Protein 4FB5 (pdb70)

CATH classification: 3.40.50.720 (+1 more: 3.30.360.10)

Solvent-accessible surface area: 27958 Å² total

Structure (mmCIF, N/CA/C/O backbone):
data_4FB5
#
_entry.id   4FB5
#
_cell.length_a   87.342
_cell.length_b   179.094
_cell.length_c   127.824
_cell.angle_alpha   90.00
_cell.angle_beta   90.00
_cell.angle_gamma   90.00
#
_symmetry.space_group_name_H-M   'C 2 2 21'
#
loop_
_entity.id
_entity.type
_entity.pdbx_description
1 polymer 'Probable oxidoreductase protein'
2 water water
#
loop_
_atom_site.group_PDB
_atom_site.id
_atom_site.type_symbol
_atom_site.label_atom_id
_atom_site.label_alt_id
_atom_site.label_comp_id
_atom_site.label_asym_id
_atom_site.label_entity_id
_atom_site.label_seq_id
_atom_site.pdbx_PDB_ins_code
_atom_site.Cartn_x
_atom_site.Cartn_y
_atom_site.Cartn_z
_atom_site.occupancy
_atom_site.B_iso_or_equiv
_atom_site.auth_seq_id
_atom_site.auth_comp_id
_atom_site.auth_asym_id
_atom_site.auth_atom_id
_atom_site.pdbx_PDB_model_num
ATOM 1 N N . LYS A 1 24 ? -38.460 -47.245 3.890 1.00 70.91 2 LYS A N 1
ATOM 2 C CA . LYS A 1 24 ? -38.968 -47.181 5.316 1.00 71.09 2 LYS A CA 1
ATOM 3 C C . LYS A 1 24 ? -39.357 -45.729 5.757 1.00 70.70 2 LYS A C 1
ATOM 4 O O . LYS A 1 24 ? -38.683 -44.776 5.354 1.00 70.76 2 LYS A O 1
ATOM 6 N N . PRO A 1 25 ? -40.454 -45.560 6.556 1.00 70.20 3 PRO A N 1
ATOM 7 C CA .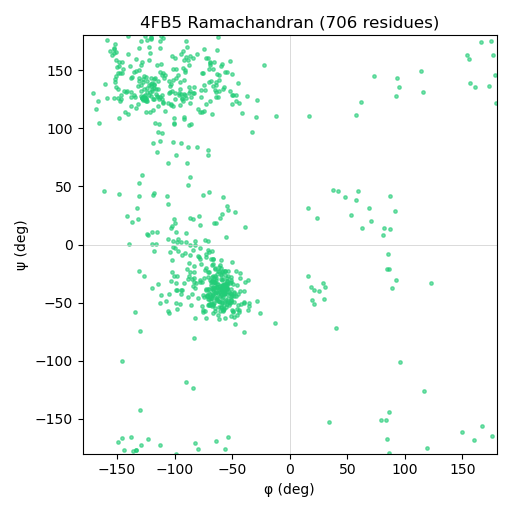 PRO A 1 25 ? -40.795 -44.251 7.146 1.00 69.55 3 PRO A CA 1
ATOM 8 C C . PRO A 1 25 ? -39.640 -43.730 7.959 1.00 68.87 3 PRO A C 1
ATOM 9 O O . PRO A 1 25 ? -38.893 -44.517 8.526 1.00 69.40 3 PRO A O 1
ATOM 13 N N . LEU A 1 26 ? -39.481 -42.418 8.016 1.00 67.80 4 LEU A N 1
ATOM 14 C CA . LEU A 1 26 ? -38.250 -41.868 8.561 1.00 66.35 4 LEU A CA 1
ATOM 15 C C . LEU A 1 26 ? -38.371 -41.597 10.035 1.00 65.00 4 LEU A C 1
ATOM 16 O O . LEU A 1 26 ? -39.420 -41.175 10.510 1.00 65.25 4 LEU A O 1
ATOM 21 N N . GLY A 1 27 ? -37.293 -41.866 10.759 1.00 63.32 5 GLY A N 1
ATOM 22 C CA . GLY A 1 27 ? -37.319 -41.793 12.205 1.00 61.17 5 GLY A CA 1
ATOM 23 C C . GLY A 1 27 ? -36.600 -40.577 12.706 1.00 59.81 5 GLY A C 1
ATOM 24 O O . GLY A 1 27 ? -35.409 -40.399 12.450 1.00 60.02 5 GLY A O 1
ATOM 25 N N . ILE A 1 28 ? -37.315 -39.743 13.444 1.00 58.48 6 ILE A N 1
ATOM 26 C CA . ILE A 1 28 ? -36.809 -38.404 13.705 1.00 56.95 6 ILE A CA 1
ATOM 27 C C . ILE A 1 28 ? -36.285 -38.234 15.106 1.00 56.07 6 ILE A C 1
ATOM 28 O O . ILE A 1 28 ? -36.967 -38.578 16.064 1.00 56.38 6 ILE A O 1
ATOM 33 N N . GLY A 1 29 ? -35.086 -37.688 15.225 1.00 54.96 7 GLY A N 1
ATOM 34 C CA . GLY A 1 29 ? -34.607 -37.255 16.513 1.00 54.74 7 GLY A CA 1
ATOM 35 C C . GLY A 1 29 ? -34.541 -35.754 16.509 1.00 54.79 7 GLY A C 1
ATOM 36 O O . GLY A 1 29 ? -33.967 -35.179 15.581 1.00 55.52 7 GLY A O 1
ATOM 37 N N . LEU A 1 30 ? -35.128 -35.103 17.512 1.00 54.19 8 LEU A N 1
ATOM 38 C CA . LEU A 1 30 ? -35.022 -33.648 17.606 1.00 53.79 8 LEU A CA 1
ATOM 39 C C . LEU A 1 30 ? -34.236 -33.258 18.821 1.00 53.63 8 LEU A C 1
ATOM 40 O O . LEU A 1 30 ? -34.497 -33.76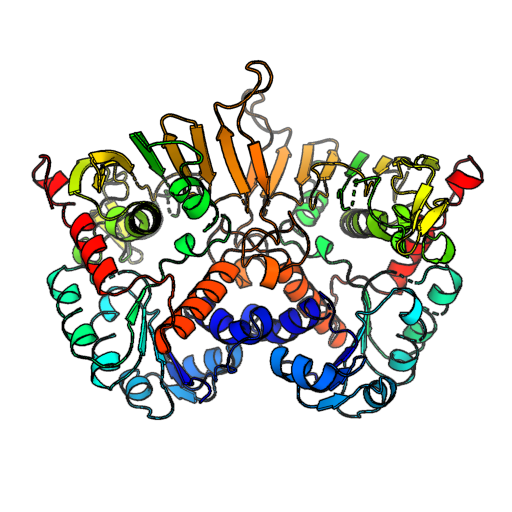6 19.886 1.00 53.88 8 LEU A O 1
ATOM 45 N N . ILE A 1 31 ? -33.291 -32.337 18.663 1.00 54.21 9 ILE A N 1
ATOM 46 C CA . ILE A 1 31 ? -32.556 -31.702 19.797 1.00 54.13 9 ILE A CA 1
ATOM 47 C C . ILE A 1 31 ? -32.858 -30.206 19.858 1.00 54.18 9 ILE A C 1
ATOM 48 O O . ILE A 1 31 ? -32.726 -29.516 18.850 1.00 53.71 9 ILE A O 1
ATOM 53 N N . GLY A 1 32 ? -33.243 -29.716 21.035 1.00 54.69 10 GLY A N 1
ATOM 54 C CA . GLY A 1 32 ? -33.702 -28.327 21.212 1.00 56.07 10 GLY A CA 1
ATOM 55 C C . GLY A 1 32 ? -35.224 -28.203 21.099 1.00 56.95 10 GLY A C 1
ATOM 56 O O . GLY A 1 32 ? -35.850 -28.909 20.295 1.00 57.50 10 GLY A O 1
ATOM 57 N N . THR A 1 33 ? -35.829 -27.330 21.908 1.00 57.39 11 THR A N 1
ATOM 58 C CA . THR A 1 33 ? -37.307 -27.207 21.970 1.00 57.82 11 THR A CA 1
ATOM 59 C C . THR A 1 33 ? -37.798 -25.781 22.067 1.00 58.03 11 THR A C 1
ATOM 60 O O . THR A 1 33 ? -39.016 -25.555 22.157 1.00 57.20 11 THR A O 1
ATOM 64 N N . GLY A 1 34 ? -36.842 -24.841 22.081 1.00 58.56 12 GLY A N 1
ATOM 65 C CA . GLY A 1 34 ? -37.111 -23.427 21.865 1.00 59.53 12 GLY A CA 1
ATOM 66 C C . GLY A 1 34 ? -37.823 -23.258 20.532 1.00 60.43 12 GLY A C 1
ATOM 67 O O . GLY A 1 34 ? -38.135 -24.248 19.849 1.00 60.65 12 GLY A O 1
ATOM 68 N N . TYR A 1 35 ? -38.083 -22.020 20.123 1.00 60.95 13 TYR A N 1
ATOM 69 C CA . TYR A 1 35 ? -38.933 -21.861 18.949 1.00 61.34 13 TYR A CA 1
ATOM 70 C C . TYR A 1 35 ? -38.558 -22.750 17.767 1.00 60.58 13 TYR A C 1
ATOM 71 O O . TYR A 1 35 ? -39.399 -23.410 17.187 1.00 60.27 13 TYR A O 1
ATOM 88 N N . GLY A 1 37 ? -37.172 -25.514 17.659 1.00 56.49 15 GLY A N 1
ATOM 89 C CA . GLY A 1 37 ? -37.504 -26.917 17.900 1.00 54.03 15 GLY A CA 1
ATOM 90 C C . GLY A 1 37 ? -38.967 -27.171 17.603 1.00 52.33 15 GLY A C 1
ATOM 91 O O . GLY A 1 37 ? -39.339 -28.150 16.915 1.00 52.55 15 GLY A O 1
ATOM 92 N N . LYS A 1 38 ? -39.801 -26.276 18.119 1.00 50.23 16 LYS A N 1
ATOM 93 C CA . LYS A 1 38 ? -41.245 -26.346 17.902 1.00 48.64 16 LYS A CA 1
ATOM 94 C C . LYS A 1 38 ? -41.600 -26.359 16.423 1.00 47.97 16 LYS A C 1
ATOM 95 O O . LYS A 1 38 ? -42.445 -27.099 15.983 1.00 47.90 16 LYS A O 1
ATOM 101 N N . CYS A 1 39 ? -40.922 -25.531 15.666 1.00 47.20 17 CYS A N 1
ATOM 102 C CA . CYS A 1 39 ? -41.175 -25.405 14.274 1.00 47.20 17 CYS A CA 1
ATOM 103 C C . CYS A 1 39 ? -40.717 -26.637 13.459 1.00 45.39 17 CYS A C 1
ATOM 104 O O . CYS A 1 39 ? -41.483 -27.137 12.635 1.00 44.85 17 CYS A O 1
ATOM 107 N N . HIS A 1 40 ? -39.510 -27.154 13.680 1.00 44.11 18 HIS A N 1
ATOM 108 C CA . HIS A 1 40 ? -39.200 -28.479 13.107 1.00 43.33 18 HIS A CA 1
ATOM 109 C C . HIS A 1 40 ? -40.311 -29.432 13.509 1.00 42.88 18 HIS A C 1
ATOM 110 O O . HIS A 1 40 ? -40.889 -30.097 12.677 1.00 43.19 18 HIS A O 1
ATOM 117 N N . ALA A 1 41 ? -40.648 -29.490 14.792 1.00 42.45 19 ALA A N 1
ATOM 118 C CA . ALA A 1 41 ? -41.586 -30.523 15.210 1.00 42.68 19 ALA A CA 1
ATOM 119 C C . ALA A 1 41 ? -42.915 -30.433 14.440 1.00 42.80 19 ALA A C 1
ATOM 120 O O . ALA A 1 41 ? -43.480 -31.437 14.032 1.00 42.99 19 ALA A O 1
ATOM 122 N N . LEU A 1 42 ? -43.390 -29.213 14.225 1.00 42.63 20 LEU A N 1
ATOM 123 C CA . LEU A 1 42 ? -44.622 -29.009 13.541 1.00 42.36 20 LEU A CA 1
ATOM 124 C C . LEU A 1 42 ? -44.457 -29.402 12.090 1.00 42.55 20 LEU A C 1
ATOM 125 O O . LEU A 1 42 ? -45.390 -29.910 11.446 1.00 42.31 20 LEU A O 1
ATOM 130 N N 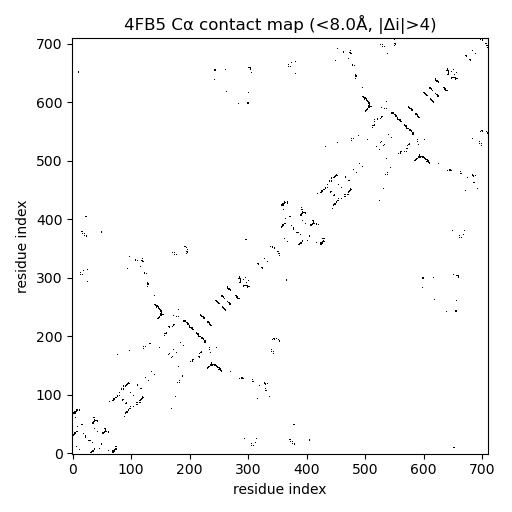. ALA A 1 43 ? -43.269 -29.154 11.574 1.00 42.34 21 ALA A N 1
ATOM 131 C CA . ALA A 1 43 ? -42.993 -29.500 10.207 1.00 43.22 21 ALA A CA 1
ATOM 132 C C . ALA A 1 43 ? -43.038 -31.027 10.025 1.00 44.06 21 ALA A C 1
ATOM 133 O O . ALA A 1 43 ? -43.807 -31.543 9.173 1.00 43.77 21 ALA A O 1
ATOM 135 N N . TRP A 1 44 ? -42.250 -31.742 10.833 1.00 44.77 22 TRP A N 1
ATOM 136 C CA . TRP A 1 44 ? -42.190 -33.220 10.737 1.00 45.81 22 TRP A CA 1
ATOM 137 C C . TRP A 1 44 ? -43.596 -33.817 10.914 1.00 46.59 22 TRP A C 1
ATOM 138 O O . TRP A 1 44 ? -43.996 -34.751 10.193 1.00 47.31 22 TRP A O 1
ATOM 149 N N . ASN A 1 45 ? -44.370 -33.231 11.819 1.00 46.94 23 ASN A N 1
ATOM 150 C CA . ASN A 1 45 ? -45.718 -33.715 12.065 1.00 47.53 23 ASN A CA 1
ATOM 151 C C . ASN A 1 45 ? -46.689 -33.425 10.929 1.00 47.91 23 ASN A C 1
ATOM 152 O O . ASN A 1 45 ? -47.819 -33.895 10.979 1.00 49.10 23 ASN A O 1
ATOM 157 N N . ALA A 1 46 ? -46.280 -32.692 9.889 1.00 47.74 24 ALA A N 1
ATOM 158 C CA . ALA A 1 46 ? -47.276 -32.253 8.907 1.00 47.51 24 ALA A CA 1
ATOM 159 C C . ALA A 1 46 ? -46.947 -32.493 7.460 1.00 47.41 24 ALA A C 1
ATOM 160 O O . ALA A 1 46 ? -47.849 -32.508 6.634 1.00 47.22 24 ALA A O 1
ATOM 162 N N . VAL A 1 47 ? -45.672 -32.633 7.136 1.00 47.87 25 VAL A N 1
ATOM 163 C CA . VAL A 1 47 ? -45.271 -32.847 5.754 1.00 48.79 25 VAL A CA 1
ATOM 164 C C . VAL A 1 47 ? -46.206 -33.767 5.029 1.00 50.31 25 VAL A C 1
ATOM 165 O O . VAL A 1 47 ? -46.649 -33.444 3.910 1.00 50.89 25 VAL A O 1
ATOM 169 N N . LYS A 1 48 ? -46.485 -34.924 5.636 1.00 50.83 26 LYS A N 1
ATOM 170 C CA . LYS A 1 48 ? -47.195 -35.941 4.901 1.00 51.99 26 LYS A CA 1
ATOM 171 C C . LYS A 1 48 ? -48.596 -35.536 4.619 1.00 51.38 26 LYS A C 1
ATOM 172 O O . LYS A 1 48 ? -48.993 -35.615 3.469 1.00 51.79 26 LYS A O 1
ATOM 178 N N . THR A 1 49 ? -49.346 -35.110 5.628 1.00 51.49 27 THR A N 1
ATOM 179 C CA . THR A 1 49 ? -50.714 -34.617 5.356 1.00 52.40 27 THR A CA 1
ATOM 180 C C . THR A 1 49 ? -50.807 -33.489 4.310 1.00 52.94 27 THR A C 1
ATOM 181 O O . THR A 1 49 ? -51.677 -33.513 3.450 1.00 53.64 27 THR A O 1
ATOM 185 N N . VAL A 1 50 ? -49.901 -32.517 4.372 1.00 53.51 28 VAL A N 1
ATOM 186 C CA . VAL A 1 50 ? -49.818 -31.478 3.356 1.00 53.37 28 VAL A CA 1
ATOM 187 C C . VAL A 1 50 ? -49.430 -32.021 1.973 1.00 54.51 28 VAL A C 1
ATOM 188 O O . VAL A 1 50 ? -50.147 -31.799 0.986 1.00 54.95 28 VAL A O 1
ATOM 192 N N . PHE A 1 51 ? -48.284 -32.694 1.906 1.00 54.82 29 PHE A N 1
ATOM 193 C CA . PHE A 1 51 ? -47.704 -33.068 0.639 1.00 56.05 29 PHE A CA 1
ATOM 194 C C . PHE A 1 51 ? -48.240 -34.377 0.064 1.00 58.09 29 PHE A C 1
ATOM 195 O O . PHE A 1 51 ? -48.469 -34.450 -1.146 1.00 58.72 29 PHE A O 1
ATOM 203 N N . GLY A 1 52 ? -48.417 -35.412 0.894 1.00 59.78 30 GLY A N 1
ATOM 204 C CA . GLY A 1 52 ? -49.088 -36.654 0.453 1.00 61.71 30 GLY A CA 1
ATOM 205 C C . GLY A 1 52 ? -48.233 -37.736 -0.225 1.00 63.19 30 GLY A C 1
ATOM 206 O O . GLY A 1 52 ? -48.600 -38.904 -0.255 1.00 63.13 30 GLY A O 1
ATOM 207 N N . ASP A 1 53 ? -47.083 -37.345 -0.760 1.00 64.60 31 ASP A N 1
ATOM 208 C CA . ASP A 1 53 ? -46.245 -38.225 -1.567 1.00 65.32 31 ASP A CA 1
ATOM 209 C C . ASP A 1 53 ? -45.082 -38.791 -0.776 1.00 65.70 31 ASP A C 1
ATOM 210 O O . ASP A 1 53 ? -44.074 -39.209 -1.359 1.00 65.81 31 ASP A O 1
ATOM 215 N N . VAL A 1 54 ? -45.201 -38.815 0.548 1.00 65.98 32 VAL A N 1
ATOM 216 C CA . VAL A 1 54 ? -44.186 -39.500 1.341 1.00 66.43 32 VAL A CA 1
ATOM 217 C C . VAL A 1 54 ? -44.670 -40.223 2.573 1.00 66.71 32 VAL A C 1
ATOM 218 O O . VAL A 1 54 ? -45.855 -40.278 2.846 1.00 66.85 32 VAL A O 1
ATOM 222 N N . GLU A 1 55 ? -43.704 -40.772 3.299 1.00 67.10 33 GLU A N 1
ATOM 223 C CA . GLU A 1 55 ? -43.924 -41.728 4.365 1.00 67.58 33 GLU A CA 1
ATOM 224 C C . GLU A 1 55 ? -44.002 -40.984 5.714 1.00 67.07 33 GLU A C 1
ATOM 225 O O . GLU A 1 55 ? -43.084 -40.245 6.060 1.00 66.67 33 GLU A O 1
ATOM 231 N N . ARG A 1 56 ? -45.097 -41.184 6.459 1.00 66.54 34 ARG A N 1
ATOM 232 C CA . ARG A 1 56 ? -45.315 -40.514 7.758 1.00 65.91 34 ARG A CA 1
ATOM 233 C C . ARG A 1 56 ? -44.041 -40.498 8.551 1.00 64.88 34 ARG A C 1
ATOM 234 O O . ARG A 1 56 ? -43.539 -41.529 8.932 1.00 65.27 34 ARG A O 1
ATOM 242 N N . PRO A 1 57 ? -43.474 -39.327 8.778 1.00 64.33 35 PRO A N 1
ATOM 243 C CA . PRO A 1 57 ? -42.343 -39.455 9.650 1.00 63.87 35 PRO A CA 1
ATOM 244 C C . PRO A 1 57 ? -42.821 -39.822 11.031 1.00 63.94 35 PRO A C 1
ATOM 245 O O . PRO A 1 57 ? -43.974 -39.557 11.393 1.00 63.33 35 PRO A O 1
ATOM 249 N N . ARG A 1 58 ? -41.918 -40.471 11.757 1.00 64.53 36 ARG A N 1
ATOM 250 C CA . ARG A 1 58 ? -42.140 -40.990 13.105 1.00 65.02 36 ARG A CA 1
ATOM 251 C C . ARG A 1 58 ? -41.213 -40.227 14.053 1.00 64.14 36 ARG A C 1
ATOM 252 O O . ARG A 1 58 ? -39.984 -40.122 13.820 1.00 62.93 36 ARG A O 1
ATOM 260 N N . LEU A 1 59 ? -41.833 -39.688 15.100 1.00 63.63 37 LEU A N 1
ATOM 261 C CA . LEU A 1 59 ? -41.176 -38.779 16.028 1.00 63.77 37 LEU A CA 1
ATOM 262 C C . LEU A 1 59 ? -40.836 -39.643 17.194 1.00 64.20 37 LEU A C 1
ATOM 263 O O . LEU A 1 59 ? -41.715 -40.073 17.956 1.00 64.30 37 LEU A O 1
ATOM 268 N N . VAL A 1 60 ? -39.543 -39.896 17.313 1.00 64.86 38 VAL A N 1
ATOM 269 C CA . VAL A 1 60 ? -39.037 -40.959 18.141 1.00 65.49 38 VAL A CA 1
ATOM 270 C C . VAL A 1 60 ? -38.403 -40.450 19.423 1.00 66.11 38 VAL A C 1
ATOM 271 O O . VAL A 1 60 ? -38.845 -40.810 20.515 1.00 66.43 38 VAL A O 1
ATOM 275 N N . HIS A 1 61 ? -37.398 -39.588 19.289 1.00 66.61 39 HIS A N 1
ATOM 276 C CA . HIS A 1 61 ? -36.541 -39.217 20.402 1.00 67.44 39 HIS A CA 1
ATOM 277 C C . HIS A 1 61 ? -36.406 -37.704 20.469 1.00 67.25 39 HIS A C 1
ATOM 278 O O . HIS A 1 61 ? -36.425 -37.046 19.431 1.00 67.54 39 HIS A O 1
ATOM 285 N N . LEU A 1 62 ? -36.210 -37.161 21.672 1.00 67.02 40 LEU A N 1
ATOM 286 C CA . LEU A 1 62 ? -36.130 -35.715 21.858 1.00 66.90 40 LEU A CA 1
ATOM 287 C C . LEU A 1 62 ? -35.260 -35.336 23.047 1.00 67.84 40 LEU A C 1
ATOM 288 O O . LEU A 1 62 ? -35.356 -35.963 24.084 1.00 68.04 40 LEU A O 1
ATOM 293 N N . ALA A 1 63 ? -34.458 -34.279 22.907 1.00 68.91 41 ALA A N 1
ATOM 294 C CA . ALA A 1 63 ? -33.505 -33.854 23.937 1.00 70.26 41 ALA A CA 1
ATOM 295 C C . ALA A 1 63 ? -33.619 -32.379 24.266 1.00 71.32 41 ALA A C 1
ATOM 296 O O . ALA A 1 63 ? -34.034 -31.617 23.415 1.00 71.84 41 ALA A O 1
ATOM 298 N N . GLU A 1 64 ? -33.222 -31.979 25.483 1.00 72.84 42 GLU A N 1
ATOM 299 C CA . GLU A 1 64 ? -33.182 -30.551 25.878 1.00 74.20 42 GLU A CA 1
ATOM 300 C C . GLU A 1 64 ? -32.050 -30.107 26.847 1.00 74.04 42 GLU A C 1
ATOM 301 O O . GLU A 1 64 ? -32.059 -30.408 28.049 1.00 73.89 42 GLU A O 1
ATOM 307 N N . ALA A 1 67 ? -32.927 -29.567 31.235 1.00 76.79 45 ALA A N 1
ATOM 308 C CA . ALA A 1 67 ? -33.557 -30.218 32.385 1.00 77.15 45 ALA A CA 1
ATOM 309 C C . ALA A 1 67 ? -34.559 -31.229 31.849 1.00 77.38 45 ALA A C 1
ATOM 310 O O . ALA A 1 67 ? -35.053 -31.035 30.740 1.00 77.76 45 ALA A O 1
ATOM 312 N N . GLY A 1 68 ? -34.874 -32.280 32.621 1.00 77.36 46 GLY A N 1
ATOM 313 C CA . GLY A 1 68 ? -35.919 -33.274 32.276 1.00 76.82 46 GLY A CA 1
ATOM 314 C C . GLY A 1 68 ? -37.305 -32.673 32.070 1.00 77.14 46 GLY A C 1
ATOM 315 O O . GLY A 1 68 ? -38.308 -33.216 32.518 1.00 77.34 46 GLY A O 1
ATOM 316 N N . LEU A 1 69 ? -37.331 -31.525 31.403 1.00 77.20 47 LEU A N 1
ATOM 317 C CA . LEU A 1 69 ? -38.568 -30.939 30.927 1.00 76.72 47 LEU A CA 1
ATOM 318 C C . LEU A 1 69 ? -38.793 -31.577 29.571 1.00 76.16 47 LEU A C 1
ATOM 319 O O . LEU A 1 69 ? -39.852 -31.435 28.960 1.00 75.94 47 LEU A O 1
ATOM 324 N N . ALA A 1 70 ? -37.769 -32.293 29.116 1.00 75.58 48 ALA A N 1
ATOM 325 C CA . ALA A 1 70 ? -37.830 -33.028 27.864 1.00 75.57 48 ALA A CA 1
ATOM 326 C C . ALA A 1 70 ? -39.072 -33.902 27.847 1.00 75.74 48 ALA A C 1
ATOM 327 O O . ALA A 1 70 ? -39.755 -33.998 26.827 1.00 75.54 48 ALA A O 1
ATOM 329 N N . GLU A 1 71 ? -39.371 -34.537 28.977 1.00 75.97 49 GLU A N 1
ATOM 330 C CA . GLU A 1 71 ? -40.600 -35.348 29.058 1.00 75.93 49 GLU A CA 1
ATOM 331 C C . GLU A 1 71 ? -41.902 -34.540 28.916 1.00 75.05 49 GLU A C 1
ATOM 332 O O . GLU A 1 71 ? -42.911 -35.063 28.444 1.00 74.83 49 GLU A O 1
ATOM 338 N N . ALA A 1 72 ? -41.864 -33.273 29.319 1.00 74.10 50 ALA A N 1
ATOM 339 C CA . ALA A 1 72 ? -43.008 -32.372 29.185 1.00 73.49 50 ALA A CA 1
ATOM 340 C C . ALA A 1 72 ? -43.240 -31.999 27.725 1.00 73.23 50 ALA A C 1
ATOM 341 O O . ALA A 1 72 ? -44.356 -32.138 27.218 1.00 73.39 50 ALA A O 1
ATOM 343 N N . ARG A 1 73 ? -42.176 -31.528 27.066 1.00 72.45 51 ARG A N 1
ATOM 344 C CA . ARG A 1 73 ? -42.223 -31.125 25.666 1.00 71.83 51 ARG A CA 1
ATOM 345 C C . ARG A 1 73 ? -42.491 -32.316 24.769 1.00 70.89 51 ARG A C 1
ATOM 346 O O . ARG A 1 73 ? -43.133 -32.185 23.717 1.00 70.46 51 ARG A O 1
ATOM 354 N N . ALA A 1 74 ? -41.987 -33.467 25.204 1.00 69.69 52 ALA A N 1
ATOM 355 C CA . ALA A 1 74 ? -42.187 -34.743 24.527 1.00 68.84 52 ALA A CA 1
ATOM 356 C C . ALA A 1 74 ? -43.672 -35.068 24.332 1.00 68.18 52 ALA A C 1
ATOM 357 O O . ALA A 1 74 ? -44.069 -35.615 23.302 1.00 67.97 52 ALA A O 1
ATOM 359 N N . GLY A 1 75 ? -44.481 -34.729 25.334 1.00 67.48 53 GLY A N 1
ATOM 360 C CA . GLY A 1 75 ? -45.930 -34.864 25.246 1.00 66.71 53 GLY A CA 1
ATOM 361 C C . GLY A 1 75 ? -46.434 -33.886 24.208 1.00 66.55 53 GLY A C 1
ATOM 362 O O . GLY A 1 75 ? -47.012 -34.308 23.205 1.00 66.46 53 GLY A O 1
ATOM 363 N N . GLU A 1 76 ? -46.160 -32.593 24.438 1.00 65.73 54 GLU A N 1
ATOM 364 C CA . GLU A 1 76 ? -46.573 -31.504 23.557 1.00 65.23 54 GLU A CA 1
ATOM 365 C C . GLU A 1 76 ? -46.351 -31.774 22.079 1.00 64.30 54 GLU A C 1
ATOM 366 O O . GLU A 1 76 ? -47.272 -31.652 21.284 1.00 63.62 54 GLU A O 1
ATOM 372 N N . PHE A 1 77 ? -45.139 -32.169 21.714 1.00 63.83 55 PHE A N 1
ATOM 373 C CA . PHE A 1 77 ? -44.808 -32.336 20.293 1.00 63.29 55 PHE A CA 1
ATOM 374 C C . PHE A 1 77 ? -45.137 -33.713 19.719 1.00 63.91 55 PHE A C 1
ATOM 375 O O . PHE A 1 77 ? -45.176 -33.881 18.499 1.00 64.05 55 PHE A O 1
ATOM 383 N N . GLY A 1 78 ? -45.371 -34.695 20.585 1.00 64.21 56 GLY A N 1
ATOM 384 C CA . GLY A 1 78 ? -45.752 -36.032 20.118 1.00 65.25 56 GLY A CA 1
ATOM 385 C C . GLY A 1 78 ? -44.606 -36.979 19.788 1.00 65.34 56 GLY A C 1
ATOM 386 O O . GLY A 1 78 ? -44.659 -37.688 18.782 1.00 65.42 56 GLY A O 1
ATOM 387 N N . PHE A 1 79 ? -43.586 -36.970 20.644 1.00 65.76 57 PHE A N 1
ATOM 388 C CA . PHE A 1 79 ? -42.424 -37.860 20.577 1.00 66.91 57 PHE A CA 1
ATOM 389 C C . PHE A 1 79 ? -42.481 -38.965 21.621 1.00 67.35 57 PHE A C 1
ATOM 390 O O . PHE A 1 79 ? -42.848 -38.724 22.776 1.00 66.87 57 PHE A O 1
ATOM 398 N N . GLU A 1 80 ? -42.056 -40.156 21.212 1.00 68.26 58 GLU A N 1
ATOM 399 C CA . GLU A 1 80 ? -42.142 -41.362 22.033 1.00 69.35 58 GLU A CA 1
ATOM 400 C C . GLU A 1 80 ? -41.188 -41.318 23.230 1.00 69.69 58 GLU A C 1
ATOM 401 O O . GLU A 1 80 ? -41.613 -41.477 24.375 1.00 69.58 58 GLU A O 1
ATOM 407 N N . LYS A 1 81 ? -39.920 -41.037 22.969 1.00 70.29 59 LYS A N 1
ATOM 408 C CA . LYS A 1 81 ? -38.913 -40.997 24.012 1.00 71.31 59 LYS A CA 1
ATOM 409 C C . LYS A 1 81 ? -38.424 -39.573 24.256 1.00 71.89 59 LYS A C 1
ATOM 410 O O . LYS A 1 81 ? -38.345 -38.788 23.319 1.00 71.93 59 LYS A O 1
ATOM 416 N N . ALA A 1 82 ? -38.097 -39.269 25.518 1.00 72.54 60 ALA A N 1
ATOM 417 C CA . ALA A 1 82 ? -37.334 -38.074 25.926 1.00 72.79 60 ALA A CA 1
ATOM 418 C C . ALA A 1 82 ? -35.929 -38.482 26.490 1.00 73.57 60 ALA A C 1
ATOM 419 O O . ALA A 1 82 ? -35.640 -39.689 26.599 1.00 73.92 60 ALA A O 1
ATOM 421 N N . THR A 1 83 ? -35.073 -37.491 26.807 1.00 73.64 61 THR A N 1
ATOM 422 C CA . THR A 1 83 ? -33.759 -37.639 27.499 1.00 74.10 61 THR A CA 1
ATOM 423 C C . THR A 1 83 ? -33.090 -36.288 27.568 1.00 74.05 61 THR A C 1
ATOM 424 O O . THR A 1 83 ? -33.458 -35.383 26.830 1.00 74.34 61 THR A O 1
ATOM 428 N N . ALA A 1 84 ? -32.095 -36.152 28.439 1.00 74.07 62 ALA A N 1
ATOM 429 C CA . ALA A 1 84 ? -31.321 -34.907 28.528 1.00 74.28 62 ALA A CA 1
ATOM 430 C C . ALA A 1 84 ? -29.862 -35.162 28.131 1.00 74.12 62 ALA A C 1
ATOM 431 O O . ALA A 1 84 ? -28.983 -34.318 28.308 1.00 73.18 62 ALA A O 1
ATOM 433 N N . ASP A 1 85 ? -29.642 -36.353 27.584 1.00 74.48 63 ASP A N 1
ATOM 434 C CA . ASP A 1 85 ? -28.394 -36.706 26.952 1.00 75.08 63 ASP A CA 1
ATOM 435 C C . ASP A 1 85 ? -28.642 -36.771 25.440 1.00 74.59 63 ASP A C 1
ATOM 436 O O . ASP A 1 85 ? -29.408 -37.612 24.951 1.00 74.47 63 ASP A O 1
ATOM 441 N N . TRP A 1 86 ? -27.997 -35.876 24.701 1.00 74.06 64 TRP A N 1
ATOM 442 C CA . TRP A 1 86 ? -28.184 -35.848 23.264 1.00 73.55 64 TRP A CA 1
ATOM 443 C C . TRP A 1 86 ? -27.312 -36.851 22.537 1.00 73.74 64 TRP A C 1
ATOM 444 O O . TRP A 1 86 ? -27.690 -37.327 21.461 1.00 73.48 64 TRP A O 1
ATOM 455 N N . ARG A 1 87 ? -26.151 -37.167 23.112 1.00 73.60 65 ARG A N 1
ATOM 456 C CA . ARG A 1 87 ? -25.305 -38.213 22.552 1.00 73.81 65 ARG A CA 1
ATOM 457 C C . ARG A 1 87 ? -26.040 -39.556 22.569 1.00 73.60 65 ARG A C 1
ATOM 458 O O . ARG A 1 87 ? -25.691 -40.462 21.821 1.00 73.33 65 ARG A O 1
ATOM 466 N N . ALA A 1 88 ? -27.077 -39.652 23.403 1.00 73.77 66 ALA A N 1
ATOM 467 C CA . ALA A 1 88 ? -27.934 -40.842 23.490 1.00 73.95 66 ALA A CA 1
ATOM 468 C C . ALA A 1 88 ? -28.967 -40.887 22.365 1.00 74.09 66 ALA A C 1
ATOM 469 O O . ALA A 1 88 ? -29.169 -41.930 21.732 1.00 74.40 66 ALA A O 1
ATOM 471 N N . LEU A 1 89 ? -29.622 -39.751 22.127 1.00 74.16 67 LEU A N 1
ATOM 472 C CA . LEU A 1 89 ? -30.492 -39.575 20.965 1.00 74.02 67 LEU A CA 1
ATOM 473 C C . LEU A 1 89 ? -29.753 -39.937 19.675 1.00 74.08 67 LEU A C 1
ATOM 474 O O . LEU A 1 89 ? -30.253 -40.699 18.841 1.00 73.60 67 LEU A O 1
ATOM 479 N N . ILE A 1 90 ? -28.555 -39.376 19.539 1.00 74.32 68 ILE A N 1
ATOM 480 C CA . ILE A 1 90 ? -27.685 -39.598 18.399 1.00 74.66 68 ILE A CA 1
ATOM 481 C C . ILE A 1 90 ? -27.236 -41.037 18.311 1.00 75.22 68 ILE A C 1
ATOM 482 O O . ILE A 1 90 ? -26.986 -41.550 17.220 1.00 75.58 68 ILE A O 1
ATOM 487 N N . ALA A 1 91 ? -27.130 -41.684 19.463 1.00 75.93 69 ALA A N 1
ATOM 488 C CA . ALA A 1 91 ? -26.812 -43.100 19.497 1.00 76.41 69 ALA A CA 1
ATOM 489 C C . ALA A 1 91 ? -28.010 -43.894 19.017 1.00 76.61 69 ALA A C 1
ATOM 490 O O . ALA A 1 91 ? -27.857 -44.803 18.208 1.00 76.62 69 ALA A O 1
ATOM 492 N N . ASP A 1 92 ? -29.199 -43.531 19.498 1.00 76.97 70 ASP A N 1
ATOM 493 C CA . ASP A 1 92 ? -30.385 -44.339 19.263 1.00 77.45 70 ASP A CA 1
ATOM 494 C C . ASP A 1 92 ? -30.432 -44.801 17.808 1.00 78.09 70 ASP A C 1
ATOM 495 O O . ASP A 1 92 ? -30.398 -43.978 16.896 1.00 78.68 70 ASP A O 1
ATOM 500 N N . PRO A 1 93 ? -30.475 -46.128 17.593 1.00 78.54 71 PRO A N 1
ATOM 501 C CA . PRO A 1 93 ? -30.617 -46.730 16.258 1.00 78.54 71 PRO A CA 1
ATOM 502 C C . PRO A 1 93 ? -32.009 -46.610 15.591 1.00 78.15 71 PRO A C 1
ATOM 503 O O . PRO A 1 93 ? -32.125 -46.933 14.405 1.00 78.54 71 PRO A O 1
ATOM 507 N N . GLU A 1 94 ? -33.050 -46.183 16.308 1.00 77.29 72 GLU A N 1
ATOM 508 C CA . GLU A 1 94 ? -34.365 -45.984 15.647 1.00 76.71 72 GLU A CA 1
ATOM 509 C C . GLU A 1 94 ? -34.466 -44.613 14.940 1.00 75.94 72 GLU A C 1
ATOM 510 O O . GLU A 1 94 ? -35.295 -44.413 14.057 1.00 75.92 72 GLU A O 1
ATOM 516 N N . VAL A 1 95 ? -33.591 -43.692 15.329 1.00 74.93 73 VAL A N 1
ATOM 517 C CA . VAL A 1 95 ? -33.437 -42.397 14.677 1.00 73.78 73 VAL A CA 1
ATOM 518 C C . VAL A 1 95 ? -32.657 -42.534 13.364 1.00 73.17 73 VAL A C 1
ATOM 519 O O . VAL A 1 95 ? -31.565 -43.089 13.355 1.00 73.14 73 VAL A O 1
ATOM 523 N N . ASP A 1 96 ? -33.215 -42.021 12.268 1.00 72.05 74 ASP A N 1
ATOM 524 C CA . ASP A 1 96 ? -32.510 -41.959 10.980 1.00 70.79 74 ASP A CA 1
ATOM 525 C C . ASP A 1 96 ? -31.997 -40.540 10.686 1.00 69.55 74 ASP A C 1
ATOM 526 O O . ASP A 1 96 ? -30.936 -40.363 10.057 1.00 69.59 74 ASP A O 1
ATOM 531 N N . VAL A 1 97 ? -32.754 -39.543 11.177 1.00 67.70 75 VAL A N 1
ATOM 532 C CA . VAL A 1 97 ? -32.554 -38.097 10.906 1.00 64.96 75 VAL A CA 1
ATOM 533 C C . VAL A 1 97 ? -32.435 -37.309 12.190 1.00 62.88 75 VAL A C 1
ATOM 534 O O . VAL A 1 97 ? -33.300 -37.406 13.049 1.00 62.06 75 VAL A O 1
ATOM 538 N N . VAL A 1 98 ? -31.396 -36.496 12.310 1.00 61.10 76 VAL A N 1
ATOM 539 C CA . VAL A 1 98 ? -31.330 -35.572 13.451 1.00 59.90 76 VAL A CA 1
ATOM 540 C C . VAL A 1 98 ? -31.663 -34.116 13.079 1.00 59.02 76 VAL A C 1
ATOM 541 O O . VAL A 1 98 ? -31.172 -33.592 12.084 1.00 59.04 76 VAL A O 1
ATOM 545 N N . SER A 1 99 ? -32.553 -33.506 13.863 1.00 57.95 77 SER A N 1
ATOM 546 C CA . SER A 1 99 ? -32.926 -32.099 13.738 1.00 56.67 77 SER A CA 1
ATOM 547 C C . SER A 1 99 ? -32.175 -31.361 14.809 1.00 56.22 77 SER A C 1
ATOM 548 O O . SER A 1 99 ? -32.553 -31.420 15.974 1.00 56.09 77 SER A O 1
ATOM 551 N N . VAL A 1 100 ? -31.117 -30.664 14.440 1.00 55.88 78 VAL A N 1
ATOM 552 C CA . VAL A 1 100 ? -30.408 -29.847 15.424 1.00 55.96 78 VAL A CA 1
ATOM 553 C C . VAL A 1 100 ? -30.962 -28.453 15.396 1.00 55.52 78 VAL A C 1
ATOM 554 O O . VAL A 1 100 ? -30.979 -27.836 14.359 1.00 55.80 78 VAL A O 1
ATOM 558 N N . THR A 1 101 ? -31.431 -27.965 16.534 1.00 55.58 79 THR A N 1
ATOM 559 C CA . THR A 1 101 ? -32.057 -26.645 16.605 1.00 55.42 79 THR A CA 1
ATOM 560 C C . THR A 1 101 ? -31.652 -25.994 17.877 1.00 55.47 79 THR A C 1
ATOM 561 O O . THR A 1 101 ? -32.379 -25.167 18.387 1.00 55.90 79 THR A O 1
ATOM 565 N N . THR A 1 102 ? -30.513 -26.409 18.408 1.00 55.99 80 THR A N 1
ATOM 566 C CA . THR A 1 102 ? -29.955 -25.874 19.639 1.00 56.41 80 THR A CA 1
ATOM 567 C C . THR A 1 102 ? -29.265 -24.561 19.340 1.00 56.66 80 THR A C 1
ATOM 568 O O . THR A 1 102 ? -29.326 -24.074 18.212 1.00 56.88 80 THR A O 1
ATOM 572 N N . PRO A 1 103 ? -28.617 -23.964 20.346 1.00 57.04 81 PRO A N 1
ATOM 573 C CA . PRO A 1 103 ? -27.925 -22.709 20.071 1.00 57.46 81 PRO A CA 1
ATOM 574 C C . PRO A 1 103 ? -26.697 -22.857 19.172 1.00 57.95 81 PRO A C 1
ATOM 575 O O . PRO A 1 103 ? -26.112 -23.931 19.091 1.00 57.70 81 PRO A O 1
ATOM 579 N N . ASN A 1 104 ? -26.334 -21.770 18.500 1.00 58.75 82 ASN A N 1
ATOM 580 C CA . ASN A 1 104 ? -25.191 -21.723 17.589 1.00 59.75 82 ASN A CA 1
ATOM 581 C C . ASN A 1 104 ? -23.966 -22.556 18.023 1.00 60.56 82 ASN A C 1
ATOM 582 O O . ASN A 1 104 ? -23.534 -23.435 17.285 1.00 60.63 82 ASN A O 1
ATOM 587 N N . GLN A 1 105 ? -23.435 -22.303 19.219 1.00 62.15 83 GLN A N 1
ATOM 588 C CA . GLN A 1 105 ? -22.171 -22.944 19.699 1.00 64.27 83 GLN A CA 1
ATOM 589 C C . GLN A 1 105 ? -22.148 -24.452 19.583 1.00 63.89 83 GLN A C 1
ATOM 590 O O . GLN A 1 105 ? -21.093 -25.048 19.399 1.00 63.74 83 GLN A O 1
ATOM 596 N N . PHE A 1 106 ? -23.329 -25.047 19.704 1.00 64.22 84 PHE A N 1
ATOM 597 C CA . PHE A 1 106 ? -23.491 -26.479 19.805 1.00 64.36 84 PHE A CA 1
ATOM 598 C C . PHE A 1 106 ? -23.578 -27.160 18.462 1.00 64.50 84 PHE A C 1
ATOM 599 O O . PHE A 1 106 ? -23.262 -28.350 18.375 1.00 64.60 84 PHE A O 1
ATOM 607 N N . HIS A 1 107 ? -23.988 -26.424 17.419 1.00 64.48 85 HIS A N 1
ATOM 608 C CA . HIS A 1 107 ? -24.204 -27.036 16.092 1.00 64.70 85 HIS A CA 1
ATOM 609 C C . HIS A 1 107 ? -23.065 -27.965 15.660 1.00 64.50 85 HIS A C 1
ATOM 610 O O . HIS A 1 107 ? -23.290 -29.156 15.455 1.00 64.30 85 HIS A O 1
ATOM 617 N N . ALA A 1 108 ? -21.855 -27.426 15.541 1.00 64.73 86 ALA A N 1
ATOM 618 C CA . ALA A 1 108 ? -20.703 -28.225 15.110 1.00 65.62 86 ALA A CA 1
ATOM 619 C C . ALA A 1 108 ? -20.645 -29.588 15.788 1.00 66.53 86 ALA A C 1
ATOM 620 O O . ALA A 1 108 ? -20.676 -30.627 15.112 1.00 66.44 86 ALA A O 1
ATOM 622 N N . GLU A 1 109 ? -20.604 -29.562 17.124 1.00 67.48 87 GLU A N 1
ATOM 623 C CA . GLU A 1 109 ? -20.423 -30.744 17.965 1.00 68.31 87 GLU A CA 1
ATOM 624 C C . GLU A 1 109 ? -21.470 -31.800 17.655 1.00 67.85 87 GLU A C 1
ATOM 625 O O . GLU A 1 109 ? -21.183 -32.984 17.475 1.00 67.78 87 GLU A O 1
ATOM 639 N N . ALA A 1 111 ? -23.947 -31.880 15.092 1.00 66.47 89 ALA A N 1
ATOM 640 C CA . ALA A 1 111 ? -24.138 -32.290 13.715 1.00 65.17 89 ALA A CA 1
ATOM 641 C C . ALA A 1 111 ? -23.092 -33.338 13.307 1.00 64.44 89 ALA A C 1
ATOM 642 O O . ALA A 1 111 ? -23.392 -34.292 12.581 1.00 64.12 89 ALA A O 1
ATOM 644 N N . ILE A 1 112 ? -21.865 -33.134 13.774 1.00 63.92 90 ILE A N 1
ATOM 645 C CA . ILE A 1 112 ? -20.772 -34.057 13.542 1.00 63.55 90 ILE A CA 1
ATOM 646 C C . ILE A 1 112 ? -21.001 -35.379 14.277 1.00 63.83 90 ILE A C 1
ATOM 647 O O . ILE A 1 112 ? -20.972 -36.453 13.663 1.00 63.80 90 ILE A O 1
ATOM 652 N N . ALA A 1 113 ? -21.261 -35.323 15.578 1.00 63.66 91 ALA A N 1
ATOM 653 C CA . ALA A 1 113 ? -21.531 -36.565 16.264 1.00 63.55 91 ALA A CA 1
ATOM 654 C C . ALA A 1 113 ? -22.669 -37.266 15.537 1.00 63.64 91 ALA A C 1
ATOM 655 O O . ALA A 1 113 ? -22.677 -38.482 15.420 1.00 64.90 91 ALA A O 1
ATOM 657 N N . ALA A 1 114 ? -23.618 -36.510 15.010 1.00 63.38 92 ALA A N 1
ATOM 658 C CA . ALA A 1 114 ? -24.740 -37.121 14.315 1.00 63.26 92 ALA A CA 1
ATOM 659 C C . ALA A 1 114 ? -24.280 -37.800 13.038 1.00 63.42 92 ALA A C 1
ATOM 660 O O . ALA A 1 114 ? -24.575 -38.973 12.800 1.00 63.12 92 ALA A O 1
ATOM 662 N N . LEU A 1 115 ? -23.550 -37.050 12.221 1.00 63.58 93 LEU A N 1
ATOM 663 C CA . LEU A 1 115 ? -23.090 -37.551 10.940 1.00 63.96 93 LEU A CA 1
ATOM 664 C C . LEU A 1 115 ? -22.252 -38.813 11.089 1.00 64.21 93 LEU A C 1
ATOM 665 O O . LEU A 1 115 ? -22.585 -39.855 10.511 1.00 64.54 93 LEU A O 1
ATOM 670 N N . GLU A 1 116 ? -21.188 -38.704 11.885 1.00 64.26 94 GLU A N 1
ATOM 671 C CA . GLU A 1 116 ? -20.338 -39.831 12.289 1.00 64.08 94 GLU A CA 1
ATOM 672 C C . GLU A 1 116 ? -21.133 -41.047 12.713 1.00 63.95 94 GLU A C 1
ATOM 673 O O . GLU A 1 116 ? -20.765 -42.161 12.342 1.00 64.58 94 GLU A O 1
ATOM 679 N N . ALA A 1 117 ? -22.203 -40.849 13.490 1.00 63.25 95 ALA A N 1
ATOM 680 C CA . ALA A 1 117 ? -23.075 -41.968 13.878 1.00 62.52 95 ALA A CA 1
ATOM 681 C C . ALA A 1 117 ? -24.014 -42.338 12.762 1.00 62.01 95 ALA A C 1
ATOM 682 O O . ALA A 1 117 ? -25.092 -42.884 13.010 1.00 61.79 95 ALA A O 1
ATOM 684 N N . GLY A 1 118 ? -23.587 -42.010 11.536 1.00 62.12 96 GLY A N 1
ATOM 685 C CA . GLY A 1 118 ? -24.261 -42.371 10.277 1.00 61.69 96 GLY A CA 1
ATOM 686 C C . GLY A 1 118 ? -25.688 -41.897 10.076 1.00 61.63 96 GLY A C 1
ATOM 687 O O . GLY A 1 118 ? -26.529 -42.678 9.625 1.00 61.76 96 GLY A O 1
ATOM 688 N N . LYS A 1 119 ? -25.965 -40.615 10.381 1.00 61.65 97 LYS A N 1
ATOM 689 C CA . LYS A 1 119 ? -27.342 -40.039 10.260 1.00 60.40 97 LYS A CA 1
ATOM 690 C C . LYS A 1 119 ? -27.435 -38.744 9.453 1.00 59.30 97 LYS A C 1
ATOM 691 O O . LYS A 1 119 ? -26.459 -37.996 9.333 1.00 59.19 97 LYS A O 1
ATOM 697 N N . HIS A 1 120 ? -28.633 -38.478 8.932 1.00 58.56 98 HIS A N 1
ATOM 698 C CA . HIS A 1 120 ? -28.952 -37.209 8.245 1.00 57.41 98 HIS A CA 1
ATOM 699 C C . HIS A 1 120 ? -29.157 -36.030 9.224 1.00 56.27 98 HIS A C 1
ATOM 700 O O . HIS A 1 120 ? -29.661 -36.199 10.349 1.00 56.13 98 HIS A O 1
ATOM 707 N N . VAL A 1 121 ? -28.788 -34.839 8.769 1.00 54.55 99 VAL A N 1
ATOM 708 C CA . VAL A 1 121 ? -28.828 -33.658 9.607 1.00 52.90 99 VAL A CA 1
ATOM 709 C C . VAL A 1 121 ? -29.589 -32.475 9.004 1.00 51.80 99 VAL A C 1
ATOM 710 O O . VAL A 1 121 ? -29.343 -32.047 7.859 1.00 51.64 99 VAL A O 1
ATOM 714 N N . TRP A 1 122 ? -30.534 -31.975 9.793 1.00 50.40 100 TRP A N 1
ATOM 715 C CA . TRP A 1 122 ? -31.286 -30.749 9.514 1.00 48.31 100 TRP A CA 1
ATOM 716 C C . TRP A 1 122 ? -30.941 -29.803 10.614 1.00 47.47 100 TRP A C 1
ATOM 717 O O . TRP A 1 122 ? -31.388 -29.932 11.744 1.00 45.91 100 TRP A O 1
ATOM 728 N N . CYS A 1 123 ? -30.105 -28.853 10.261 1.00 47.96 101 CYS A N 1
ATOM 729 C CA . CYS A 1 123 ? -29.462 -28.008 11.227 1.00 48.65 101 CYS A CA 1
ATOM 730 C C . CYS A 1 123 ? -29.886 -26.578 10.995 1.00 48.41 101 CYS A C 1
ATOM 731 O O . CYS A 1 123 ? -29.970 -26.136 9.849 1.00 49.21 101 CYS A O 1
ATOM 734 N N . GLU A 1 124 ? -30.152 -25.862 12.079 1.00 47.59 102 GLU A N 1
ATOM 735 C CA . GLU A 1 124 ? -30.448 -24.452 11.999 1.00 47.59 102 GLU A CA 1
ATOM 736 C C . GLU A 1 124 ? -29.203 -23.716 11.625 1.00 48.05 102 GLU A C 1
ATOM 737 O O . GLU A 1 124 ? -28.096 -24.171 11.909 1.00 47.93 102 GLU A O 1
ATOM 743 N N . LYS A 1 125 ? -29.393 -22.590 10.957 1.00 48.88 103 LYS A N 1
ATOM 744 C CA . LYS A 1 125 ? -28.300 -21.720 10.634 1.00 50.39 103 LYS A CA 1
ATOM 745 C C . LYS A 1 125 ? -27.787 -21.160 11.970 1.00 51.64 103 LYS A C 1
ATOM 746 O O . LYS A 1 125 ? -28.540 -21.114 12.933 1.00 51.61 103 LYS A O 1
ATOM 752 N N . PRO A 1 126 ? -26.487 -20.821 12.066 1.00 53.42 104 PRO A N 1
ATOM 753 C CA . PRO A 1 126 ? -25.469 -20.997 11.064 1.00 54.61 104 PRO A CA 1
ATOM 754 C C . PRO A 1 126 ? -24.826 -22.370 11.284 1.00 55.35 104 PRO A C 1
ATOM 755 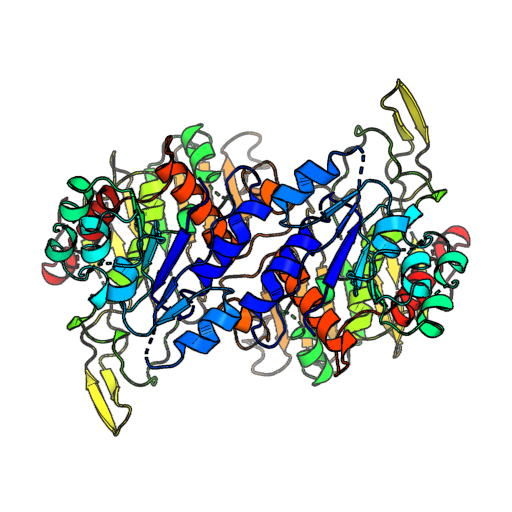O O . PRO A 1 126 ? -25.380 -23.212 12.023 1.00 55.27 104 PRO A O 1
ATOM 767 N N . ALA A 1 128 ? -21.244 -22.725 12.103 1.00 54.04 106 ALA A N 1
ATOM 768 C CA . ALA A 1 128 ? -20.411 -22.453 13.286 1.00 53.52 106 ALA A CA 1
ATOM 769 C C . ALA A 1 128 ? -19.934 -21.007 13.215 1.00 53.30 106 ALA A C 1
ATOM 770 O O . ALA A 1 128 ? -19.951 -20.415 12.144 1.00 53.06 106 ALA A O 1
ATOM 772 N N . PRO A 1 129 ? -19.548 -20.417 14.357 1.00 53.14 107 PRO A N 1
ATOM 773 C CA . PRO A 1 129 ? -19.145 -18.996 14.307 1.00 53.11 107 PRO A CA 1
ATOM 774 C C . PRO A 1 129 ? -17.730 -18.770 13.791 1.00 53.17 107 PRO A C 1
ATOM 775 O O . PRO A 1 129 ? -17.337 -17.624 13.540 1.00 54.09 107 PRO A O 1
ATOM 779 N N . ALA A 1 130 ? -16.983 -19.860 13.651 1.00 52.92 108 ALA A N 1
ATOM 780 C CA . ALA A 1 130 ? -15.608 -19.849 13.176 1.00 52.29 108 ALA A CA 1
ATOM 781 C C . ALA A 1 130 ? -15.494 -20.769 11.970 1.00 52.28 108 ALA A C 1
ATOM 782 O O . ALA A 1 130 ? -15.937 -21.938 12.005 1.00 52.00 108 ALA A O 1
ATOM 784 N N . TYR A 1 131 ? -14.878 -20.243 10.911 1.00 52.46 109 TYR A N 1
ATOM 785 C CA . TYR A 1 131 ? -14.807 -20.928 9.621 1.00 52.60 109 TYR A CA 1
ATOM 786 C C . TYR A 1 131 ? -14.302 -22.369 9.684 1.00 52.38 109 TYR A C 1
ATOM 787 O O . TYR A 1 131 ? -14.883 -23.251 9.052 1.00 52.23 109 TYR A O 1
ATOM 796 N N . ALA A 1 132 ? -13.236 -22.610 10.448 1.00 52.46 110 ALA A N 1
ATOM 797 C CA . ALA A 1 132 ? -12.589 -23.933 10.451 1.00 52.84 110 ALA A CA 1
ATOM 798 C C . ALA A 1 132 ? -13.430 -24.968 11.183 1.00 52.90 110 ALA A C 1
ATOM 799 O O . ALA A 1 132 ? -13.287 -26.186 10.972 1.00 52.63 110 ALA A O 1
ATOM 801 N N . ASP A 1 133 ? -14.327 -24.492 12.026 1.00 52.97 111 ASP A N 1
ATOM 802 C CA . ASP A 1 133 ? -15.256 -25.419 12.601 1.00 54.71 111 ASP A CA 1
ATOM 803 C C . ASP A 1 133 ? -16.215 -25.894 11.511 1.00 55.09 111 ASP A C 1
ATOM 804 O O . ASP A 1 133 ? -16.541 -27.078 11.424 1.00 55.43 111 ASP A O 1
ATOM 809 N N . ALA A 1 134 ? -16.642 -24.954 10.672 1.00 55.35 112 ALA A N 1
ATOM 810 C CA . ALA A 1 134 ? -17.620 -25.214 9.646 1.00 55.56 112 ALA A CA 1
ATOM 811 C C . ALA A 1 134 ? -17.005 -26.145 8.625 1.00 56.16 112 ALA A C 1
ATOM 812 O O . ALA A 1 134 ? -17.641 -27.137 8.207 1.00 56.15 112 ALA A O 1
ATOM 814 N N . GLU A 1 135 ? -15.759 -25.832 8.259 1.00 56.56 113 GLU A N 1
ATOM 815 C CA . GLU A 1 135 ? -14.941 -26.701 7.401 1.00 57.57 113 GLU A CA 1
ATOM 816 C C . GLU A 1 135 ? -15.038 -28.136 7.875 1.00 57.26 113 GLU A C 1
ATOM 817 O O . GLU A 1 135 ? -15.454 -29.007 7.117 1.00 57.55 113 GLU A O 1
ATOM 823 N N . ARG A 1 136 ? -14.725 -28.355 9.152 1.00 57.62 114 ARG A N 1
ATOM 824 C CA . ARG A 1 136 ? -14.837 -29.669 9.784 1.00 57.79 114 ARG A CA 1
ATOM 825 C C . ARG A 1 136 ? -16.201 -30.271 9.615 1.00 57.35 114 ARG A C 1
ATOM 826 O O . ARG A 1 136 ? -16.323 -31.472 9.388 1.00 57.17 114 ARG A O 1
ATOM 842 N N . LEU A 1 138 ? -18.286 -29.839 7.222 1.00 55.63 116 LEU A N 1
ATOM 843 C CA . LEU A 1 138 ? -18.447 -30.239 5.839 1.00 54.73 116 LEU A CA 1
ATOM 844 C C . LEU A 1 138 ? -17.621 -31.502 5.517 1.00 55.17 116 LEU A C 1
ATOM 845 O O . LEU A 1 138 ? -18.143 -32.500 4.979 1.00 53.52 116 LEU A O 1
ATOM 850 N N . ALA A 1 139 ? -16.332 -31.429 5.871 1.00 56.08 117 ALA A N 1
ATOM 851 C CA . ALA A 1 139 ? -15.418 -32.550 5.740 1.00 56.78 117 ALA A CA 1
ATOM 852 C C . ALA A 1 139 ? -16.145 -33.768 6.253 1.00 57.39 117 ALA A C 1
ATOM 853 O O . ALA A 1 139 ? -16.346 -34.729 5.482 1.00 58.26 117 ALA A O 1
ATOM 855 N N . THR A 1 140 ? -16.621 -33.718 7.502 1.00 57.08 118 THR A N 1
ATOM 856 C CA . THR A 1 140 ? -17.403 -34.839 7.986 1.00 57.07 118 THR A CA 1
ATOM 857 C C . THR A 1 140 ? -18.438 -35.198 6.942 1.00 58.68 118 THR A C 1
ATOM 858 O O . THR A 1 140 ? -18.301 -36.231 6.302 1.00 60.07 118 THR A O 1
ATOM 862 N N . ALA A 1 141 ? -19.427 -34.329 6.734 1.00 59.60 119 ALA A N 1
ATOM 863 C CA . ALA A 1 141 ? -20.620 -34.646 5.947 1.00 60.24 119 ALA A CA 1
ATOM 864 C C . ALA A 1 141 ? -20.337 -35.291 4.594 1.00 60.81 119 ALA A C 1
ATOM 865 O O . ALA A 1 141 ? -20.959 -36.279 4.234 1.00 60.00 119 ALA A O 1
ATOM 867 N N . GLU A 1 142 ? -19.432 -34.674 3.838 1.00 62.57 120 GLU A N 1
ATOM 868 C CA . GLU A 1 142 ? -18.914 -35.235 2.592 1.00 64.22 120 GLU A CA 1
ATOM 869 C C . GLU A 1 142 ? -18.501 -36.675 2.860 1.00 64.72 120 GLU A C 1
ATOM 870 O O . GLU A 1 142 ? -19.010 -37.616 2.237 1.00 63.54 120 GLU A O 1
ATOM 876 N N . ARG A 1 143 ? -17.596 -36.821 3.830 1.00 66.01 121 ARG A N 1
ATOM 877 C CA . ARG A 1 143 ? -17.140 -38.128 4.300 1.00 67.08 121 ARG A CA 1
ATOM 878 C C . ARG A 1 143 ? -18.289 -39.003 4.775 1.00 66.94 121 ARG A C 1
ATOM 879 O O . ARG A 1 143 ? -18.303 -40.183 4.481 1.00 67.09 121 ARG A O 1
ATOM 887 N N . SER A 1 144 ? -19.235 -38.416 5.501 1.00 67.20 122 SER A N 1
ATOM 888 C CA . SER A 1 144 ? -20.384 -39.158 6.006 1.00 67.70 122 SER A CA 1
ATOM 889 C C . SER A 1 144 ? -21.109 -39.885 4.879 1.00 67.30 122 SER A C 1
ATOM 890 O O . SER A 1 144 ? -20.577 -40.033 3.779 1.00 67.35 122 SER A O 1
ATOM 893 N N . GLY A 1 145 ? -22.327 -40.338 5.160 1.00 67.16 123 GLY A N 1
ATOM 894 C CA . GLY A 1 145 ? -23.123 -41.047 4.176 1.00 67.12 123 GLY A CA 1
ATOM 895 C C . GLY A 1 145 ? -24.498 -40.436 3.992 1.00 66.98 123 GLY A C 1
ATOM 896 O O . GLY A 1 145 ? -25.098 -40.545 2.923 1.00 66.95 123 GLY A O 1
ATOM 897 N N . LYS A 1 146 ? -24.998 -39.790 5.040 1.00 66.50 124 LYS A N 1
ATOM 898 C CA . LYS A 1 146 ? -26.311 -39.158 4.996 1.00 65.36 124 LYS A CA 1
ATOM 899 C C . LYS A 1 146 ? -26.214 -37.717 4.505 1.00 64.93 124 LYS A C 1
ATOM 900 O O . LYS A 1 146 ? -25.120 -37.166 4.380 1.00 64.73 124 LYS A O 1
ATOM 906 N N . VAL A 1 147 ? -27.365 -37.113 4.227 1.00 63.41 125 VAL A N 1
ATOM 907 C CA . VAL A 1 147 ? -27.411 -35.736 3.750 1.00 61.73 125 VAL A CA 1
ATOM 908 C C . VAL A 1 147 ? -27.362 -34.748 4.911 1.00 60.14 125 VAL A C 1
ATOM 909 O O . VAL A 1 147 ? -27.648 -35.105 6.054 1.00 59.33 125 VAL A O 1
ATOM 913 N N . ALA A 1 148 ? -26.999 -33.506 4.610 1.00 58.15 126 ALA A N 1
ATOM 914 C CA . ALA A 1 148 ? -26.911 -32.456 5.637 1.00 56.69 126 ALA A CA 1
ATOM 915 C C . ALA A 1 148 ? -27.434 -31.098 5.139 1.00 55.26 126 ALA A C 1
ATOM 916 O O . ALA A 1 148 ? -26.813 -30.452 4.275 1.00 55.96 126 ALA A O 1
ATOM 918 N N . ALA A 1 149 ? -28.556 -30.657 5.706 1.00 52.98 127 ALA A N 1
ATOM 919 C CA . ALA A 1 149 ? -29.232 -29.421 5.261 1.00 50.25 127 ALA A CA 1
ATOM 920 C C . ALA A 1 149 ? -29.259 -28.332 6.323 1.00 48.61 127 ALA A C 1
ATOM 921 O O . ALA A 1 149 ? -29.202 -28.586 7.515 1.00 48.00 127 ALA A O 1
ATOM 923 N N . LEU A 1 150 ? -29.346 -27.100 5.870 1.00 47.47 128 LEU A N 1
ATOM 924 C CA . LEU A 1 150 ? -29.482 -25.982 6.767 1.00 46.27 128 LEU A CA 1
ATOM 925 C C . LEU A 1 150 ? -30.846 -25.349 6.629 1.00 46.12 128 LEU A C 1
ATOM 926 O O . LEU A 1 150 ? -31.479 -25.477 5.583 1.00 47.06 128 LEU A O 1
ATOM 931 N N . GLY A 1 151 ? -31.293 -24.674 7.688 1.00 45.36 129 GLY A N 1
ATOM 932 C CA . GLY A 1 151 ? -32.610 -24.061 7.732 1.00 43.82 129 GLY A CA 1
ATOM 933 C C . GLY A 1 151 ? -32.558 -22.647 7.202 1.00 43.69 129 GLY A C 1
ATOM 934 O O . GLY A 1 151 ? -32.685 -21.654 7.949 1.00 44.06 129 GLY A O 1
ATOM 935 N N . TYR A 1 152 ? -32.359 -22.545 5.901 1.00 42.03 130 TYR A N 1
ATOM 936 C CA . TYR A 1 152 ? -32.502 -21.281 5.245 1.00 40.34 130 TYR A CA 1
ATOM 937 C C . TYR A 1 152 ? -33.897 -21.291 4.633 1.00 39.65 130 TYR A C 1
ATOM 938 O O . TYR A 1 152 ? -34.031 -21.466 3.423 1.00 40.37 130 TYR A O 1
ATOM 947 N N . ASN A 1 153 ? -34.931 -21.091 5.446 1.00 38.52 131 ASN A N 1
ATOM 948 C CA . ASN A 1 153 ? -36.313 -21.324 4.977 1.00 38.25 131 ASN A CA 1
ATOM 949 C C . ASN A 1 153 ? -36.909 -20.293 4.023 1.00 37.21 131 ASN A C 1
ATOM 950 O O . ASN A 1 153 ? -37.748 -20.625 3.218 1.00 36.54 131 ASN A O 1
ATOM 955 N N . TYR A 1 154 ? -36.486 -19.043 4.113 1.00 36.87 132 TYR A N 1
ATOM 956 C CA . TYR A 1 154 ? -37.001 -18.021 3.210 1.00 36.72 132 TYR A CA 1
ATOM 957 C C . TYR A 1 154 ? -37.009 -18.481 1.746 1.00 37.49 132 TYR A C 1
ATOM 958 O O . TYR A 1 154 ? -38.016 -18.281 1.052 1.00 37.34 132 TYR A O 1
ATOM 967 N N . ILE A 1 155 ? -35.903 -19.116 1.332 1.00 38.14 133 ILE A N 1
ATOM 968 C CA . ILE A 1 155 ? -35.726 -19.861 0.053 1.00 39.23 133 ILE A CA 1
ATOM 969 C C . ILE A 1 155 ? -36.914 -20.686 -0.401 1.00 38.76 133 ILE A C 1
ATOM 970 O O . ILE A 1 155 ? -37.128 -20.825 -1.590 1.00 40.03 133 ILE A O 1
ATOM 975 N N . GLN A 1 156 ? -37.695 -21.235 0.520 1.00 37.90 134 GLN A N 1
ATOM 976 C CA . GLN A 1 156 ? -38.735 -22.175 0.136 1.00 36.59 134 GLN A CA 1
ATOM 977 C C . GLN A 1 156 ? -40.088 -21.567 -0.149 1.00 35.96 134 GLN A C 1
ATOM 978 O O . GLN A 1 156 ? -41.001 -22.280 -0.582 1.00 36.26 134 GLN A O 1
ATOM 984 N N . ASN A 1 157 ? -40.254 -20.279 0.119 1.00 35.42 135 ASN A N 1
ATOM 985 C CA . ASN A 1 157 ? -41.517 -19.582 -0.190 1.00 33.62 135 ASN A CA 1
ATOM 986 C C . ASN A 1 157 ? -41.853 -19.857 -1.629 1.00 32.46 135 ASN A C 1
ATOM 987 O O . ASN A 1 157 ? -40.986 -19.748 -2.472 1.00 32.64 135 ASN A O 1
ATOM 992 N N . PRO A 1 158 ? -43.097 -20.241 -1.911 1.00 31.82 136 PRO A N 1
ATOM 993 C CA . PRO A 1 158 ? -43.559 -20.376 -3.282 1.00 31.80 136 PRO A CA 1
ATOM 994 C C . PRO A 1 158 ? -43.360 -19.130 -4.134 1.00 32.60 136 PRO A C 1
ATOM 995 O O . PRO A 1 158 ? -43.031 -19.254 -5.352 1.00 34.50 136 PRO A O 1
ATOM 999 N N . VAL A 1 159 ? -43.555 -17.954 -3.541 1.00 31.46 137 VAL A N 1
ATOM 1000 C CA . VAL A 1 159 ? -43.377 -16.702 -4.281 1.00 31.04 137 VAL A CA 1
ATOM 1001 C C . VAL A 1 159 ? -41.939 -16.644 -4.760 1.00 32.29 137 VAL A C 1
ATOM 1002 O O . VAL A 1 159 ? -41.642 -16.232 -5.865 1.00 32.29 137 VAL A O 1
ATOM 1014 N N . ARG A 1 161 ? -39.826 -19.290 -5.243 1.00 36.12 139 ARG A N 1
ATOM 1015 C CA . ARG A 1 161 ? -39.586 -20.212 -6.376 1.00 36.97 139 ARG A CA 1
ATOM 1016 C C . ARG A 1 161 ? -40.124 -19.621 -7.683 1.00 36.06 139 ARG A C 1
ATOM 1017 O O . ARG A 1 161 ? -39.500 -19.768 -8.737 1.00 36.26 139 ARG A O 1
ATOM 1025 N N . HIS A 1 162 ? -41.246 -18.918 -7.612 1.00 34.73 140 HIS A N 1
ATOM 1026 C CA . HIS A 1 162 ? -41.712 -18.264 -8.785 1.00 33.81 140 HIS A CA 1
ATOM 1027 C C . HIS A 1 162 ? -40.848 -17.110 -9.201 1.00 33.70 140 HIS A C 1
ATOM 1028 O O . HIS A 1 162 ? -40.773 -16.828 -10.369 1.00 34.06 140 HIS A O 1
ATOM 1035 N N . ILE A 1 163 ? -40.195 -16.421 -8.267 1.00 33.63 141 ILE A N 1
ATOM 1036 C CA . ILE A 1 163 ? -39.262 -15.372 -8.673 1.00 32.73 141 ILE A CA 1
ATOM 1037 C C . ILE A 1 163 ? -38.096 -15.956 -9.473 1.00 33.07 141 ILE A C 1
ATOM 1038 O O . ILE A 1 163 ? -37.756 -15.451 -10.559 1.00 32.13 141 ILE A O 1
ATOM 1043 N N . ARG A 1 164 ? -37.525 -17.034 -8.955 1.00 33.97 142 ARG A N 1
ATOM 1044 C CA . ARG A 1 164 ? -36.415 -17.725 -9.617 1.00 35.72 142 ARG A CA 1
ATOM 1045 C C . ARG A 1 164 ? -36.782 -18.123 -11.018 1.00 36.59 142 ARG A C 1
ATOM 1046 O O . ARG A 1 164 ? -36.020 -17.853 -11.931 1.00 36.27 142 ARG A O 1
ATOM 1054 N N . LYS A 1 165 ? -37.958 -18.733 -11.174 1.00 37.41 143 LYS A N 1
ATOM 1055 C CA . LYS A 1 165 ? -38.462 -19.110 -12.474 1.00 39.40 143 LYS A CA 1
ATOM 1056 C C . LYS A 1 165 ? -38.591 -17.920 -13.450 1.00 39.74 143 LYS A C 1
ATOM 1057 O O . LYS A 1 165 ? -38.009 -17.965 -14.552 1.00 40.24 143 LYS A O 1
ATOM 1063 N N . LEU A 1 166 ? -39.320 -16.870 -13.083 1.00 38.61 144 LEU A N 1
ATOM 1064 C CA . LEU A 1 166 ? -39.342 -15.700 -13.966 1.00 38.63 144 LEU A CA 1
ATOM 1065 C C . LEU A 1 166 ? -37.931 -15.210 -14.359 1.00 38.91 144 LEU A C 1
ATOM 1066 O O . LEU A 1 166 ? -37.652 -14.958 -15.536 1.00 39.18 144 LEU A O 1
ATOM 1071 N N . VAL A 1 167 ? -37.044 -15.080 -13.382 1.00 38.90 145 VAL A N 1
ATOM 1072 C CA . VAL A 1 167 ? -35.692 -14.631 -13.684 1.00 39.30 145 VAL A CA 1
ATOM 1073 C C . VAL A 1 167 ? -34.985 -15.599 -14.658 1.00 41.17 145 VAL A C 1
ATOM 1074 O O . VAL A 1 167 ? -34.419 -15.149 -15.687 1.00 41.72 145 VAL A O 1
ATOM 1078 N N . GLY A 1 168 ? -35.036 -16.906 -14.346 1.00 40.81 146 GLY A N 1
ATOM 1079 C CA . GLY A 1 168 ? -34.399 -17.915 -15.164 1.00 40.87 146 GLY A CA 1
ATOM 1080 C C . GLY A 1 168 ? -34.859 -17.820 -16.607 1.00 41.73 146 GLY A C 1
ATOM 1081 O O . GLY A 1 168 ? -34.061 -17.978 -17.534 1.00 42.45 146 GLY A O 1
ATOM 1082 N N . ASP A 1 169 ? -36.140 -17.533 -16.802 1.00 41.08 147 ASP A N 1
ATOM 1083 C CA . ASP A 1 169 ? -36.744 -17.593 -18.100 1.00 40.99 147 ASP A CA 1
ATOM 1084 C C . ASP A 1 169 ? -36.568 -16.292 -18.861 1.00 39.98 147 ASP A C 1
ATOM 1085 O O . ASP A 1 169 ? -37.340 -15.961 -19.778 1.00 39.11 147 ASP A O 1
ATOM 1090 N N . GLY A 1 170 ? -35.553 -15.537 -18.475 1.00 39.04 148 GLY A N 1
ATOM 1091 C CA . GLY A 1 170 ? -35.370 -14.213 -19.062 1.00 37.54 148 GLY A CA 1
ATOM 1092 C C . GLY A 1 170 ? -36.566 -13.268 -19.014 1.00 36.11 148 GLY A C 1
ATOM 1093 O O . GLY A 1 170 ? -36.620 -12.355 -19.809 1.00 36.95 148 GLY A O 1
ATOM 1094 N N . VAL A 1 171 ? -37.497 -13.420 -18.076 1.00 34.55 149 VAL A N 1
ATOM 1095 C CA . VAL A 1 171 ? -38.658 -12.525 -18.082 1.00 33.16 149 VAL A CA 1
ATOM 1096 C C . VAL A 1 171 ? -38.288 -11.057 -17.852 1.00 32.78 149 VAL A C 1
ATOM 1097 O O . VAL A 1 171 ? -38.900 -10.192 -18.449 1.00 31.99 149 VAL A O 1
ATOM 1101 N N . ILE A 1 172 ? -37.305 -10.770 -17.001 1.00 31.86 150 ILE A N 1
ATOM 1102 C CA . ILE A 1 172 ? -36.841 -9.385 -16.890 1.00 32.22 150 ILE A CA 1
ATOM 1103 C C . ILE A 1 172 ? -35.491 -9.073 -17.599 1.00 33.11 150 ILE A C 1
ATOM 1104 O O . ILE A 1 172 ? -34.882 -7.976 -17.420 1.00 32.19 150 ILE A O 1
ATOM 1109 N N . GLY A 1 173 ? -35.050 -10.001 -18.461 1.00 33.84 151 GLY A N 1
ATOM 1110 C CA . GLY A 1 173 ? -33.818 -9.768 -19.226 1.00 34.46 151 GLY A CA 1
ATOM 1111 C C . GLY A 1 173 ? -32.629 -10.151 -18.363 1.00 35.38 151 GLY A C 1
ATOM 1112 O O . GLY A 1 173 ? -32.725 -11.047 -17.500 1.00 34.74 151 GLY A O 1
ATOM 1113 N N . ARG A 1 174 ? -31.504 -9.490 -18.600 1.00 36.35 152 ARG A N 1
ATOM 1114 C CA . ARG A 1 174 ? -30.274 -9.781 -17.849 1.00 38.39 152 ARG A CA 1
ATOM 1115 C C . ARG A 1 174 ? -30.298 -8.858 -16.635 1.00 37.48 152 ARG A C 1
ATOM 1116 O O . ARG A 1 174 ? -30.467 -7.636 -16.794 1.00 37.49 152 ARG A O 1
ATOM 1124 N N . VAL A 1 175 ? -30.168 -9.456 -15.449 1.00 36.58 153 VAL A N 1
ATOM 1125 C CA . VAL A 1 175 ? -30.147 -8.755 -14.177 1.00 35.79 153 VAL A CA 1
ATOM 1126 C C . VAL A 1 175 ? -28.858 -7.960 -14.098 1.00 36.51 153 VAL A C 1
ATOM 1127 O O . VAL A 1 175 ? -27.831 -8.542 -14.306 1.00 36.88 153 VAL A O 1
ATOM 1131 N N . ASN A 1 176 ? -28.950 -6.639 -13.888 1.00 37.12 154 ASN A N 1
ATOM 1132 C CA . ASN A 1 176 ? -27.828 -5.724 -13.762 1.00 38.68 154 ASN A CA 1
ATOM 1133 C C . ASN A 1 176 ? -27.566 -5.463 -12.259 1.00 38.88 154 ASN A C 1
ATOM 1134 O O . ASN A 1 176 ? -26.415 -5.529 -11.824 1.00 40.37 154 ASN A O 1
ATOM 1139 N N . HIS A 1 177 ? -28.622 -5.117 -11.499 1.00 36.58 155 HIS A N 1
ATOM 1140 C CA . HIS A 1 177 ? -28.517 -4.619 -10.130 1.00 34.41 155 HIS A CA 1
ATOM 1141 C C . HIS A 1 177 ? -29.450 -5.315 -9.143 1.00 33.25 155 HIS A C 1
ATOM 1142 O O . HIS A 1 177 ? -30.588 -5.661 -9.459 1.00 32.93 155 HIS A O 1
ATOM 1149 N N . VAL A 1 178 ? -28.988 -5.520 -7.931 1.00 31.53 156 VAL A N 1
ATOM 1150 C CA . VAL A 1 178 ? -29.847 -6.159 -6.942 1.00 30.69 156 VAL A CA 1
ATOM 1151 C C . VAL A 1 178 ? -29.674 -5.542 -5.578 1.00 29.72 156 VAL A C 1
ATOM 1152 O O . VAL A 1 178 ? -28.564 -5.386 -5.150 1.00 29.14 156 VAL A O 1
ATOM 1156 N N . ARG A 1 179 ? -30.791 -5.225 -4.919 1.00 29.11 157 ARG A N 1
ATOM 1157 C CA . ARG A 1 179 ? -30.848 -4.669 -3.557 1.00 28.43 157 ARG A CA 1
ATOM 1158 C C . ARG A 1 179 ? -31.507 -5.651 -2.605 1.00 28.97 157 ARG A C 1
ATOM 1159 O O . ARG A 1 179 ? -32.507 -6.257 -2.973 1.00 29.50 157 ARG A O 1
ATOM 1167 N N . VAL A 1 180 ? -31.014 -5.783 -1.372 1.00 29.42 158 VAL A N 1
ATOM 1168 C CA . VAL A 1 180 ? -31.604 -6.763 -0.410 1.00 30.08 158 VAL A CA 1
ATOM 1169 C C . VAL A 1 180 ? -31.536 -6.310 1.024 1.00 29.90 158 VAL A C 1
ATOM 1170 O O . VAL A 1 180 ? -30.462 -6.040 1.483 1.00 30.96 158 VAL A O 1
ATOM 1174 N N . GLU A 1 181 ? -32.642 -6.220 1.753 1.00 29.73 159 GLU A N 1
ATOM 1175 C CA . GLU A 1 181 ? -32.584 -5.586 3.086 1.00 30.24 159 GLU A CA 1
ATOM 1176 C C . GLU A 1 181 ? -33.077 -6.580 4.057 1.00 30.26 159 GLU A C 1
ATOM 1177 O O . GLU A 1 181 ? -34.142 -7.123 3.844 1.00 31.30 159 GLU A O 1
ATOM 1191 N N . ASP A 1 183 ? -34.218 -6.498 7.958 1.00 28.64 161 ASP A N 1
ATOM 1192 C CA . ASP A 1 183 ? -34.409 -5.714 9.179 1.00 29.13 161 ASP A CA 1
ATOM 1193 C C . ASP A 1 183 ? -35.405 -6.247 10.226 1.00 28.86 161 ASP A C 1
ATOM 1194 O O . ASP A 1 183 ? -36.507 -6.753 9.899 1.00 29.20 161 ASP A O 1
ATOM 1199 N N . GLU A 1 184 ? -34.997 -6.130 11.484 1.00 28.20 162 GLU A N 1
ATOM 1200 C CA . GLU A 1 184 ? -35.878 -6.349 12.610 1.00 28.95 162 GLU A CA 1
ATOM 1201 C C . GLU A 1 184 ? -35.556 -5.308 13.654 1.00 28.05 162 GLU A C 1
ATOM 1202 O O . GLU A 1 184 ? -34.711 -4.487 13.434 1.00 28.62 162 GLU A O 1
ATOM 1208 N N . ASP A 1 185 ? -36.248 -5.313 14.779 1.00 28.32 163 ASP A N 1
ATOM 1209 C CA . ASP A 1 185 ? -36.006 -4.314 15.809 1.00 28.56 163 ASP A CA 1
ATOM 1210 C C . ASP A 1 185 ? -35.849 -4.885 17.204 1.00 28.87 163 ASP A C 1
ATOM 1211 O O . ASP A 1 185 ? -36.015 -4.158 18.172 1.00 27.82 163 ASP A O 1
ATOM 1216 N N . PHE A 1 186 ? -35.504 -6.173 17.303 1.00 29.57 164 PHE A N 1
ATOM 1217 C CA . PHE A 1 186 ? -35.330 -6.774 18.616 1.00 30.74 164 PHE A CA 1
ATOM 1218 C C . PHE A 1 186 ? -34.016 -6.368 19.324 1.00 31.62 164 PHE A C 1
ATOM 1219 O O . PHE A 1 186 ? -33.839 -6.691 20.493 1.00 31.28 164 PHE A O 1
ATOM 1235 N N . ALA A 1 188 ? -33.317 -2.951 19.011 1.00 32.76 166 ALA A N 1
ATOM 1236 C CA . ALA A 1 188 ? -33.442 -1.510 18.903 1.00 33.72 166 ALA A CA 1
ATOM 1237 C C . ALA A 1 188 ? -33.446 -0.887 20.260 1.00 34.08 166 ALA A C 1
ATOM 1238 O O . ALA A 1 188 ? -32.908 0.182 20.441 1.00 35.30 166 ALA A O 1
ATOM 1240 N N . ASP A 1 189 ? -34.066 -1.547 21.214 1.00 34.01 167 ASP A N 1
ATOM 1241 C CA . ASP A 1 189 ? -34.206 -0.967 22.526 1.00 34.73 167 ASP A CA 1
ATOM 1242 C C . ASP A 1 189 ? -32.881 -1.119 23.277 1.00 34.99 167 ASP A C 1
ATOM 1243 O O . ASP A 1 189 ? -32.433 -2.227 23.584 1.00 34.42 167 ASP A O 1
ATOM 1248 N N . PRO A 1 190 ? -32.243 0.010 23.562 1.00 35.01 168 PRO A N 1
ATOM 1249 C CA . PRO A 1 190 ? -30.921 -0.072 24.176 1.00 35.50 168 PRO A CA 1
ATOM 1250 C C . PRO A 1 190 ? -30.913 -0.557 25.614 1.00 36.12 168 PRO A C 1
ATOM 1251 O O . PRO A 1 190 ? -29.823 -0.800 26.126 1.00 36.44 168 PRO A O 1
ATOM 1255 N N . ASP A 1 191 ? -32.086 -0.735 26.241 1.00 36.62 169 ASP A N 1
ATOM 1256 C CA . ASP A 1 191 ? -32.148 -1.127 27.674 1.00 37.69 169 ASP A CA 1
ATOM 1257 C C . ASP A 1 191 ? -32.324 -2.584 27.959 1.00 36.28 169 ASP A C 1
ATOM 1258 O O . ASP A 1 191 ? -32.296 -2.978 29.117 1.00 36.52 169 ASP A O 1
ATOM 1263 N N . ILE A 1 192 ? -32.519 -3.383 26.927 1.00 35.13 170 ILE A N 1
ATOM 1264 C CA . ILE A 1 192 ? -32.579 -4.820 27.108 1.00 34.65 170 ILE A CA 1
ATOM 1265 C C . ILE A 1 192 ? -31.209 -5.308 27.608 1.00 34.82 170 ILE A C 1
ATOM 1266 O O . ILE A 1 192 ? -30.163 -4.794 27.150 1.00 35.22 170 ILE A O 1
ATOM 1271 N N . PHE A 1 193 ? -31.213 -6.249 28.547 1.00 33.79 171 PHE A N 1
ATOM 1272 C CA . PHE A 1 193 ? -29.964 -6.746 29.081 1.00 34.70 171 PHE A CA 1
ATOM 1273 C C . PHE A 1 193 ? -29.108 -7.403 28.027 1.00 34.19 171 PHE A C 1
ATOM 1274 O O . PHE A 1 193 ? -29.608 -8.084 27.134 1.00 35.23 171 PHE A O 1
ATOM 1282 N N . PHE A 1 194 ? -27.813 -7.154 28.148 1.00 33.63 172 PHE A N 1
ATOM 1283 C CA . PHE A 1 194 ? -26.756 -7.855 27.439 1.00 33.73 172 PHE A CA 1
ATOM 1284 C C . PHE A 1 194 ? -26.908 -9.383 27.464 1.00 34.12 172 PHE A C 1
ATOM 1285 O O . PHE A 1 194 ? -26.973 -10.007 28.516 1.00 35.42 172 PHE A O 1
ATOM 1293 N N . TYR A 1 195 ? -26.957 -10.004 26.314 1.00 34.88 173 TYR A N 1
ATOM 1294 C CA . TYR A 1 195 ? -26.811 -11.458 26.284 1.00 36.15 173 TYR A CA 1
ATOM 1295 C C . TYR A 1 195 ? -25.881 -11.910 25.103 1.00 37.07 173 TYR A C 1
ATOM 1296 O O . TYR A 1 195 ? -25.150 -11.065 24.504 1.00 36.17 173 TYR A O 1
ATOM 1305 N N . TRP A 1 196 ? -25.897 -13.214 24.781 1.00 37.19 174 TRP A N 1
ATOM 1306 C CA . TRP A 1 196 ? -24.889 -13.723 23.866 1.00 37.35 174 TRP A CA 1
ATOM 1307 C C . TRP A 1 196 ? -24.848 -12.997 22.517 1.00 37.27 174 TRP A C 1
ATOM 1308 O O . TRP A 1 196 ? -23.809 -13.014 21.842 1.00 37.47 174 TRP A O 1
ATOM 1319 N N . LYS A 1 197 ? -25.947 -12.351 22.133 1.00 36.66 175 LYS A N 1
ATOM 1320 C CA . LYS A 1 197 ? -26.000 -11.737 20.808 1.00 36.84 175 LYS A CA 1
ATOM 1321 C C . LYS A 1 197 ? -25.170 -10.495 20.694 1.00 37.28 175 LYS A C 1
ATOM 1322 O O . LYS A 1 197 ? -25.184 -9.863 19.650 1.00 37.41 175 LYS A O 1
ATOM 1328 N N . SER A 1 198 ? -24.446 -10.165 21.760 1.00 38.19 176 SER A N 1
ATOM 1329 C CA . SER A 1 198 ? -23.532 -9.035 21.792 1.00 39.90 176 SER A CA 1
ATOM 1330 C C . SER A 1 198 ? -22.090 -9.442 22.070 1.00 41.27 176 SER A C 1
ATOM 1331 O O . SER A 1 198 ? -21.244 -8.590 22.313 1.00 42.39 176 SER A O 1
ATOM 1334 N N . GLU A 1 199 ? -21.810 -10.734 22.028 1.00 42.87 177 GLU A N 1
ATOM 1335 C CA . GLU A 1 199 ? -20.472 -11.244 22.255 1.00 44.58 177 GLU A CA 1
ATOM 1336 C C . GLU A 1 199 ? -19.846 -11.618 20.931 1.00 44.08 177 GLU A C 1
ATOM 1337 O O . GLU A 1 199 ? -20.369 -12.459 20.247 1.00 44.99 177 GLU A O 1
ATOM 1343 N N . LEU A 1 200 ? -18.713 -11.008 20.599 1.00 44.34 178 LEU A N 1
ATOM 1344 C CA . LEU A 1 200 ? -18.026 -11.229 19.351 1.00 44.08 178 LEU A CA 1
ATOM 1345 C C . LEU A 1 200 ? -17.727 -12.690 19.171 1.00 45.27 178 LEU A C 1
ATOM 1346 O O . LEU A 1 200 ? -17.855 -13.229 18.064 1.00 45.81 178 LEU A O 1
ATOM 1351 N N . SER A 1 201 ? -17.357 -13.349 20.258 1.00 45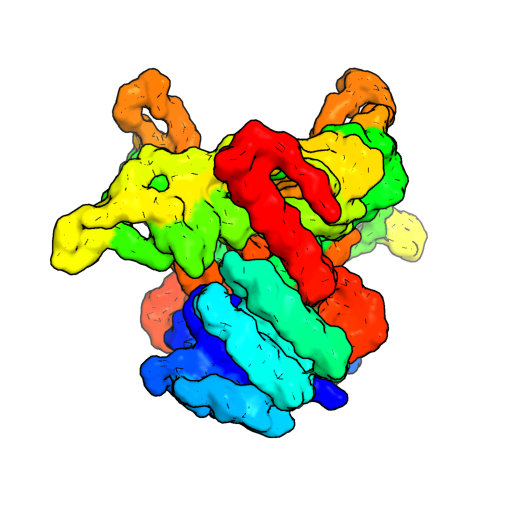.46 179 SER A N 1
ATOM 1352 C CA . SER A 1 201 ? -17.028 -14.748 20.150 1.00 46.32 179 SER A CA 1
ATOM 1353 C C . SER A 1 201 ? -18.257 -15.615 19.823 1.00 46.00 179 SER A C 1
ATOM 1354 O O . SER A 1 201 ? -18.113 -16.826 19.516 1.00 46.01 179 SER A O 1
ATOM 1357 N N . ALA A 1 202 ? -19.461 -15.039 19.930 1.00 45.27 180 ALA A N 1
ATOM 1358 C CA . ALA A 1 202 ? -20.687 -15.806 19.595 1.00 44.77 180 ALA A CA 1
ATOM 1359 C C . ALA A 1 202 ? -21.284 -15.423 18.225 1.00 44.73 180 ALA A C 1
ATOM 1360 O O . ALA A 1 202 ? -22.188 -16.095 17.723 1.00 45.53 180 ALA A O 1
ATOM 1362 N N . GLY A 1 203 ? -20.719 -14.388 17.603 1.00 43.97 181 GLY A N 1
ATOM 1363 C CA . GLY A 1 203 ? -21.116 -13.966 16.282 1.00 43.46 181 GLY A CA 1
ATOM 1364 C C . GLY A 1 203 ? -20.788 -12.502 16.084 1.00 43.48 181 GLY A C 1
ATOM 1365 O O . GLY A 1 203 ? -20.605 -11.779 17.043 1.00 43.56 181 GLY A O 1
ATOM 1366 N N . TYR A 1 204 ? -20.711 -12.085 14.826 1.00 43.51 182 TYR A N 1
ATOM 1367 C CA . TYR A 1 204 ? -20.447 -10.704 14.401 1.00 43.66 182 TYR A CA 1
ATOM 1368 C C . TYR A 1 204 ? -21.635 -9.789 14.670 1.00 43.16 182 TYR A C 1
ATOM 1369 O O . TYR A 1 204 ? -21.481 -8.584 14.858 1.00 42.99 182 TYR A O 1
ATOM 1378 N N . GLY A 1 205 ? -22.823 -10.398 14.656 1.00 43.32 183 GLY A N 1
ATOM 1379 C CA . GLY A 1 205 ? -24.082 -9.717 14.856 1.00 41.74 183 GLY A CA 1
ATOM 1380 C C . GLY A 1 205 ? -24.930 -9.820 13.632 1.00 41.16 183 GLY A C 1
ATOM 1381 O O . GLY A 1 205 ? -25.193 -10.907 13.139 1.00 41.31 183 GLY A O 1
ATOM 1382 N N . ALA A 1 206 ? -25.363 -8.662 13.163 1.00 41.18 184 ALA A N 1
ATOM 1383 C CA . ALA A 1 206 ? -26.119 -8.516 11.937 1.00 41.74 184 ALA A CA 1
ATOM 1384 C C . ALA A 1 206 ? -25.693 -9.508 10.819 1.00 42.44 184 ALA A C 1
ATOM 1385 O O . ALA A 1 206 ? -26.537 -10.186 10.222 1.00 42.28 184 ALA A O 1
ATOM 1387 N N . LEU A 1 207 ? -24.381 -9.571 10.557 1.00 43.35 185 LEU A N 1
ATOM 1388 C CA . LEU A 1 207 ? -23.780 -10.467 9.579 1.00 44.06 185 LEU A CA 1
ATOM 1389 C C . LEU A 1 207 ? -24.078 -11.928 9.840 1.00 45.10 185 LEU A C 1
ATOM 1390 O O . LEU A 1 207 ? -24.652 -12.585 8.980 1.00 45.61 185 LEU A O 1
ATOM 1395 N N . ASP A 1 208 ? -23.720 -12.421 11.026 1.00 46.26 186 ASP A N 1
ATOM 1396 C CA . ASP A 1 208 ? -23.973 -13.802 11.431 1.00 47.67 186 ASP A CA 1
ATOM 1397 C C . ASP A 1 208 ? -25.467 -14.168 11.380 1.00 47.92 186 ASP A C 1
ATOM 1398 O O . ASP A 1 208 ? -25.862 -15.274 11.000 1.00 48.34 186 ASP A O 1
ATOM 1403 N N . ASP A 1 209 ? -26.308 -13.242 11.808 1.00 47.70 187 ASP A N 1
ATOM 1404 C CA . ASP A 1 209 ? -27.648 -13.612 12.262 1.00 46.82 187 ASP A CA 1
ATOM 1405 C C . ASP A 1 209 ? -28.627 -13.391 11.144 1.00 45.03 187 ASP A C 1
ATOM 1406 O O . ASP A 1 209 ? -29.480 -14.192 10.931 1.00 45.21 187 ASP A O 1
ATOM 1411 N N . PHE A 1 210 ? -28.435 -12.316 10.400 1.00 44.11 188 PHE A N 1
ATOM 1412 C CA . PHE A 1 210 ? -29.374 -11.849 9.423 1.00 43.63 188 PHE A CA 1
ATOM 1413 C C . PHE A 1 210 ? -28.859 -11.993 7.999 1.00 43.74 188 PHE A C 1
ATOM 1414 O O . PHE A 1 210 ? -29.632 -12.392 7.126 1.00 45.02 188 PHE A O 1
ATOM 1422 N N . ALA A 1 211 ? -27.585 -11.654 7.744 1.00 42.06 189 ALA A N 1
ATOM 1423 C CA . ALA A 1 211 ? -27.073 -11.549 6.363 1.00 39.86 189 ALA A CA 1
ATOM 1424 C C . ALA A 1 211 ? -27.108 -12.875 5.595 1.00 39.05 189 ALA A C 1
ATOM 1425 O O . ALA A 1 211 ? -27.225 -12.894 4.340 1.00 38.55 189 ALA A O 1
ATOM 1427 N N . VAL A 1 212 ? -27.062 -13.973 6.350 1.00 37.30 190 VAL A N 1
ATOM 1428 C CA . VAL A 1 212 ? -27.044 -15.305 5.750 1.00 35.87 190 VAL A CA 1
ATOM 1429 C C . VAL A 1 212 ? -28.336 -15.637 5.002 1.00 35.34 190 VAL A C 1
ATOM 1430 O O . VAL A 1 212 ? -28.308 -16.315 3.953 1.00 35.45 190 VAL A O 1
ATOM 1434 N N . HIS A 1 213 ? -29.463 -15.146 5.515 1.00 34.00 191 HIS A N 1
ATOM 1435 C CA . HIS A 1 213 ? -30.717 -15.285 4.801 1.00 33.44 191 HIS A CA 1
ATOM 1436 C C . HIS A 1 213 ? -30.704 -14.558 3.443 1.00 33.16 191 HIS A C 1
ATOM 1437 O O . HIS A 1 213 ? -30.893 -15.183 2.378 1.00 33.70 191 HIS A O 1
ATOM 1444 N N . PRO A 1 214 ? -30.511 -13.230 3.461 1.00 32.49 192 PRO A N 1
ATOM 1445 C CA . PRO A 1 214 ? -30.436 -12.588 2.154 1.00 32.24 192 PRO A CA 1
ATOM 1446 C C . PRO A 1 214 ? -29.371 -13.220 1.251 1.00 32.74 192 PRO A C 1
ATOM 1447 O O . PRO A 1 214 ? -29.605 -13.372 0.063 1.00 32.35 192 PRO A O 1
ATOM 1451 N N . LEU A 1 215 ? -28.215 -13.615 1.787 1.00 33.55 193 LEU A N 1
ATOM 1452 C CA . LEU A 1 215 ? -27.258 -14.304 0.912 1.00 34.10 193 LEU A CA 1
ATOM 1453 C C . LEU A 1 215 ? -27.818 -15.648 0.484 1.00 34.43 193 LEU A C 1
ATOM 1454 O O . LEU A 1 215 ? -27.657 -16.042 -0.682 1.00 35.07 193 LEU A O 1
ATOM 1459 N N . SER A 1 216 ? -28.484 -16.357 1.387 1.00 33.83 194 SER A N 1
ATOM 1460 C CA . SER A 1 216 ? -29.086 -17.581 0.935 1.00 34.20 194 SER A CA 1
ATOM 1461 C C . SER A 1 216 ? -30.024 -17.248 -0.204 1.00 35.09 194 SER A C 1
ATOM 1462 O O . SER A 1 216 ? -30.096 -18.005 -1.180 1.00 35.36 194 SER A O 1
ATOM 1465 N N . LEU A 1 217 ? -30.701 -16.089 -0.142 1.00 35.50 195 LEU A N 1
ATOM 1466 C CA . LEU A 1 217 ? -31.578 -15.764 -1.268 1.00 36.40 195 LEU A CA 1
ATOM 1467 C C . LEU A 1 217 ? -30.820 -15.447 -2.558 1.00 36.27 195 LEU A C 1
ATOM 1468 O O . LEU A 1 217 ? -31.185 -15.951 -3.626 1.00 35.70 195 LEU A O 1
ATOM 1473 N N . LEU A 1 218 ? -29.761 -14.636 -2.463 1.00 36.00 196 LEU A N 1
ATOM 1474 C CA . LEU A 1 218 ? -28.972 -14.338 -3.633 1.00 36.27 196 LEU A CA 1
ATOM 1475 C C . LEU A 1 218 ? -28.392 -15.642 -4.217 1.00 37.13 196 LEU A C 1
ATOM 1476 O O . LEU A 1 218 ? -28.147 -15.734 -5.444 1.00 36.78 196 LEU A O 1
ATOM 1481 N N . TRP A 1 219 ? -28.231 -16.652 -3.351 1.00 36.90 197 TRP A N 1
ATOM 1482 C CA . TRP A 1 219 ? -27.592 -17.864 -3.756 1.00 37.02 197 TRP A CA 1
ATOM 1483 C C . TRP A 1 219 ? -28.571 -18.590 -4.617 1.00 37.19 197 TRP A C 1
ATOM 1484 O O . TRP A 1 219 ? -28.293 -18.915 -5.766 1.00 37.75 197 TRP A O 1
ATOM 1495 N N . TYR A 1 220 ? -29.735 -18.843 -4.039 1.00 37.74 198 TYR A N 1
ATOM 1496 C CA . TYR A 1 220 ? -30.862 -19.508 -4.711 1.00 36.84 198 TYR A CA 1
ATOM 1497 C C . TYR A 1 220 ? -31.184 -18.925 -6.072 1.00 36.99 198 TYR A C 1
ATOM 1498 O O . TYR A 1 220 ? -31.414 -19.658 -7.030 1.00 37.54 198 TYR A O 1
ATOM 1507 N N . LEU A 1 221 ? -31.196 -17.598 -6.140 1.00 37.18 199 LEU A N 1
ATOM 1508 C CA . LEU A 1 221 ? -31.555 -16.870 -7.348 1.00 37.25 199 LEU A CA 1
ATOM 1509 C C . LEU A 1 221 ? -30.401 -16.730 -8.371 1.00 38.27 199 LEU A C 1
ATOM 1510 O O . LEU A 1 221 ? -30.634 -16.784 -9.590 1.00 38.26 199 LEU A O 1
ATOM 1515 N N . PHE A 1 222 ? -29.174 -16.541 -7.879 1.00 38.23 200 PHE A N 1
ATOM 1516 C CA . PHE A 1 222 ? -28.068 -16.157 -8.728 1.00 39.02 200 PHE A CA 1
ATOM 1517 C C . PHE A 1 222 ? -26.851 -17.042 -8.522 1.00 39.73 200 PHE A C 1
ATOM 1518 O O . PHE A 1 222 ? -26.521 -17.884 -9.358 1.00 40.47 200 PHE A O 1
ATOM 1526 N N . GLY A 1 223 ? -26.179 -16.817 -7.408 1.00 39.88 201 GLY A N 1
ATOM 1527 C CA . GLY A 1 223 ? -25.200 -17.721 -6.913 1.00 39.22 201 GLY A CA 1
ATOM 1528 C C . GLY A 1 223 ? -24.441 -17.000 -5.829 1.00 39.87 201 GLY A C 1
ATOM 1529 O O . GLY A 1 223 ? -24.963 -16.054 -5.208 1.00 39.79 201 GLY A O 1
ATOM 1530 N N . HIS A 1 224 ? -23.216 -17.468 -5.603 1.00 39.78 202 HIS A N 1
ATOM 1531 C CA . HIS A 1 224 ? -22.382 -17.025 -4.512 1.00 40.07 202 HIS A CA 1
ATOM 1532 C C . HIS A 1 224 ? -21.762 -15.625 -4.697 1.00 40.61 202 HIS A C 1
ATOM 1533 O O . HIS A 1 224 ? -21.826 -15.041 -5.764 1.00 40.53 202 HIS A O 1
ATOM 1540 N N . VAL A 1 225 ? -21.190 -15.081 -3.635 1.00 41.22 203 VAL A N 1
ATOM 1541 C CA . VAL A 1 225 ? -20.721 -13.697 -3.638 1.00 42.45 203 VAL A CA 1
ATOM 1542 C C . VAL A 1 225 ? -19.222 -13.644 -3.947 1.00 43.52 203 VAL A C 1
ATOM 1543 O O . VAL A 1 225 ? -18.462 -14.528 -3.522 1.00 44.69 203 VAL A O 1
ATOM 1547 N N . GLU A 1 226 ? -18.766 -12.613 -4.645 1.00 44.16 204 GLU A N 1
ATOM 1548 C CA . GLU A 1 226 ? -17.390 -12.671 -5.178 1.00 44.83 204 GLU A CA 1
ATOM 1549 C C . GLU A 1 226 ? -16.446 -11.611 -4.701 1.00 43.09 204 GLU A C 1
ATOM 1550 O O . GLU A 1 226 ? -15.284 -11.897 -4.494 1.00 43.97 204 GLU A O 1
ATOM 1556 N N . ALA A 1 227 ? -16.925 -10.400 -4.524 1.00 40.98 205 ALA A N 1
ATOM 1557 C CA . ALA A 1 227 ? -16.154 -9.391 -3.852 1.00 39.31 205 ALA A CA 1
ATOM 1558 C C . ALA A 1 227 ? -17.152 -8.669 -2.947 1.00 38.77 205 ALA A C 1
ATOM 1559 O O . ALA A 1 227 ? -18.341 -8.679 -3.245 1.00 39.30 205 ALA A O 1
ATOM 1561 N N . VAL A 1 228 ? -16.684 -8.077 -1.845 1.00 37.42 206 VAL A N 1
ATOM 1562 C CA . VAL A 1 228 ? -17.526 -7.401 -0.862 1.00 35.80 206 VAL A CA 1
ATOM 1563 C C . VAL A 1 228 ? -16.772 -6.243 -0.251 1.00 36.37 206 VAL A C 1
ATOM 1564 O O . VAL A 1 228 ? -15.562 -6.308 -0.150 1.00 35.97 206 VAL A O 1
ATOM 1568 N N . ILE A 1 229 ? -17.465 -5.163 0.110 1.00 36.14 207 ILE A N 1
ATOM 1569 C CA . ILE A 1 229 ? -16.889 -4.222 1.042 1.00 36.45 207 ILE A CA 1
ATOM 1570 C C . ILE A 1 229 ? -17.964 -3.674 2.005 1.00 37.60 207 ILE A C 1
ATOM 1571 O O . ILE A 1 229 ? -19.010 -3.176 1.566 1.00 37.78 207 ILE A O 1
ATOM 1576 N N . THR A 1 230 ? -17.637 -3.696 3.302 1.00 37.62 208 THR A N 1
ATOM 1577 C CA . THR A 1 230 ? -18.594 -3.584 4.351 1.00 37.92 208 THR A CA 1
ATOM 1578 C C . THR A 1 230 ? -18.414 -2.363 5.244 1.00 38.40 208 THR A C 1
ATOM 1579 O O . THR A 1 230 ? -17.312 -2.055 5.633 1.00 38.85 208 THR A O 1
ATOM 1583 N N . ASP A 1 231 ? -19.506 -1.661 5.539 1.00 38.77 209 ASP A N 1
ATOM 1584 C CA . ASP A 1 231 ? -19.552 -0.679 6.619 1.00 39.43 209 ASP A CA 1
ATOM 1585 C C . ASP A 1 231 ? -20.439 -1.289 7.702 1.00 39.73 209 ASP A C 1
ATOM 1586 O O . ASP A 1 231 ? -21.423 -1.963 7.390 1.00 39.52 209 ASP A O 1
ATOM 1599 N N . VAL A 1 233 ? -22.301 -0.995 11.770 1.00 38.07 211 VAL A N 1
ATOM 1600 C CA . VAL A 1 233 ? -22.695 -0.090 12.866 1.00 36.69 211 VAL A CA 1
ATOM 1601 C C . VAL A 1 233 ? -22.863 -0.782 14.239 1.00 35.66 211 VAL A C 1
ATOM 1602 O O . VAL A 1 233 ? -23.607 -1.744 14.348 1.00 34.97 211 VAL A O 1
ATOM 1606 N N . LYS A 1 234 ? -22.169 -0.272 15.266 1.00 34.81 212 LYS A N 1
ATOM 1607 C CA . LYS A 1 234 ? -22.517 -0.473 16.689 1.00 33.83 212 LYS A CA 1
ATOM 1608 C C . LYS A 1 234 ? -23.381 0.707 17.219 1.00 33.85 212 LYS A C 1
ATOM 1609 O O . LYS A 1 234 ? -22.869 1.675 17.791 1.00 33.37 212 LYS A O 1
ATOM 1615 N N . PRO A 1 235 ? -24.716 0.616 17.061 1.00 33.62 213 PRO A N 1
ATOM 1616 C CA . PRO A 1 235 ? -25.529 1.767 17.465 1.00 33.25 213 PRO A CA 1
ATOM 1617 C C . PRO A 1 235 ? -25.384 2.161 18.939 1.00 33.26 213 PRO A C 1
ATOM 1618 O O . PRO A 1 235 ? -25.573 3.352 19.245 1.00 32.28 213 PRO A O 1
ATOM 1622 N N . TYR A 1 236 ? -25.103 1.180 19.826 1.00 33.08 214 TYR A N 1
ATOM 1623 C CA . TYR A 1 236 ? -25.008 1.403 21.291 1.00 34.17 214 TYR A CA 1
ATOM 1624 C C . TYR A 1 236 ? -23.656 0.943 21.899 1.00 34.81 214 TYR A C 1
ATOM 1625 O O . TYR A 1 236 ? -23.264 -0.226 21.774 1.00 35.26 214 TYR A O 1
ATOM 1634 N N . PRO A 1 237 ? -22.938 1.840 22.609 1.00 35.30 215 PRO A N 1
ATOM 1635 C CA . PRO A 1 237 ? -21.575 1.346 23.023 1.00 34.41 215 PRO A CA 1
ATOM 1636 C C . PRO A 1 237 ? -21.630 0.212 24.034 1.00 34.48 215 PRO A C 1
ATOM 1637 O O . PRO A 1 237 ? -20.717 -0.614 24.078 1.00 34.84 215 PRO A O 1
ATOM 1641 N N . ASP A 1 238 ? -22.693 0.155 24.838 1.00 34.37 216 ASP A N 1
ATOM 1642 C CA . ASP A 1 238 ? -22.714 -0.771 25.983 1.00 34.79 216 ASP A CA 1
ATOM 1643 C C . ASP A 1 238 ? -24.133 -1.134 26.284 1.00 33.16 216 ASP A C 1
ATOM 1644 O O . ASP A 1 238 ? -25.004 -0.476 25.781 1.00 32.81 216 ASP A O 1
ATOM 1649 N N . ARG A 1 239 ? -24.399 -2.116 27.138 1.00 32.75 217 ARG A N 1
ATOM 1650 C CA . ARG A 1 239 ? -25.786 -2.402 27.526 1.00 33.36 217 ARG A CA 1
ATOM 1651 C C . ARG A 1 239 ? -25.837 -2.943 28.948 1.00 33.52 217 ARG A C 1
ATOM 1652 O O . ARG A 1 239 ? -24.896 -3.614 29.372 1.00 33.14 217 ARG A O 1
ATOM 1660 N N . PRO A 1 240 ? -26.903 -2.671 29.706 1.00 34.52 218 PRO A N 1
ATOM 1661 C CA . PRO A 1 240 ? -26.870 -3.193 31.082 1.00 34.60 218 PRO A CA 1
ATOM 1662 C C . PRO A 1 240 ? -26.743 -4.736 31.159 1.00 34.86 218 PRO A C 1
ATOM 1663 O O . PRO A 1 240 ? -27.131 -5.444 30.249 1.00 33.39 218 PRO A O 1
ATOM 1667 N N . LEU A 1 241 ? -26.166 -5.180 32.272 1.00 36.68 219 LEU A N 1
ATOM 1668 C CA . LEU A 1 241 ? -26.119 -6.574 32.747 1.00 38.67 219 LEU A CA 1
ATOM 1669 C C . LEU A 1 241 ? -27.246 -6.850 33.739 1.00 39.64 219 LEU A C 1
ATOM 1670 O O . LEU A 1 241 ? -27.557 -6.031 34.629 1.00 39.12 219 LEU A O 1
ATOM 1675 N N . SER A 1 242 ? -27.827 -8.033 33.601 1.00 41.20 220 SER A N 1
ATOM 1676 C CA . SER A 1 242 ? -28.982 -8.395 34.388 1.00 43.11 220 SER A CA 1
ATOM 1677 C C . SER A 1 242 ? -28.603 -8.515 35.859 1.00 44.50 220 SER A C 1
ATOM 1678 O O . SER A 1 242 ? -29.430 -8.310 36.744 1.00 45.29 220 SER A O 1
ATOM 1681 N N . GLU A 1 243 ? -27.345 -8.825 36.122 1.00 45.78 221 GLU A N 1
ATOM 1682 C CA . GLU A 1 243 ? -26.885 -8.905 37.500 1.00 46.88 221 GLU A CA 1
ATOM 1683 C C . GLU A 1 243 ? -26.139 -7.651 37.998 1.00 45.63 221 GLU A C 1
ATOM 1684 O O . GLU A 1 243 ? -25.577 -7.630 39.099 1.00 45.57 221 GLU A O 1
ATOM 1686 N N . GLY A 1 244 ? -26.199 -6.585 37.204 1.00 44.53 222 GLY A N 1
ATOM 1687 C CA . GLY A 1 244 ? -25.840 -5.242 37.678 1.00 43.19 222 GLY A CA 1
ATOM 1688 C C . GLY A 1 244 ? -24.608 -4.759 36.967 1.00 42.55 222 GLY A C 1
ATOM 1689 O O . GLY A 1 244 ? -23.773 -5.573 36.608 1.00 41.81 222 GLY A O 1
ATOM 1690 N N . GLY A 1 245 ? -24.483 -3.446 36.775 1.00 41.89 223 GLY A N 1
ATOM 1691 C CA . GLY A 1 245 ? -23.409 -2.893 35.944 1.00 41.63 223 GLY A CA 1
ATOM 1692 C C . GLY A 1 245 ? -23.722 -2.871 34.437 1.00 42.07 223 GLY A C 1
ATOM 1693 O O . GLY A 1 245 ? -24.877 -3.094 34.011 1.00 42.26 223 GLY A O 1
ATOM 1694 N N . ARG A 1 246 ? -22.678 -2.621 33.642 1.00 41.46 224 ARG A N 1
ATOM 1695 C CA . ARG A 1 246 ? -22.737 -2.458 32.186 1.00 41.03 224 ARG A CA 1
ATOM 1696 C C . ARG A 1 246 ? -21.619 -3.227 31.444 1.00 40.94 224 ARG A C 1
ATOM 1697 O O . ARG A 1 246 ? -20.520 -3.382 31.960 1.00 40.89 224 ARG A O 1
ATOM 1705 N N . ARG A 1 247 ? -21.884 -3.688 30.235 1.00 40.48 225 ARG A N 1
ATOM 1706 C CA . ARG A 1 247 ? -20.819 -4.253 29.392 1.00 40.78 225 ARG A CA 1
ATOM 1707 C C . ARG A 1 247 ? -20.748 -3.628 28.012 1.00 40.28 225 ARG A C 1
ATOM 1708 O O . ARG A 1 247 ? -21.768 -3.412 27.361 1.00 40.03 225 ARG A O 1
ATOM 1716 N N . ALA A 1 248 ? -19.530 -3.400 27.550 1.00 40.79 226 ALA A N 1
ATOM 1717 C CA . ALA A 1 248 ? -19.238 -3.035 26.136 1.00 40.55 226 ALA A CA 1
ATOM 1718 C C . ALA A 1 248 ? -19.906 -3.958 25.120 1.00 40.33 226 ALA A C 1
ATOM 1719 O O . ALA A 1 248 ? -19.771 -5.174 25.207 1.00 39.62 226 ALA A O 1
ATOM 1721 N N . VAL A 1 249 ? -20.619 -3.381 24.156 1.00 40.07 227 VAL A N 1
ATOM 1722 C CA . VAL A 1 249 ? -21.049 -4.189 23.014 1.00 40.65 227 VAL A CA 1
ATOM 1723 C C . VAL A 1 249 ? -19.859 -4.480 22.109 1.00 39.87 227 VAL A C 1
ATOM 1724 O O . VAL A 1 249 ? -19.119 -3.579 21.775 1.00 38.57 227 VAL A O 1
ATOM 1728 N N . GLU A 1 250 ? -19.713 -5.744 21.713 1.00 39.70 228 GLU A N 1
ATOM 1729 C CA . GLU A 1 250 ? -18.483 -6.265 21.093 1.00 39.50 228 GLU A CA 1
ATOM 1730 C C . GLU A 1 250 ? -18.593 -6.411 19.564 1.00 39.50 228 GLU A C 1
ATOM 1731 O O . GLU A 1 250 ? -17.577 -6.540 18.828 1.00 40.83 228 GLU A O 1
ATOM 1737 N N . ASN A 1 251 ? -19.851 -6.314 19.151 1.00 38.11 229 ASN A N 1
ATOM 1738 C CA . ASN A 1 251 ? -20.495 -6.790 17.968 1.00 35.90 229 ASN A CA 1
ATOM 1739 C C . ASN A 1 251 ? -21.051 -5.594 17.266 1.00 35.63 229 ASN A C 1
ATOM 1740 O O . ASN A 1 251 ? -21.096 -4.464 17.821 1.00 34.89 229 ASN A O 1
ATOM 1745 N N . HIS A 1 252 ? -21.643 -5.882 16.119 1.00 34.58 230 HIS A N 1
ATOM 1746 C CA . HIS A 1 252 ? -22.243 -4.866 15.285 1.00 34.33 230 HIS A CA 1
ATOM 1747 C C . HIS A 1 252 ? -23.688 -5.246 14.933 1.00 34.67 230 HIS A C 1
ATOM 1748 O O . HIS A 1 252 ? -23.960 -6.343 14.456 1.00 35.31 230 HIS A O 1
ATOM 1755 N N . ASP A 1 253 ? -24.623 -4.357 15.196 1.00 34.78 231 ASP A N 1
ATOM 1756 C CA . ASP A 1 253 ? -26.021 -4.667 14.946 1.00 35.99 231 ASP A CA 1
ATOM 1757 C C . ASP A 1 253 ? -26.473 -4.270 13.546 1.00 36.30 231 ASP A C 1
ATOM 1758 O O . ASP A 1 253 ? -27.614 -4.475 13.176 1.00 37.08 231 ASP A O 1
ATOM 1763 N N . ALA A 1 254 ? -25.560 -3.752 12.746 1.00 36.52 232 ALA A N 1
ATOM 1764 C CA . ALA A 1 254 ? -25.908 -3.295 11.405 1.00 37.38 232 ALA A CA 1
ATOM 1765 C C . ALA A 1 254 ? -24.706 -3.384 10.448 1.00 37.24 232 ALA A C 1
ATOM 1766 O O . ALA A 1 254 ? -23.557 -3.087 10.823 1.00 38.17 232 ALA A O 1
ATOM 1768 N N . ALA A 1 255 ? -24.999 -3.753 9.215 1.00 36.29 233 ALA A N 1
ATOM 1769 C CA . ALA A 1 255 ? -24.004 -3.980 8.191 1.00 36.18 233 ALA A CA 1
ATOM 1770 C C . ALA A 1 255 ? -24.564 -3.645 6.811 1.00 36.31 233 ALA A C 1
ATOM 1771 O O . ALA A 1 255 ? -25.672 -4.024 6.425 1.00 35.20 233 ALA A O 1
ATOM 1773 N N . ASN A 1 256 ? -23.755 -2.921 6.067 1.00 36.87 234 ASN A N 1
ATOM 1774 C CA . ASN A 1 256 ? -24.106 -2.490 4.743 1.00 35.99 234 ASN A CA 1
ATOM 1775 C C . ASN A 1 256 ? -22.966 -2.954 3.868 1.00 35.61 234 ASN A C 1
ATOM 1776 O O . ASN A 1 256 ? -21.804 -2.750 4.180 1.00 36.00 234 ASN A O 1
ATOM 1781 N N . VAL A 1 257 ? -23.284 -3.654 2.807 1.00 35.22 235 VAL A N 1
ATOM 1782 C CA . VAL A 1 257 ? -22.265 -4.319 2.051 1.00 34.90 235 VAL A CA 1
ATOM 1783 C C . VAL A 1 257 ? -22.542 -4.035 0.601 1.00 35.67 235 VAL A C 1
ATOM 1784 O O . VAL A 1 257 ? -23.665 -4.248 0.143 1.00 36.58 235 VAL A O 1
ATOM 1788 N N . LEU A 1 258 ? -21.542 -3.528 -0.111 1.00 35.57 236 LEU A N 1
ATOM 1789 C CA . LEU A 1 258 ? -21.565 -3.478 -1.553 1.00 35.43 236 LEU A CA 1
ATOM 1790 C C . LEU A 1 258 ? -21.025 -4.804 -2.036 1.00 37.27 236 LEU A C 1
ATOM 1791 O O . LEU A 1 258 ? -20.130 -5.359 -1.413 1.00 37.81 236 LEU A O 1
ATOM 1804 N N . ARG A 1 260 ? -20.491 -7.990 -5.467 1.00 42.83 238 ARG A N 1
ATOM 1805 C CA . ARG A 1 260 ? -20.537 -8.463 -6.835 1.00 44.05 238 ARG A CA 1
ATOM 1806 C C . ARG A 1 260 ? -20.839 -9.939 -6.746 1.00 44.62 238 ARG A C 1
ATOM 1807 O O . ARG A 1 260 ? -20.173 -10.660 -6.034 1.00 44.70 238 ARG A O 1
ATOM 1815 N N . LEU A 1 261 ? -21.869 -10.398 -7.418 1.00 46.26 239 LEU A N 1
ATOM 1816 C CA . LEU A 1 261 ? -22.103 -11.812 -7.423 1.00 48.68 239 LEU A CA 1
ATOM 1817 C C . LEU A 1 261 ? -21.568 -12.424 -8.693 1.00 50.61 239 LEU A C 1
ATOM 1818 O O . LEU A 1 261 ? -21.006 -11.745 -9.577 1.00 50.78 239 LEU A O 1
ATOM 1823 N N . ASP A 1 262 ? -21.763 -13.734 -8.746 1.00 53.02 240 ASP A N 1
ATOM 1824 C CA . ASP A 1 262 ? -21.672 -14.539 -9.944 1.00 55.51 240 ASP A CA 1
ATOM 1825 C C . ASP A 1 262 ? -22.214 -13.771 -11.123 1.00 55.62 240 ASP A C 1
ATOM 1826 O O . ASP A 1 262 ? -23.343 -13.226 -11.064 1.00 56.60 240 ASP A O 1
ATOM 1831 N N . GLY A 1 263 ? -21.407 -13.703 -12.178 1.00 54.95 241 GLY A N 1
ATOM 1832 C CA . GLY A 1 263 ? -21.836 -13.064 -13.428 1.00 53.87 241 GLY A CA 1
ATOM 1833 C C . GLY A 1 263 ? -21.590 -11.558 -13.484 1.00 52.70 241 GLY A C 1
ATOM 1834 O O . GLY A 1 263 ? -22.130 -10.865 -14.390 1.00 53.87 241 GLY A O 1
ATOM 1835 N N . GLY A 1 264 ? -20.779 -11.052 -12.544 1.00 50.10 242 GLY A N 1
ATOM 1836 C CA . GLY A 1 264 ? -20.627 -9.603 -12.336 1.00 47.47 242 GLY A CA 1
ATOM 1837 C C . GLY A 1 264 ? -21.840 -8.742 -11.902 1.00 44.94 242 GLY A C 1
ATOM 1838 O O . GLY A 1 264 ? -21.740 -7.517 -11.955 1.00 44.98 242 GLY A O 1
ATOM 1839 N N . ILE A 1 265 ? -22.946 -9.356 -11.444 1.00 42.02 243 ILE A N 1
ATOM 1840 C CA . ILE A 1 265 ? -24.103 -8.607 -10.920 1.00 38.90 243 ILE A CA 1
ATOM 1841 C C . ILE A 1 265 ? -23.772 -7.775 -9.698 1.00 37.44 243 ILE A C 1
ATOM 1842 O O . ILE A 1 265 ? -23.159 -8.237 -8.751 1.00 36.73 243 ILE A O 1
ATOM 1847 N N . SER A 1 266 ? -24.204 -6.532 -9.726 1.00 35.76 244 SER A N 1
ATOM 1848 C CA . SER A 1 266 ? -23.854 -5.614 -8.698 1.00 34.55 244 SER A CA 1
ATOM 1849 C C . SER A 1 266 ? -24.969 -5.612 -7.652 1.00 34.30 244 SER A C 1
ATOM 1850 O O . SER A 1 266 ? -26.136 -5.502 -7.995 1.00 34.76 244 SER A O 1
ATOM 1853 N N . ALA A 1 267 ? -24.620 -5.765 -6.377 1.00 32.99 245 ALA A N 1
ATOM 1854 C CA . ALA A 1 267 ? -25.632 -6.015 -5.363 1.00 32.03 245 ALA A CA 1
ATOM 1855 C C . ALA A 1 267 ? -25.352 -5.201 -4.113 1.00 31.02 245 ALA A C 1
ATOM 1856 O O . ALA A 1 267 ? -24.216 -4.947 -3.799 1.00 31.58 245 ALA A O 1
ATOM 1858 N N . VAL A 1 268 ? -26.385 -4.704 -3.459 1.00 30.30 246 VAL A N 1
ATOM 1859 C CA . VAL A 1 268 ? -26.238 -4.044 -2.168 1.00 29.95 246 VAL A CA 1
ATOM 1860 C C . VAL A 1 268 ? -26.988 -4.881 -1.176 1.00 29.65 246 VAL A C 1
ATOM 1861 O O . VAL A 1 268 ? -28.096 -5.308 -1.474 1.00 30.15 246 VAL A O 1
ATOM 1865 N N . LEU A 1 269 ? -26.361 -5.141 -0.034 1.00 29.28 247 LEU A N 1
ATOM 1866 C CA . LEU A 1 269 ? -26.966 -5.850 1.116 1.00 29.50 247 LEU A CA 1
ATOM 1867 C C . LEU A 1 269 ? -26.945 -4.955 2.382 1.00 30.38 247 LEU A C 1
ATOM 1868 O O . LEU A 1 269 ? -25.960 -4.300 2.696 1.00 31.01 247 LEU A O 1
ATOM 1881 N N . ALA A 1 271 ? -28.313 -5.167 6.451 1.00 28.74 249 ALA A N 1
ATOM 1882 C CA . ALA A 1 271 ? -28.874 -6.021 7.487 1.00 28.23 249 ALA A CA 1
ATOM 1883 C C . ALA A 1 271 ? -28.848 -5.163 8.722 1.00 27.42 249 ALA A C 1
ATOM 1884 O O . ALA A 1 271 ? -27.912 -4.395 8.922 1.00 27.08 249 ALA A O 1
ATOM 1886 N N . ASN A 1 272 ? -29.933 -5.194 9.483 1.00 26.44 250 ASN A N 1
ATOM 1887 C CA . ASN A 1 272 ? -30.052 -4.306 10.640 1.00 25.43 250 ASN A CA 1
ATOM 1888 C C . ASN A 1 272 ? -30.958 -4.929 11.706 1.00 25.79 250 ASN A C 1
ATOM 1889 O O . ASN A 1 272 ? -32.103 -5.305 11.417 1.00 25.73 250 ASN A O 1
ATOM 1894 N N . ARG A 1 273 ? -30.445 -5.030 12.927 1.00 25.50 251 ARG A N 1
ATOM 1895 C CA . ARG A 1 273 ? -31.189 -5.644 14.018 1.00 26.18 251 ARG A CA 1
ATOM 1896 C C . ARG A 1 273 ? -31.727 -4.617 15.009 1.00 26.11 251 ARG A C 1
ATOM 1897 O O . ARG A 1 273 ? -32.306 -4.984 16.032 1.00 26.51 251 ARG A O 1
ATOM 1905 N N . ALA A 1 274 ? -31.541 -3.334 14.713 1.00 26.08 252 ALA A N 1
ATOM 1906 C CA . ALA A 1 274 ? -32.021 -2.320 15.588 1.00 26.08 252 ALA A CA 1
ATOM 1907 C C . ALA A 1 274 ? -32.765 -1.335 14.739 1.00 26.75 252 ALA A C 1
ATOM 1908 O O . ALA A 1 274 ? -32.511 -0.133 14.762 1.00 27.94 252 ALA A O 1
ATOM 1910 N N . ALA A 1 275 ? -33.701 -1.846 13.963 1.00 27.58 253 ALA A N 1
ATOM 1911 C CA . ALA A 1 275 ? -34.416 -0.992 13.007 1.00 27.52 253 ALA A CA 1
ATOM 1912 C C . ALA A 1 275 ? -35.841 -0.887 13.455 1.00 26.84 253 ALA A C 1
ATOM 1913 O O . ALA A 1 275 ? -36.667 -1.715 13.046 1.00 27.29 253 ALA A O 1
ATOM 1915 N N . TRP A 1 276 ? -36.128 0.105 14.311 1.00 26.05 254 TRP A N 1
ATOM 1916 C CA . TRP A 1 276 ? -37.453 0.251 14.940 1.00 24.23 254 TRP A CA 1
ATOM 1917 C C . TRP A 1 276 ? -38.586 0.202 13.932 1.00 24.43 254 TRP A C 1
ATOM 1918 O O . TRP A 1 276 ? -38.564 0.937 12.934 1.00 22.69 254 TRP A O 1
ATOM 1929 N N . GLY A 1 277 ? -39.567 -0.668 14.216 1.00 23.66 255 GLY A N 1
ATOM 1930 C CA . GLY A 1 277 ? -40.702 -0.832 13.349 1.00 23.61 255 GLY A CA 1
ATOM 1931 C C . GLY A 1 277 ? -40.533 -1.795 12.192 1.00 24.13 255 GLY A C 1
ATOM 1932 O O . GLY A 1 277 ? -41.476 -2.084 11.515 1.00 24.79 255 GLY A O 1
ATOM 1933 N N . ARG A 1 278 ? -39.342 -2.303 11.942 1.00 24.35 256 ARG A N 1
ATOM 1934 C CA . ARG A 1 278 ? -39.251 -3.442 11.075 1.00 24.56 256 ARG A CA 1
ATOM 1935 C C . ARG A 1 278 ? -39.418 -4.707 11.933 1.00 25.41 256 ARG A C 1
ATOM 1936 O O . ARG A 1 278 ? -38.777 -4.860 12.967 1.00 24.82 256 ARG A O 1
ATOM 1944 N N . LYS A 1 279 ? -40.287 -5.621 11.537 1.00 26.41 257 LYS A N 1
ATOM 1945 C CA . LYS A 1 279 ? -40.530 -6.800 12.372 1.00 27.04 257 LYS A CA 1
ATOM 1946 C C . LYS A 1 279 ? -39.929 -8.021 11.756 1.00 28.09 257 LYS A C 1
ATOM 1947 O O . LYS A 1 279 ? -39.234 -8.784 12.437 1.00 30.59 257 LYS A O 1
ATOM 1953 N N . GLY A 1 280 ? -40.180 -8.239 10.479 1.00 27.34 258 GLY A N 1
ATOM 1954 C CA . GLY A 1 280 ? -39.706 -9.449 9.862 1.00 26.46 258 GLY A CA 1
ATOM 1955 C C . GLY A 1 280 ? -39.416 -9.123 8.433 1.00 26.79 258 GLY A C 1
ATOM 1956 O O . GLY A 1 280 ? -39.782 -9.889 7.567 1.00 27.68 258 GLY A O 1
ATOM 1957 N N . ARG A 1 281 ? -38.774 -7.974 8.185 1.00 26.37 259 ARG A N 1
ATOM 1958 C CA . ARG A 1 281 ? -38.642 -7.456 6.846 1.00 25.98 259 ARG A CA 1
ATOM 1959 C C . ARG A 1 281 ? -37.449 -8.076 6.129 1.00 26.98 259 ARG A C 1
ATOM 1960 O O . ARG A 1 281 ? -36.330 -8.077 6.649 1.00 27.43 259 ARG A O 1
ATOM 1968 N N . ILE A 1 282 ? -37.684 -8.558 4.921 1.00 26.82 260 ILE A N 1
ATOM 1969 C CA . ILE A 1 282 ? -36.618 -8.865 4.002 1.00 27.39 260 ILE A CA 1
ATOM 1970 C C . ILE A 1 282 ? -37.100 -8.261 2.729 1.00 27.33 260 ILE A C 1
ATOM 1971 O O . ILE A 1 282 ? -38.164 -8.671 2.235 1.00 28.14 260 ILE A O 1
ATOM 1976 N N . ALA A 1 283 ? -36.382 -7.282 2.207 1.00 26.07 261 ALA A N 1
ATOM 1977 C CA . ALA A 1 283 ? -36.879 -6.574 1.034 1.00 26.89 261 ALA A CA 1
ATOM 1978 C C . ALA A 1 283 ? -35.907 -6.787 -0.075 1.00 28.10 261 ALA A C 1
ATOM 1979 O O . ALA A 1 283 ? -34.703 -6.520 0.039 1.00 28.75 261 ALA A O 1
ATOM 1981 N N . LEU A 1 284 ? -36.424 -7.274 -1.168 1.00 28.83 262 LEU A N 1
ATOM 1982 C CA . LEU A 1 284 ? -35.568 -7.624 -2.263 1.00 29.44 262 LEU A CA 1
ATOM 1983 C C . LEU A 1 284 ? -36.022 -6.901 -3.507 1.00 28.66 262 LEU A C 1
ATOM 1984 O O . LEU A 1 284 ? -37.200 -6.940 -3.833 1.00 29.16 262 LEU A O 1
ATOM 1989 N N . GLN A 1 285 ? -35.111 -6.176 -4.145 1.00 27.59 263 GLN A N 1
ATOM 1990 C CA . GLN A 1 285 ? -35.411 -5.520 -5.416 1.00 27.00 263 GLN A CA 1
ATOM 1991 C C . GLN A 1 285 ? -34.430 -6.002 -6.471 1.00 27.03 263 GLN A C 1
ATOM 1992 O O . GLN A 1 285 ? -33.221 -6.000 -6.248 1.00 27.56 263 GLN A O 1
ATOM 1998 N N . ILE A 1 286 ? -34.948 -6.443 -7.610 1.00 27.16 264 ILE A N 1
ATOM 1999 C CA . ILE A 1 286 ? -34.113 -6.985 -8.686 1.00 27.22 264 ILE A CA 1
ATOM 2000 C C . ILE A 1 286 ? -34.274 -6.206 -9.980 1.00 27.54 264 ILE A C 1
ATOM 2001 O O . ILE A 1 286 ? -35.364 -6.027 -10.436 1.00 28.50 264 ILE A O 1
ATOM 2006 N N . TYR A 1 287 ? -33.202 -5.754 -10.598 1.00 28.45 265 TYR A N 1
ATOM 2007 C CA . TYR A 1 287 ? -33.373 -4.908 -11.783 1.00 28.99 265 TYR A CA 1
ATOM 2008 C C . TYR A 1 287 ? -32.648 -5.485 -12.995 1.00 29.61 265 TYR A C 1
ATOM 2009 O O . TYR A 1 287 ? -31.421 -5.729 -12.937 1.00 31.40 265 TYR A O 1
ATOM 2018 N N . GLY A 1 288 ? -33.407 -5.704 -14.072 1.00 28.87 266 GLY A N 1
ATOM 2019 C CA . GLY A 1 288 ? -32.893 -6.223 -15.314 1.00 28.92 266 GLY A CA 1
ATOM 2020 C C . GLY A 1 288 ? -33.104 -5.318 -16.512 1.00 29.30 266 GLY A C 1
ATOM 2021 O O . GLY A 1 288 ? -33.684 -4.266 -16.429 1.00 29.41 266 GLY A O 1
ATOM 2022 N N . SER A 1 289 ? -32.624 -5.742 -17.660 1.00 30.55 267 SER A N 1
ATOM 2023 C CA . SER A 1 289 ? -32.716 -4.907 -18.846 1.00 31.22 267 SER A CA 1
ATOM 2024 C C . SER A 1 289 ? -34.094 -4.941 -19.487 1.00 32.40 267 SER A C 1
ATOM 2025 O O . SER A 1 289 ? -34.375 -4.123 -20.371 1.00 31.83 267 SER A O 1
ATOM 2028 N N . LYS A 1 290 ? -34.954 -5.865 -19.039 1.00 33.45 268 LYS A N 1
ATOM 2029 C CA . LYS A 1 290 ? -36.329 -5.876 -19.569 1.00 35.10 268 LYS A CA 1
ATOM 2030 C C . LYS A 1 290 ? -37.441 -5.778 -18.505 1.00 34.91 268 LYS A C 1
ATOM 2031 O O . LYS A 1 290 ? -38.645 -5.947 -18.839 1.00 35.17 268 LYS A O 1
ATOM 2037 N N . GLY A 1 291 ? -37.043 -5.504 -17.253 1.00 32.38 269 GLY A N 1
ATOM 2038 C CA . GLY A 1 291 ? -37.986 -5.322 -16.201 1.00 30.00 269 GLY A CA 1
ATOM 2039 C C . GLY A 1 291 ? -37.457 -5.481 -14.806 1.00 28.73 269 GLY A C 1
ATOM 2040 O O . GLY A 1 291 ? -36.255 -5.513 -14.599 1.00 28.41 269 GLY A O 1
ATOM 2041 N N . SER A 1 292 ? -38.372 -5.553 -13.835 1.00 27.34 270 SER A N 1
ATOM 2042 C CA . SER A 1 292 ? -37.989 -5.527 -12.412 1.00 25.79 270 SER A CA 1
ATOM 2043 C C . SER A 1 292 ? -38.874 -6.390 -11.524 1.00 24.44 270 SER A C 1
ATOM 2044 O O . SER A 1 292 ? -40.038 -6.667 -11.843 1.00 23.76 270 SER A O 1
ATOM 2047 N N . ILE A 1 293 ? -38.326 -6.779 -10.387 1.00 23.97 271 ILE A N 1
ATOM 2048 C CA . ILE A 1 293 ? -39.105 -7.469 -9.351 1.00 24.15 271 ILE A CA 1
ATOM 2049 C C . ILE A 1 293 ? -38.886 -6.873 -7.948 1.00 23.85 271 ILE A C 1
ATOM 2050 O O . ILE A 1 293 ? -37.741 -6.588 -7.568 1.00 24.06 271 ILE A O 1
ATOM 2055 N N . LEU A 1 294 ? -39.982 -6.705 -7.210 1.00 22.75 272 LEU A N 1
ATOM 2056 C CA . LEU A 1 294 ? -39.994 -6.303 -5.812 1.00 21.51 272 LEU A CA 1
ATOM 2057 C C . LEU A 1 294 ? -40.646 -7.384 -4.971 1.00 22.60 272 LEU A C 1
ATOM 2058 O O . LEU A 1 294 ? -41.653 -7.980 -5.396 1.00 22.49 272 LEU A O 1
ATOM 2063 N N . TYR A 1 295 ? -40.063 -7.654 -3.784 1.00 23.56 273 TYR A N 1
ATOM 2064 C CA . TYR A 1 295 ? -40.606 -8.604 -2.844 1.00 23.57 273 TYR A CA 1
ATOM 2065 C C . TYR A 1 295 ? -40.324 -8.125 -1.441 1.00 24.85 273 TYR A C 1
ATOM 2066 O O . TYR A 1 295 ? -39.328 -7.512 -1.225 1.00 25.76 273 TYR A O 1
ATOM 2075 N N . ASP A 1 296 ? -41.208 -8.418 -0.499 1.00 26.21 274 ASP A N 1
ATOM 2076 C CA . ASP A 1 296 ? -41.077 -7.994 0.878 1.00 28.17 274 ASP A CA 1
ATOM 2077 C C . ASP A 1 296 ? -41.706 -9.049 1.803 1.00 28.68 274 ASP A C 1
ATOM 2078 O O . ASP A 1 296 ? -42.947 -9.144 1.844 1.00 29.69 274 ASP A O 1
ATOM 2083 N N . GLN A 1 297 ? -40.862 -9.784 2.543 1.00 27.49 275 GLN A N 1
ATOM 2084 C CA . GLN A 1 297 ? -41.249 -10.805 3.505 1.00 27.34 275 GLN A CA 1
ATOM 2085 C C . GLN A 1 297 ? -42.420 -10.454 4.431 1.00 27.68 275 GLN A C 1
ATOM 2086 O O . GLN A 1 297 ? -43.061 -11.344 4.984 1.00 27.45 275 GLN A O 1
ATOM 2092 N N . GLU A 1 298 ? -42.665 -9.168 4.652 1.00 27.90 276 GLU A N 1
ATOM 2093 C CA . GLU A 1 298 ? -43.711 -8.766 5.594 1.00 28.81 276 GLU A CA 1
ATOM 2094 C C . GLU A 1 298 ? -45.106 -8.924 4.978 1.00 28.05 276 GLU A C 1
ATOM 2095 O O . GLU A 1 298 ? -46.104 -8.901 5.691 1.00 27.49 276 GLU A O 1
ATOM 2101 N N . ARG A 1 299 ? -45.125 -9.044 3.650 1.00 28.44 277 ARG A N 1
ATOM 2102 C CA . ARG A 1 299 ? -46.252 -9.457 2.817 1.00 29.00 277 ARG A CA 1
ATOM 2103 C C . ARG A 1 299 ? -45.733 -10.607 1.940 1.00 29.78 277 ARG A C 1
ATOM 2104 O O . ARG A 1 299 ? -45.738 -10.563 0.712 1.00 30.08 277 ARG A O 1
ATOM 2120 N N . ASN A 1 301 ? -46.815 -13.153 0.899 1.00 29.66 279 ASN A N 1
ATOM 2121 C CA . ASN A 1 301 ? -47.647 -13.829 -0.072 1.00 29.33 279 ASN A CA 1
ATOM 2122 C C . ASN A 1 301 ? -47.864 -13.045 -1.356 1.00 27.68 279 ASN A C 1
ATOM 2123 O O . ASN A 1 301 ? -48.794 -13.277 -2.038 1.00 27.26 279 ASN A O 1
ATOM 2128 N N . GLU A 1 302 ? -46.976 -12.125 -1.669 1.00 26.98 280 GLU A N 1
ATOM 2129 C CA . GLU A 1 302 ? -47.097 -11.344 -2.890 1.00 27.25 280 GLU A CA 1
ATOM 2130 C C . GLU A 1 302 ? -45.728 -10.929 -3.387 1.00 26.15 280 GLU A C 1
ATOM 2131 O O . GLU A 1 302 ? -44.728 -11.090 -2.688 1.00 26.53 280 GLU A O 1
ATOM 2137 N N . PHE A 1 303 ? -45.686 -10.480 -4.633 1.00 25.74 281 PHE A N 1
ATOM 2138 C CA . PHE A 1 303 ? -44.549 -9.775 -5.163 1.00 25.38 281 PHE A CA 1
ATOM 2139 C C . PHE A 1 303 ? -45.012 -8.937 -6.299 1.00 25.65 281 PHE A C 1
ATOM 2140 O O . PHE A 1 303 ? -46.110 -9.067 -6.747 1.00 24.61 281 PHE A O 1
ATOM 2148 N N . GLU A 1 304 ? -44.155 -8.033 -6.715 1.00 27.47 282 GLU A N 1
ATOM 2149 C CA . GLU A 1 304 ? -44.503 -7.050 -7.697 1.00 29.41 282 GLU A CA 1
ATOM 2150 C C . GLU A 1 304 ? -43.546 -7.220 -8.854 1.00 28.89 282 GLU A C 1
ATOM 2151 O O . GLU A 1 304 ? -42.346 -7.294 -8.626 1.00 29.68 282 GLU A O 1
ATOM 2157 N N . LEU A 1 305 ? -44.080 -7.280 -10.071 1.00 28.28 283 LEU A N 1
ATOM 2158 C CA . LEU A 1 305 ? -43.308 -7.551 -11.284 1.00 27.95 283 LEU A CA 1
ATOM 2159 C C . LEU A 1 305 ? -43.560 -6.513 -12.356 1.00 27.62 283 LEU A C 1
ATOM 2160 O O . LEU A 1 305 ? -44.704 -6.272 -12.717 1.00 27.35 283 LEU A O 1
ATOM 2165 N N . TYR A 1 306 ? -42.495 -5.898 -12.859 1.00 27.95 284 TYR A N 1
ATOM 2166 C CA . TYR A 1 306 ? -42.619 -4.865 -13.907 1.00 28.51 284 TYR A CA 1
ATOM 2167 C C . TYR A 1 306 ? -42.031 -5.318 -15.217 1.00 30.26 284 TYR A C 1
ATOM 2168 O O . TYR A 1 306 ? -40.849 -5.684 -15.257 1.00 29.43 284 TYR A O 1
ATOM 2177 N N . GLN A 1 307 ? -42.828 -5.236 -16.286 1.00 32.19 285 GLN A N 1
ATOM 2178 C CA . GLN A 1 307 ? -42.378 -5.660 -17.587 1.00 34.13 285 GLN A CA 1
ATOM 2179 C C . GLN A 1 307 ? -42.368 -4.586 -18.614 1.00 35.84 285 GLN A C 1
ATOM 2180 O O . GLN A 1 307 ? -43.392 -4.113 -18.974 1.00 37.03 285 GLN A O 1
ATOM 2186 N N . ALA A 1 308 ? -41.196 -4.237 -19.124 1.00 38.40 286 ALA A N 1
ATOM 2187 C CA . ALA A 1 308 ? -41.061 -3.268 -20.183 1.00 40.74 286 ALA A CA 1
ATOM 2188 C C . ALA A 1 308 ? -41.597 -3.909 -21.458 1.00 42.84 286 ALA A C 1
ATOM 2189 O O . ALA A 1 308 ? -40.832 -4.339 -22.316 1.00 43.95 286 ALA A O 1
ATOM 2191 N N . GLU A 1 309 ? -42.909 -3.981 -21.583 1.00 44.63 287 GLU A N 1
ATOM 2192 C CA . GLU A 1 309 ? -43.534 -4.896 -22.531 1.00 47.29 287 GLU A CA 1
ATOM 2193 C C . GLU A 1 309 ? -44.961 -4.435 -22.645 1.00 47.09 287 GLU A C 1
ATOM 2194 O O . GLU A 1 309 ? -45.766 -4.645 -21.713 1.00 47.92 287 GLU A O 1
ATOM 2200 N N . GLY A 1 310 ? -45.288 -3.785 -23.750 1.00 46.21 288 GLY A N 1
ATOM 2201 C CA . GLY A 1 310 ? -46.663 -3.375 -23.967 1.00 45.58 288 GLY A CA 1
ATOM 2202 C C . GLY A 1 310 ? -46.814 -1.881 -24.085 1.00 45.12 288 GLY A C 1
ATOM 2203 O O . GLY A 1 310 ? -45.822 -1.157 -24.128 1.00 44.72 288 GLY A O 1
ATOM 2204 N N . PRO A 1 311 ? -48.068 -1.407 -24.180 1.00 45.30 289 PRO A N 1
ATOM 2205 C CA . PRO A 1 311 ? -48.252 0.044 -24.378 1.00 45.05 289 PRO A CA 1
ATOM 2206 C C . PRO A 1 311 ? -47.727 0.801 -23.173 1.00 45.42 289 PRO A C 1
ATOM 2207 O O . PRO A 1 311 ? -47.959 0.404 -22.020 1.00 45.04 289 PRO A O 1
ATOM 2211 N N . GLY A 1 312 ? -47.022 1.893 -23.460 1.00 46.03 290 GLY A N 1
ATOM 2212 C CA . GLY A 1 312 ? -46.326 2.671 -22.441 1.00 45.70 290 GLY A CA 1
ATOM 2213 C C . GLY A 1 312 ? -47.269 3.317 -21.454 1.00 45.31 290 GLY A C 1
ATOM 2214 O O . GLY A 1 312 ? -46.887 3.577 -20.297 1.00 46.77 290 GLY A O 1
ATOM 2215 N N . SER A 1 313 ? -48.498 3.586 -21.883 1.00 43.39 291 SER A N 1
ATOM 2216 C CA . SER A 1 313 ? -49.437 4.215 -20.965 1.00 41.73 291 SER A CA 1
ATOM 2217 C C . SER A 1 313 ? -50.111 3.213 -20.016 1.00 40.27 291 SER A C 1
ATOM 2218 O O . SER A 1 313 ? -50.975 3.603 -19.241 1.00 39.70 291 SER A O 1
ATOM 2221 N N . GLU A 1 314 ? -49.728 1.934 -20.083 1.00 38.51 292 GLU A N 1
ATOM 2222 C CA . GLU A 1 314 ? -50.194 0.954 -19.104 1.00 38.00 292 GLU A CA 1
ATOM 2223 C C . GLU A 1 314 ? -49.044 0.150 -18.562 1.00 37.12 292 GLU A C 1
ATOM 2224 O O . GLU A 1 314 ? -49.128 -1.047 -18.354 1.00 38.28 292 GLU A O 1
ATOM 2230 N N . GLN A 1 315 ? -47.950 0.796 -18.287 1.00 36.14 293 GLN A N 1
ATOM 2231 C CA . GLN A 1 315 ? -46.937 0.035 -17.641 1.00 34.82 293 GLN A CA 1
ATOM 2232 C C . GLN A 1 315 ? -46.895 0.306 -16.144 1.00 32.74 293 GLN A C 1
ATOM 2233 O O . GLN A 1 315 ? -47.271 1.394 -15.662 1.00 32.05 293 GLN A O 1
ATOM 2239 N N . GLY A 1 316 ? -46.475 -0.703 -15.408 1.00 30.03 294 GLY A N 1
ATOM 2240 C CA . GLY A 1 316 ? -46.260 -0.511 -14.033 1.00 28.63 294 GLY A CA 1
ATOM 2241 C C . GLY A 1 316 ? -46.144 -1.855 -13.436 1.00 28.71 294 GLY A C 1
ATOM 2242 O O . GLY A 1 316 ? -46.356 -2.877 -14.088 1.00 28.10 294 GLY A O 1
ATOM 2243 N N . PHE A 1 317 ? -45.815 -1.853 -12.162 1.00 28.22 295 PHE A N 1
ATOM 2244 C CA . PHE A 1 317 ? -45.595 -3.084 -11.468 1.00 27.39 295 PHE A CA 1
ATOM 2245 C C . PHE A 1 317 ? -46.861 -3.824 -11.279 1.00 27.56 295 PHE A C 1
ATOM 2246 O O . PHE A 1 317 ? -47.860 -3.217 -10.898 1.00 27.23 295 PHE A O 1
ATOM 2254 N N . ARG A 1 318 ? -46.831 -5.135 -11.444 1.00 27.18 296 ARG A N 1
ATOM 2255 C CA . ARG A 1 318 ? -48.019 -5.862 -11.101 1.00 27.43 296 ARG A CA 1
ATOM 2256 C C . ARG A 1 318 ? -47.900 -6.543 -9.803 1.00 26.56 296 ARG A C 1
ATOM 2257 O O . ARG A 1 318 ? -46.940 -7.275 -9.583 1.00 26.15 296 ARG A O 1
ATOM 2265 N N . LYS A 1 319 ? -48.924 -6.372 -8.970 1.00 26.42 297 LYS A N 1
ATOM 2266 C CA . LYS A 1 319 ? -48.997 -7.027 -7.664 1.00 26.46 297 LYS A CA 1
ATOM 2267 C C . LYS A 1 319 ? -49.601 -8.436 -7.837 1.00 26.93 297 LYS A C 1
ATOM 2268 O O . LYS A 1 319 ? -50.807 -8.605 -8.038 1.00 26.26 297 LYS A O 1
ATOM 2274 N N . ILE A 1 320 ? -48.753 -9.442 -7.776 1.00 27.37 298 ILE A N 1
ATOM 2275 C CA . ILE A 1 320 ? -49.186 -10.801 -8.014 1.00 28.16 298 ILE A CA 1
ATOM 2276 C C . ILE A 1 320 ? -49.322 -11.591 -6.722 1.00 27.69 298 ILE A C 1
ATOM 2277 O O . ILE A 1 320 ? -48.330 -11.758 -6.010 1.00 26.66 298 ILE A O 1
ATOM 2282 N N . LEU A 1 321 ? -50.533 -12.097 -6.433 1.00 27.57 299 LEU A N 1
ATOM 2283 C CA . LEU A 1 321 ? -50.792 -12.843 -5.185 1.00 27.60 299 LEU A CA 1
ATOM 2284 C C . LEU A 1 321 ? -50.515 -14.349 -5.242 1.00 29.41 299 LEU A C 1
ATOM 2285 O O . LEU A 1 321 ? -50.870 -15.062 -6.225 1.00 30.90 299 LEU A O 1
ATOM 2290 N N . ALA A 1 322 ? -49.870 -14.860 -4.210 1.00 29.80 300 ALA A N 1
ATOM 2291 C CA . ALA A 1 322 ? -49.552 -16.286 -4.148 1.00 31.73 300 ALA A CA 1
ATOM 2292 C C . ALA A 1 322 ? -50.760 -17.148 -4.517 1.00 33.60 300 ALA A C 1
ATOM 2293 O O . ALA A 1 322 ? -51.879 -16.950 -3.969 1.00 33.74 300 ALA A O 1
ATOM 2295 N N . ALA A 1 323 ? -50.549 -18.077 -5.456 1.00 34.91 301 ALA A N 1
ATOM 2296 C CA . ALA A 1 323 ? -51.676 -18.871 -6.031 1.00 36.72 301 ALA A CA 1
ATOM 2297 C C . ALA A 1 323 ? -51.335 -20.329 -6.266 1.00 37.95 301 ALA A C 1
ATOM 2298 O O . ALA A 1 323 ? -50.181 -20.689 -6.263 1.00 39.24 301 ALA A O 1
ATOM 2300 N N . PRO A 1 324 ? -52.338 -21.190 -6.460 1.00 39.84 302 PRO A N 1
ATOM 2301 C CA . PRO A 1 324 ? -52.069 -22.619 -6.691 1.00 40.61 302 PRO A CA 1
ATOM 2302 C C . PRO A 1 324 ? -51.059 -22.902 -7.802 1.00 41.24 302 PRO A C 1
ATOM 2303 O O . PRO A 1 324 ? -50.300 -23.862 -7.681 1.00 42.61 302 PRO A O 1
ATOM 2307 N N . ALA A 1 325 ? -51.023 -22.075 -8.848 1.00 41.07 303 ALA A N 1
ATOM 2308 C CA . ALA A 1 325 ? -49.995 -22.168 -9.882 1.00 41.22 303 ALA A CA 1
ATOM 2309 C C . ALA A 1 325 ? -48.531 -21.993 -9.404 1.00 42.02 303 ALA A C 1
ATOM 2310 O O . ALA A 1 325 ? -47.592 -22.499 -10.053 1.00 42.56 303 ALA A O 1
ATOM 2312 N N . HIS A 1 326 ? -48.323 -21.267 -8.297 1.00 41.78 304 HIS A N 1
ATOM 2313 C CA . HIS A 1 326 ? -46.980 -21.063 -7.745 1.00 41.43 304 HIS A CA 1
ATOM 2314 C C . HIS A 1 326 ? -46.699 -22.211 -6.793 1.00 42.73 304 HIS A C 1
ATOM 2315 O O . HIS A 1 326 ? -46.917 -22.152 -5.563 1.00 41.77 304 HIS A O 1
ATOM 2322 N N . ARG A 1 327 ? -46.246 -23.293 -7.393 1.00 44.05 305 ARG A N 1
ATOM 2323 C CA . ARG A 1 327 ? -46.138 -24.534 -6.671 1.00 45.79 305 ARG A CA 1
ATOM 2324 C C . ARG A 1 327 ? -45.046 -24.376 -5.630 1.00 44.71 305 ARG A C 1
ATOM 2325 O O . ARG A 1 327 ? -44.043 -23.734 -5.906 1.00 43.69 305 ARG A O 1
ATOM 2333 N N . PRO A 1 328 ? -45.269 -24.937 -4.419 1.00 44.39 306 PRO A N 1
ATOM 2334 C CA . PRO A 1 328 ? -46.363 -25.825 -4.076 1.00 43.59 306 PRO A CA 1
ATOM 2335 C C . PRO A 1 328 ? -47.405 -25.159 -3.217 1.00 43.19 306 PRO A C 1
ATOM 2336 O O . PRO A 1 328 ? -47.880 -25.762 -2.258 1.00 44.07 306 PRO A O 1
ATOM 2340 N N . TYR A 1 329 ? -47.753 -23.920 -3.513 1.00 42.46 307 TYR A N 1
ATOM 2341 C CA . TYR A 1 329 ? -48.808 -23.294 -2.769 1.00 41.36 307 TYR A CA 1
ATOM 2342 C C . TYR A 1 329 ? -49.990 -24.233 -2.876 1.00 42.12 307 TYR A C 1
ATOM 2343 O O . TYR A 1 329 ? -50.770 -24.364 -1.946 1.00 43.06 307 TYR A O 1
ATOM 2352 N N . ASP A 1 330 ? -50.123 -24.897 -4.011 1.00 42.62 308 ASP A N 1
ATOM 2353 C CA . ASP A 1 330 ? -51.298 -25.741 -4.259 1.00 44.23 308 ASP A CA 1
ATOM 2354 C C . ASP A 1 330 ? -51.438 -26.843 -3.209 1.00 44.17 308 ASP A C 1
ATOM 2355 O O . ASP A 1 330 ? -52.535 -27.206 -2.798 1.00 44.01 308 ASP A O 1
ATOM 2360 N N . ARG A 1 331 ? -50.336 -27.368 -2.728 1.00 44.21 309 ARG A N 1
ATOM 2361 C CA . ARG A 1 331 ? -50.523 -28.350 -1.703 1.00 45.53 309 ARG A CA 1
ATOM 2362 C C . ARG A 1 331 ? -51.104 -27.775 -0.370 1.00 44.71 309 ARG A C 1
ATOM 2363 O O . ARG A 1 331 ? -51.651 -28.516 0.439 1.00 45.53 309 ARG A O 1
ATOM 2371 N N . PHE A 1 332 ? -51.039 -26.463 -0.155 1.00 43.41 310 PHE A N 1
ATOM 2372 C CA . PHE A 1 332 ? -51.598 -25.895 1.085 1.00 41.62 310 PHE A CA 1
ATOM 2373 C C . PHE A 1 332 ? -53.019 -25.401 0.975 1.00 40.83 310 PHE A C 1
ATOM 2374 O O . PHE A 1 332 ? -53.799 -25.552 1.909 1.00 40.62 310 PHE A O 1
ATOM 2382 N N . ILE A 1 333 ? -53.349 -24.789 -0.147 1.00 40.11 311 ILE A N 1
ATOM 2383 C CA . ILE A 1 333 ? -54.663 -24.181 -0.299 1.00 39.78 311 ILE A CA 1
ATOM 2384 C C . ILE A 1 333 ? -55.109 -24.176 -1.764 1.00 40.47 311 ILE A C 1
ATOM 2385 O O . ILE A 1 333 ? -54.359 -23.834 -2.657 1.00 41.07 311 ILE A O 1
ATOM 2390 N N . PRO A 1 334 ? -56.350 -24.533 -2.028 1.00 41.26 312 PRO A N 1
ATOM 2391 C CA . PRO A 1 334 ? -56.688 -24.452 -3.453 1.00 41.86 312 PRO A CA 1
ATOM 2392 C C . PRO A 1 334 ? -57.258 -23.102 -3.932 1.00 41.78 312 PRO A C 1
ATOM 2393 O O . PRO A 1 334 ? -57.778 -23.045 -5.031 1.00 41.81 312 PRO A O 1
ATOM 2397 N N . ALA A 1 335 ? -57.221 -22.054 -3.112 1.00 41.58 313 ALA A N 1
ATOM 2398 C CA . ALA A 1 335 ? -57.691 -20.732 -3.546 1.00 41.28 313 ALA A CA 1
ATOM 2399 C C . ALA A 1 335 ? -56.560 -19.710 -3.523 1.00 41.01 313 ALA A C 1
ATOM 2400 O O . ALA A 1 335 ? -55.780 -19.687 -2.579 1.00 41.01 313 ALA A O 1
ATOM 2402 N N . PRO A 1 336 ? -56.456 -18.856 -4.559 1.00 40.59 314 PRO A N 1
ATOM 2403 C CA . PRO A 1 336 ? -55.391 -17.838 -4.482 1.00 39.47 314 PRO A CA 1
ATOM 2404 C C . PRO A 1 336 ? -55.671 -16.808 -3.415 1.00 38.76 314 PRO A C 1
ATOM 2405 O O . PRO A 1 336 ? -56.816 -16.604 -3.029 1.00 37.66 314 PRO A O 1
ATOM 2409 N N . GLY A 1 337 ? -54.609 -16.164 -2.957 1.00 38.83 315 GLY A N 1
ATOM 2410 C CA . GLY A 1 337 ? -54.711 -14.887 -2.269 1.00 38.63 315 GLY A CA 1
ATOM 2411 C C . GLY A 1 337 ? -55.072 -15.051 -0.827 1.00 39.31 315 GLY A C 1
ATOM 2412 O O . GLY A 1 337 ? -55.458 -14.069 -0.183 1.00 39.08 315 GLY A O 1
ATOM 2413 N N . HIS A 1 338 ? -54.950 -16.287 -0.331 1.00 39.67 316 HIS A N 1
ATOM 2414 C CA . HIS A 1 338 ? -55.360 -16.637 1.030 1.00 40.93 316 HIS A CA 1
ATOM 2415 C C . HIS A 1 338 ? -54.187 -16.725 2.025 1.00 41.18 316 HIS A C 1
ATOM 2416 O O . HIS A 1 338 ? -54.363 -16.540 3.240 1.00 41.50 316 HIS A O 1
ATOM 2423 N N . GLY A 1 339 ? -53.003 -17.043 1.508 1.00 40.65 317 GLY A N 1
ATOM 2424 C CA . GLY A 1 339 ? -51.777 -16.902 2.264 1.00 40.16 317 GLY A CA 1
ATOM 2425 C C . GLY A 1 339 ? -51.229 -18.109 3.000 1.00 40.44 317 GLY A C 1
ATOM 2426 O O . GLY A 1 339 ? -51.986 -18.818 3.679 1.00 40.97 317 GLY A O 1
ATOM 2427 N N . LEU A 1 340 ? -49.907 -18.312 2.874 1.00 38.88 318 LEU A N 1
ATOM 2428 C CA . LEU A 1 340 ? -49.151 -19.149 3.779 1.00 38.20 318 LEU A CA 1
ATOM 2429 C C . LEU A 1 340 ? -48.565 -18.327 4.915 1.00 37.41 318 LEU A C 1
ATOM 2430 O O . LEU A 1 340 ? -48.538 -17.100 4.852 1.00 37.21 318 LEU A O 1
ATOM 2435 N N . GLY A 1 341 ? -48.084 -19.024 5.947 1.00 36.90 319 GLY A N 1
ATOM 2436 C CA . GLY A 1 341 ? -47.521 -18.419 7.150 1.00 36.10 319 GLY A CA 1
ATOM 2437 C C . GLY A 1 341 ? -46.041 -18.699 7.232 1.00 35.72 319 GLY A C 1
ATOM 2438 O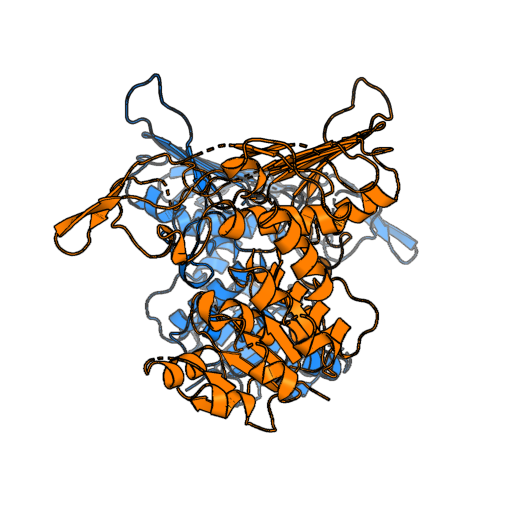 O . GLY A 1 341 ? -45.532 -19.506 6.495 1.00 35.23 319 GLY A O 1
ATOM 2439 N N . PHE A 1 342 ? -45.331 -18.049 8.144 1.00 36.23 320 PHE A N 1
ATOM 2440 C CA . PHE A 1 342 ? -43.931 -18.414 8.363 1.00 36.36 320 PHE A CA 1
ATOM 2441 C C . PHE A 1 342 ? -43.729 -19.951 8.593 1.00 36.74 320 PHE A C 1
ATOM 2442 O O . PHE A 1 342 ? -42.828 -20.541 8.016 1.00 37.04 320 PHE A O 1
ATOM 2450 N N . ASN A 1 343 ? -44.576 -20.607 9.364 1.00 37.40 321 ASN A N 1
ATOM 2451 C CA . ASN A 1 343 ? -44.347 -22.045 9.646 1.00 39.25 321 ASN A CA 1
ATOM 2452 C C . ASN A 1 343 ? -44.523 -22.921 8.400 1.00 40.23 321 ASN A C 1
ATOM 2453 O O . ASN A 1 343 ? -43.849 -23.964 8.251 1.00 39.81 321 ASN A O 1
ATOM 2458 N N . ASP A 1 344 ? -45.411 -22.486 7.501 1.00 40.77 322 ASP A N 1
ATOM 2459 C CA . ASP A 1 344 ? -45.592 -23.191 6.258 1.00 41.32 322 ASP A CA 1
ATOM 2460 C C . ASP A 1 344 ? -44.252 -23.367 5.501 1.00 41.40 322 ASP A C 1
ATOM 2461 O O . ASP A 1 344 ? -44.021 -24.390 4.827 1.00 42.13 322 ASP A O 1
ATOM 2466 N N . LEU A 1 345 ? -43.339 -22.417 5.663 1.00 40.55 323 LEU A N 1
ATOM 2467 C CA . LEU A 1 345 ? -42.053 -22.499 4.992 1.00 40.12 323 LEU A CA 1
ATOM 2468 C C . LEU A 1 345 ? -41.148 -23.584 5.551 1.00 40.52 323 LEU A C 1
ATOM 2469 O O . LEU A 1 345 ? -40.235 -24.032 4.874 1.00 40.60 323 LEU A O 1
ATOM 2474 N N . LYS A 1 346 ? -41.364 -23.974 6.800 1.00 40.84 324 LYS A N 1
ATOM 2475 C CA . LYS A 1 346 ? -40.559 -25.017 7.379 1.00 41.33 324 LYS A CA 1
ATOM 2476 C C . LYS A 1 346 ? -41.028 -26.381 6.883 1.00 41.65 324 LYS A C 1
ATOM 2477 O O . LYS A 1 346 ? -40.207 -27.280 6.726 1.00 42.31 324 LYS A O 1
ATOM 2483 N N . ILE A 1 347 ? -42.324 -26.519 6.616 1.00 41.50 325 ILE A N 1
ATOM 2484 C CA . ILE A 1 347 ? -42.908 -27.756 6.102 1.00 41.53 325 ILE A CA 1
ATOM 2485 C C . ILE A 1 347 ? -42.350 -28.066 4.703 1.00 42.49 325 ILE A C 1
ATOM 2486 O O . ILE A 1 347 ? -41.953 -29.193 4.405 1.00 42.89 325 ILE A O 1
ATOM 2491 N N . ILE A 1 348 ? -42.312 -27.050 3.845 1.00 43.20 326 ILE A N 1
ATOM 2492 C CA . ILE A 1 348 ? -41.745 -27.178 2.508 1.00 42.85 326 ILE A CA 1
ATOM 2493 C C . ILE A 1 348 ? -40.263 -27.552 2.619 1.00 44.18 326 ILE A C 1
ATOM 2494 O O . ILE A 1 348 ? -39.801 -28.485 1.975 1.00 44.80 326 ILE A O 1
ATOM 2499 N N . GLU A 1 349 ? -39.507 -26.846 3.450 1.00 45.35 327 GLU A N 1
ATOM 2500 C CA . GLU A 1 349 ? -38.097 -27.211 3.662 1.00 46.56 327 GLU A CA 1
ATOM 2501 C C . GLU A 1 349 ? -37.944 -28.673 4.150 1.00 47.16 327 GLU A C 1
ATOM 2502 O O . GLU A 1 349 ? -37.087 -29.389 3.691 1.00 47.05 327 GLU A O 1
ATOM 2508 N N . CYS A 1 350 ? -38.793 -29.093 5.079 1.00 48.21 328 CYS A N 1
ATOM 2509 C CA . CYS A 1 350 ? -38.854 -30.467 5.517 1.00 49.53 328 CYS A CA 1
ATOM 2510 C C . CYS A 1 350 ? -39.112 -31.386 4.313 1.00 50.00 328 CYS A C 1
ATOM 2511 O O . CYS A 1 350 ? -38.404 -32.383 4.089 1.00 49.08 328 CYS A O 1
ATOM 2514 N N . ARG A 1 351 ? -40.108 -31.029 3.516 1.00 50.93 329 ARG A N 1
ATOM 2515 C CA . ARG A 1 351 ? -40.351 -31.804 2.329 1.00 52.38 329 ARG A CA 1
ATOM 2516 C C . ARG A 1 351 ? -39.060 -31.865 1.517 1.00 52.28 329 ARG A C 1
ATOM 2517 O O . ARG A 1 351 ? -38.597 -32.955 1.199 1.00 53.82 329 ARG A O 1
ATOM 2525 N N . GLU A 1 352 ? -38.423 -30.737 1.239 1.00 51.54 330 GLU A N 1
ATOM 2526 C CA . GLU A 1 352 ? -37.283 -30.801 0.338 1.00 51.40 330 GLU A CA 1
ATOM 2527 C C . GLU A 1 352 ? -36.126 -31.610 0.919 1.00 51.49 330 GLU A C 1
ATOM 2528 O O . GLU A 1 352 ? -35.257 -32.093 0.182 1.00 51.09 330 GLU A O 1
ATOM 2534 N N . LEU A 1 353 ? -36.115 -31.753 2.239 1.00 51.61 331 LEU A N 1
ATOM 2535 C CA . LEU A 1 353 ? -35.058 -32.484 2.900 1.00 51.96 331 LEU A CA 1
ATOM 2536 C C . LEU A 1 353 ? -35.260 -33.966 2.627 1.00 53.09 331 LEU A C 1
ATOM 2537 O O . LEU A 1 353 ? -34.286 -34.715 2.431 1.00 53.58 331 LEU A O 1
ATOM 2542 N N . ILE A 1 354 ? -36.523 -34.377 2.621 1.00 52.76 332 ILE A N 1
ATOM 2543 C CA . ILE A 1 354 ? -36.855 -35.733 2.336 1.00 53.12 332 ILE A CA 1
ATOM 2544 C C . ILE A 1 354 ? -36.546 -36.064 0.881 1.00 54.44 332 ILE A C 1
ATOM 2545 O O . ILE A 1 354 ? -36.071 -37.168 0.584 1.00 54.46 332 ILE A O 1
ATOM 2550 N N . ARG A 1 355 ? -36.778 -35.109 -0.015 1.00 55.48 333 ARG A N 1
ATOM 2551 C CA . ARG A 1 355 ? -36.398 -35.322 -1.391 1.00 57.25 333 ARG A CA 1
ATOM 2552 C C . ARG A 1 355 ? -34.935 -35.670 -1.433 1.00 58.20 333 ARG A C 1
ATOM 2553 O O . ARG A 1 355 ? -34.565 -36.690 -1.996 1.00 58.35 333 ARG A O 1
ATOM 2561 N N . ALA A 1 356 ? -34.103 -34.823 -0.836 1.00 59.32 334 ALA A N 1
ATOM 2562 C CA . ALA A 1 356 ? -32.664 -35.054 -0.808 1.00 60.37 334 ALA A CA 1
ATOM 2563 C C . ALA A 1 356 ? -32.343 -36.473 -0.351 1.00 61.62 334 ALA A C 1
ATOM 2564 O O . ALA A 1 356 ? -31.695 -37.235 -1.069 1.00 61.97 334 ALA A O 1
ATOM 2566 N N . ILE A 1 357 ? -32.801 -36.822 0.847 1.00 63.16 335 ILE A N 1
ATOM 2567 C CA . ILE A 1 357 ? -32.566 -38.150 1.400 1.00 64.24 335 ILE A CA 1
ATOM 2568 C C . ILE A 1 357 ? -32.623 -39.216 0.312 1.00 65.79 335 ILE A C 1
ATOM 2569 O O . ILE A 1 357 ? -31.949 -40.243 0.399 1.00 65.90 335 ILE A O 1
ATOM 2574 N N . THR A 1 358 ? -33.430 -38.966 -0.713 1.00 67.39 336 THR A N 1
ATOM 2575 C CA . THR A 1 358 ? -33.574 -39.900 -1.823 1.00 69.16 336 THR A CA 1
ATOM 2576 C C . THR A 1 358 ? -33.161 -39.255 -3.141 1.00 70.39 336 THR A C 1
ATOM 2577 O O . THR A 1 358 ? -33.223 -39.884 -4.198 1.00 70.83 336 THR A O 1
ATOM 2581 N N . GLY A 1 359 ? -32.739 -37.997 -3.071 1.00 72.09 337 GLY A N 1
ATOM 2582 C CA . GLY A 1 359 ? -32.318 -37.266 -4.252 1.00 73.25 337 GLY A CA 1
ATOM 2583 C C . GLY A 1 359 ? -32.138 -38.165 -5.459 1.00 73.95 337 GLY A C 1
ATOM 2584 O O . GLY A 1 359 ? -31.216 -38.979 -5.508 1.00 74.20 337 GLY A O 1
ATOM 2585 N N . GLU A 1 360 ? -33.024 -38.016 -6.439 1.00 74.77 338 GLU A N 1
ATOM 2586 C CA . GLU A 1 360 ? -34.107 -37.044 -6.352 1.00 74.86 338 GLU A CA 1
ATOM 2587 C C . GLU A 1 360 ? -33.566 -35.621 -6.252 1.00 74.40 338 GLU A C 1
ATOM 2588 O O . GLU A 1 360 ? -32.798 -35.301 -5.345 1.00 74.27 338 GLU A O 1
ATOM 2594 N N . PRO A 1 361 ? -33.973 -34.772 -7.190 1.00 74.22 339 PRO A N 1
ATOM 2595 C CA . PRO A 1 361 ? -33.531 -33.377 -7.208 1.00 73.42 339 PRO A CA 1
ATOM 2596 C C . PRO A 1 361 ? -34.312 -32.645 -6.147 1.00 72.37 339 PRO A C 1
ATOM 2597 O O . PRO A 1 361 ? -35.536 -32.834 -6.043 1.00 72.24 339 PRO A O 1
ATOM 2601 N N . SER A 1 362 ? -33.603 -31.855 -5.346 1.00 71.10 340 SER A N 1
ATOM 2602 C CA . SER A 1 362 ? -34.234 -31.011 -4.328 1.00 69.81 340 SER A CA 1
ATOM 2603 C C . SER A 1 362 ? -33.739 -29.559 -4.381 1.00 68.71 340 SER A C 1
ATOM 2604 O O . SER A 1 362 ? -32.748 -29.250 -5.073 1.00 68.42 340 SER A O 1
ATOM 2607 N N . SER A 1 363 ? -34.413 -28.671 -3.645 1.00 66.66 341 SER A N 1
ATOM 2608 C CA . SER A 1 363 ? -33.886 -27.313 -3.487 1.00 65.11 341 SER A CA 1
ATOM 2609 C C . SER A 1 363 ? -33.542 -27.073 -2.037 1.00 63.39 341 SER A C 1
ATOM 2610 O O . SER A 1 363 ? -34.283 -26.457 -1.301 1.00 64.21 341 SER A O 1
ATOM 2613 N N . ILE A 1 364 ? -32.404 -27.568 -1.624 1.00 60.83 342 ILE A N 1
ATOM 2614 C CA . ILE A 1 364 ? -32.046 -27.435 -0.263 1.00 58.76 342 ILE A CA 1
ATOM 2615 C C . ILE A 1 364 ? -30.731 -26.704 -0.209 1.00 57.12 342 ILE A C 1
ATOM 2616 O O . ILE A 1 364 ? -30.100 -26.477 -1.241 1.00 57.34 342 ILE A O 1
ATOM 2621 N N . VAL A 1 365 ? -30.322 -26.295 0.974 1.00 55.01 343 VAL A N 1
ATOM 2622 C CA . VAL A 1 365 ? -28.998 -25.721 1.098 1.00 53.27 343 VAL A CA 1
ATOM 2623 C C . VAL A 1 365 ? -28.157 -26.705 1.882 1.00 52.46 343 VAL A C 1
ATOM 2624 O O . VAL A 1 365 ? -28.554 -27.150 2.967 1.00 52.19 343 VAL A O 1
ATOM 2628 N N . THR A 1 366 ? -27.029 -27.076 1.287 1.00 50.95 344 THR A N 1
ATOM 2629 C CA . THR A 1 366 ? -26.176 -28.105 1.827 1.00 49.93 344 THR A CA 1
ATOM 2630 C C . THR A 1 366 ? -25.063 -27.424 2.528 1.00 49.38 344 THR A C 1
ATOM 2631 O O . THR A 1 366 ? -24.702 -26.273 2.218 1.00 49.80 344 THR A O 1
ATOM 2635 N N . PHE A 1 367 ? -24.438 -28.198 3.392 1.00 47.99 345 PHE A N 1
ATOM 2636 C CA . PHE A 1 367 ? -23.249 -27.777 4.056 1.00 47.25 345 PHE A CA 1
ATOM 2637 C C . PHE A 1 367 ? -22.215 -27.262 3.106 1.00 46.44 345 PHE A C 1
ATOM 2638 O O . PHE A 1 367 ? -21.408 -26.418 3.474 1.00 46.14 345 PHE A O 1
ATOM 2646 N N . LYS A 1 368 ? -22.237 -27.759 1.883 1.00 46.30 346 LYS A N 1
ATOM 2647 C CA . LYS A 1 368 ? -21.253 -27.315 0.934 1.00 46.75 346 LYS A CA 1
ATOM 2648 C C . LYS A 1 368 ? -21.548 -25.870 0.556 1.00 45.95 346 LYS A C 1
ATOM 2649 O O . LYS A 1 368 ? -20.660 -25.033 0.562 1.00 46.29 346 LYS A O 1
ATOM 2655 N N . ASP A 1 369 ? -22.812 -25.577 0.254 1.00 45.39 347 ASP A N 1
ATOM 2656 C CA . ASP A 1 369 ? -23.215 -24.231 -0.104 1.00 44.26 347 ASP A CA 1
ATOM 2657 C C . ASP A 1 369 ? -23.315 -23.273 1.094 1.00 43.49 347 ASP A C 1
ATOM 2658 O O . ASP A 1 369 ? -22.998 -22.074 0.966 1.00 42.42 347 ASP A O 1
ATOM 2663 N N . GLY A 1 370 ? -23.694 -23.814 2.256 1.00 42.33 348 GLY A N 1
ATOM 2664 C CA . GLY A 1 370 ? -23.730 -23.019 3.474 1.00 41.60 348 GLY A CA 1
ATOM 2665 C C . GLY A 1 370 ? -22.352 -22.549 3.886 1.00 41.39 348 GLY A C 1
ATOM 2666 O O . GLY A 1 370 ? -22.158 -21.383 4.321 1.00 40.91 348 GLY A O 1
ATOM 2667 N N . LEU A 1 371 ? -21.376 -23.451 3.761 1.00 40.65 349 LEU A N 1
ATOM 2668 C CA . LEU A 1 371 ? -20.011 -23.095 4.133 1.00 40.24 349 LEU A CA 1
ATOM 2669 C C . LEU A 1 371 ? -19.535 -22.006 3.217 1.00 38.82 349 LEU A C 1
ATOM 2670 O O . LEU A 1 371 ? -18.848 -21.038 3.603 1.00 37.77 349 LEU A O 1
ATOM 2675 N N . ARG A 1 372 ? -19.887 -22.185 1.959 1.00 38.00 350 ARG A N 1
ATOM 2676 C CA . ARG A 1 372 ? -19.492 -21.169 0.999 1.00 37.57 350 ARG A CA 1
ATOM 2677 C C . ARG A 1 372 ? -20.149 -19.808 1.377 1.00 36.31 350 ARG A C 1
ATOM 2678 O O . ARG A 1 372 ? -19.482 -18.779 1.332 1.00 35.98 350 ARG A O 1
ATOM 2686 N N . ILE A 1 373 ? -21.421 -19.844 1.780 1.00 36.18 351 ILE A N 1
ATOM 2687 C CA . ILE A 1 373 ? -22.128 -18.659 2.268 1.00 37.07 351 ILE A CA 1
ATOM 2688 C C . ILE A 1 373 ? -21.434 -18.044 3.494 1.00 38.42 351 ILE A C 1
ATOM 2689 O O . ILE A 1 373 ? -21.173 -16.803 3.539 1.00 38.18 351 ILE A O 1
ATOM 2694 N N . GLU A 1 374 ? -21.070 -18.898 4.448 1.00 38.46 352 GLU A N 1
ATOM 2695 C CA . GLU A 1 374 ? -20.361 -18.384 5.583 1.00 39.77 352 GLU A CA 1
ATOM 2696 C C . GLU A 1 374 ? -19.005 -17.862 5.228 1.00 40.03 352 GLU A C 1
ATOM 2697 O O . GLU A 1 374 ? -18.542 -16.865 5.816 1.00 41.51 352 GLU A O 1
ATOM 2703 N N . LYS A 1 375 ? -18.365 -18.458 4.239 1.00 40.16 353 LYS A N 1
ATOM 2704 C CA . LYS A 1 375 ? -17.142 -17.835 3.728 1.00 40.33 353 LYS A CA 1
ATOM 2705 C C . LYS A 1 375 ? -17.373 -16.347 3.393 1.00 39.64 353 LYS A C 1
ATOM 2706 O O . LYS A 1 375 ? -16.614 -15.462 3.847 1.00 40.00 353 LYS A O 1
ATOM 2712 N N . SER A 1 376 ? -18.442 -16.056 2.641 1.00 38.41 354 SER A N 1
ATOM 2713 C CA . SER A 1 376 ? -18.770 -14.635 2.337 1.00 37.59 354 SER A CA 1
ATOM 2714 C C . SER A 1 376 ? -19.011 -13.768 3.582 1.00 36.37 354 SER A C 1
ATOM 2715 O O . SER A 1 376 ? -18.613 -12.627 3.613 1.00 35.06 354 SER A O 1
ATOM 2718 N N . VAL A 1 377 ? -19.629 -14.337 4.618 1.00 35.68 355 VAL A N 1
ATOM 2719 C CA . VAL A 1 377 ? -19.801 -13.612 5.850 1.00 35.32 355 VAL A CA 1
ATOM 2720 C C . VAL A 1 377 ? -18.462 -13.188 6.439 1.00 36.07 355 VAL A C 1
ATOM 2721 O O . VAL A 1 377 ? -18.264 -11.992 6.762 1.00 35.72 355 VAL A O 1
ATOM 2725 N N . HIS A 1 378 ? -17.528 -14.149 6.556 1.00 36.57 356 HIS A N 1
ATOM 2726 C CA . HIS A 1 378 ? -16.227 -13.871 7.224 1.00 35.56 356 HIS A CA 1
ATOM 2727 C C . HIS A 1 378 ? -15.493 -12.779 6.456 1.00 35.29 356 HIS A C 1
ATOM 2728 O O . HIS A 1 378 ? -14.893 -11.849 7.041 1.00 34.55 356 HIS A O 1
ATOM 2735 N N . ALA A 1 379 ? -15.619 -12.858 5.135 1.00 36.09 357 ALA A N 1
ATOM 2736 C CA . ALA A 1 379 ? -15.074 -11.837 4.219 1.00 37.26 357 ALA A CA 1
ATOM 2737 C C . ALA A 1 379 ? -15.631 -10.459 4.465 1.00 38.21 357 ALA A C 1
ATOM 2738 O O . ALA A 1 379 ? -14.897 -9.468 4.478 1.00 38.80 357 ALA A O 1
ATOM 2748 N N . ALA A 1 381 ? -16.851 -9.291 7.349 1.00 38.91 359 ALA A N 1
ATOM 2749 C CA . ALA A 1 381 ? -16.288 -8.754 8.571 1.00 38.96 359 ALA A CA 1
ATOM 2750 C C . ALA A 1 381 ? -14.834 -8.265 8.338 1.00 39.72 359 ALA A C 1
ATOM 2751 O O . ALA A 1 381 ? -14.425 -7.113 8.704 1.00 39.15 359 ALA A O 1
ATOM 2753 N N . GLN A 1 382 ? -14.060 -9.123 7.689 1.00 40.03 360 GLN A N 1
ATOM 2754 C CA . GLN A 1 382 ? -12.689 -8.786 7.445 1.00 41.08 360 GLN A CA 1
ATOM 2755 C C . GLN A 1 382 ? -12.744 -7.506 6.653 1.00 40.86 360 GLN A C 1
ATOM 2756 O O . GLN A 1 382 ? -12.104 -6.478 6.992 1.00 41.32 360 GLN A O 1
ATOM 2762 N N . SER A 1 383 ? -13.570 -7.551 5.619 1.00 39.46 361 SER A N 1
ATOM 2763 C CA . SER A 1 383 ? -13.734 -6.419 4.786 1.00 38.53 361 SER A CA 1
ATOM 2764 C C . SER A 1 383 ? -13.859 -5.120 5.556 1.00 38.38 361 SER A C 1
ATOM 2765 O O . SER A 1 383 ? -13.482 -4.073 5.025 1.00 39.92 361 SER A O 1
ATOM 2768 N N . PHE A 1 384 ? -14.373 -5.153 6.789 1.00 37.93 362 PHE A N 1
ATOM 2769 C CA . PHE A 1 384 ? -14.705 -3.915 7.515 1.00 37.70 362 PHE A CA 1
ATOM 2770 C C . PHE A 1 384 ? -13.567 -3.514 8.378 1.00 39.11 362 PHE A C 1
ATOM 2771 O O . PHE A 1 384 ? -13.215 -2.332 8.511 1.00 39.47 362 PHE A O 1
ATOM 2779 N N . HIS A 1 385 ? -13.008 -4.516 9.028 1.00 40.88 363 HIS A N 1
ATOM 2780 C CA . HIS A 1 385 ? -11.850 -4.283 9.887 1.00 41.99 363 HIS A CA 1
ATOM 2781 C C . HIS A 1 385 ? -10.597 -3.847 9.107 1.00 42.28 363 HIS A C 1
ATOM 2782 O O . HIS A 1 385 ? -9.864 -2.944 9.543 1.00 41.91 363 HIS A O 1
ATOM 2789 N N . GLU A 1 386 ? -10.410 -4.427 7.918 1.00 42.84 364 GLU A N 1
ATOM 2790 C CA . GLU A 1 386 ? -9.306 -4.025 7.034 1.00 42.99 364 GLU A CA 1
ATOM 2791 C C . GLU A 1 386 ? -9.648 -2.836 6.127 1.00 43.23 364 GLU A C 1
ATOM 2792 O O . GLU A 1 386 ? -8.819 -2.428 5.335 1.00 43.46 364 GLU A O 1
ATOM 2798 N N . ARG A 1 387 ? -10.876 -2.311 6.232 1.00 43.03 365 ARG A N 1
ATOM 2799 C CA . ARG A 1 387 ? -11.306 -1.165 5.470 1.00 42.88 365 ARG A CA 1
ATOM 2800 C C . ARG A 1 387 ? -10.994 -1.214 3.9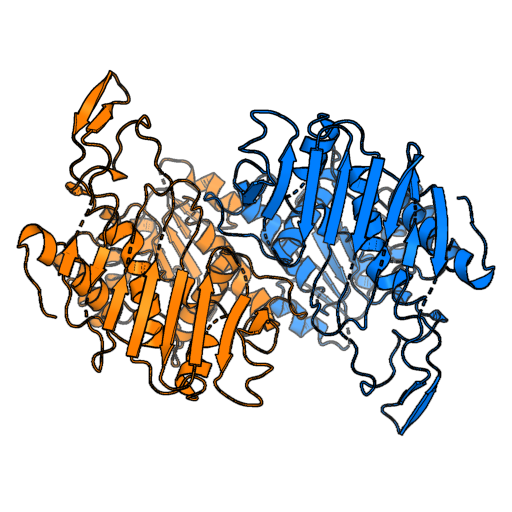74 1.00 41.84 365 ARG A C 1
ATOM 2801 O O . ARG A 1 387 ? -10.623 -0.207 3.370 1.00 41.63 365 ARG A O 1
ATOM 2809 N N . ARG A 1 388 ? -11.169 -2.372 3.352 1.00 40.90 366 ARG A N 1
ATOM 2810 C CA . ARG A 1 388 ? -10.818 -2.495 1.925 1.00 40.61 366 ARG A CA 1
ATOM 2811 C C . ARG A 1 388 ? -11.740 -3.511 1.208 1.00 40.77 366 ARG A C 1
ATOM 2812 O O . ARG A 1 388 ? -12.292 -4.407 1.843 1.00 41.13 366 ARG A O 1
ATOM 2820 N N . TRP A 1 389 ? -11.889 -3.405 -0.112 1.00 40.48 367 TRP A N 1
ATOM 2821 C CA . TRP A 1 389 ? -12.553 -4.483 -0.861 1.00 39.97 367 TRP A CA 1
ATOM 2822 C C . TRP A 1 389 ? -11.883 -5.790 -0.579 1.00 40.46 367 TRP A C 1
ATOM 2823 O O . TRP A 1 389 ? -10.685 -5.807 -0.405 1.00 41.62 367 TRP A O 1
ATOM 2834 N N . ILE A 1 390 ? -12.628 -6.885 -0.599 1.00 41.93 368 ILE A N 1
ATOM 2835 C CA . ILE A 1 390 ? -12.085 -8.243 -0.430 1.00 42.66 368 ILE A CA 1
ATOM 2836 C C . ILE A 1 390 ? -12.706 -9.216 -1.396 1.00 44.08 368 ILE A C 1
ATOM 2837 O O . ILE A 1 390 ? -13.914 -9.327 -1.440 1.00 44.18 368 ILE A O 1
ATOM 2842 N N . GLU A 1 391 ? -11.880 -9.947 -2.143 1.00 46.30 369 GLU A N 1
ATOM 2843 C CA . GLU A 1 391 ? -12.337 -10.911 -3.137 1.00 48.28 369 GLU A CA 1
ATOM 2844 C C . GLU A 1 391 ? -12.454 -12.289 -2.485 1.00 48.27 369 GLU A C 1
ATOM 2845 O O . GLU A 1 391 ? -11.829 -12.520 -1.477 1.00 48.78 369 GLU A O 1
ATOM 2851 N N . ILE A 1 392 ? -13.232 -13.209 -3.047 1.00 48.59 370 ILE A N 1
ATOM 2852 C CA . ILE A 1 392 ? -13.510 -14.490 -2.378 1.00 48.83 370 ILE A CA 1
ATOM 2853 C C . ILE A 1 392 ? -13.411 -15.706 -3.326 1.00 49.54 370 ILE A C 1
ATOM 2854 O O . ILE A 1 392 ? -12.526 -16.575 -3.177 1.00 49.62 370 ILE A O 1
ATOM 2859 N N . LYS B 1 24 ? -59.650 -37.047 28.762 1.00 69.15 2 LYS B N 1
ATOM 2860 C CA . LYS B 1 24 ? -59.833 -38.102 27.691 1.00 69.20 2 LYS B CA 1
ATOM 2861 C C . LYS B 1 24 ? -59.659 -37.558 26.249 1.00 68.65 2 LYS B C 1
ATOM 2862 O O . LYS B 1 24 ? -60.465 -36.729 25.806 1.00 68.44 2 LYS B O 1
ATOM 2864 N N . PRO B 1 25 ? -58.613 -38.043 25.522 1.00 67.99 3 PRO B N 1
ATOM 2865 C CA . PRO B 1 25 ? -58.232 -37.608 24.179 1.00 67.14 3 PRO B CA 1
ATOM 2866 C C . PRO B 1 25 ? -59.318 -37.947 23.229 1.00 66.32 3 PRO B C 1
ATOM 2867 O O . PRO B 1 25 ? -59.776 -39.068 23.238 1.00 66.21 3 PRO B O 1
ATOM 2871 N N . LEU B 1 26 ? -59.715 -36.979 22.414 1.00 65.83 4 LEU B N 1
ATOM 2872 C CA . LEU B 1 26 ? -60.841 -37.144 21.514 1.00 65.24 4 LEU B CA 1
ATOM 2873 C C . LEU B 1 26 ? -60.517 -38.030 20.300 1.00 65.08 4 LEU B C 1
ATOM 2874 O O . LEU B 1 26 ? -59.442 -37.932 19.689 1.00 65.08 4 LEU B O 1
ATOM 2879 N N . GLY B 1 27 ? -61.461 -38.903 19.968 1.00 64.49 5 GLY B N 1
ATOM 2880 C CA . GLY B 1 27 ? -61.369 -39.693 18.753 1.00 63.49 5 GLY B CA 1
ATOM 2881 C C . GLY B 1 27 ? -62.109 -38.965 17.660 1.00 62.60 5 GLY B C 1
ATOM 2882 O O . GLY B 1 27 ? -63.276 -38.625 17.809 1.00 62.18 5 GLY B O 1
ATOM 2883 N N . ILE B 1 28 ? -61.433 -38.732 16.551 1.00 62.33 6 ILE B N 1
ATOM 2884 C CA . ILE B 1 28 ? -62.004 -37.857 15.559 1.00 62.29 6 ILE B CA 1
ATOM 2885 C C . ILE B 1 28 ? -62.616 -38.621 14.405 1.00 62.57 6 ILE B C 1
ATOM 2886 O O . ILE B 1 28 ? -62.082 -39.650 13.968 1.00 62.80 6 ILE B O 1
ATOM 2891 N N . GLY B 1 29 ? -63.755 -38.105 13.941 1.00 62.65 7 GLY B N 1
ATOM 2892 C CA . GLY B 1 29 ? -64.447 -38.620 12.774 1.00 62.94 7 GLY B CA 1
ATOM 2893 C C . GLY B 1 29 ? -64.693 -37.519 11.784 1.00 63.60 7 GLY B C 1
ATOM 2894 O O . GLY B 1 29 ? -65.294 -36.495 12.130 1.00 63.45 7 GLY B O 1
ATOM 2895 N N . LEU B 1 30 ? -64.211 -37.754 10.560 1.00 64.39 8 LEU B N 1
ATOM 2896 C CA . LEU B 1 30 ? -64.172 -36.781 9.451 1.00 65.19 8 LEU B CA 1
ATOM 2897 C C . LEU B 1 30 ? -64.807 -37.327 8.166 1.00 66.11 8 LEU B C 1
ATOM 2898 O O . LEU B 1 30 ? -64.416 -38.371 7.643 1.00 66.29 8 LEU B O 1
ATOM 2903 N N . ILE B 1 31 ? -65.780 -36.585 7.665 1.00 67.16 9 ILE B N 1
ATOM 2904 C CA . ILE B 1 31 ? -66.425 -36.855 6.400 1.00 68.00 9 ILE B CA 1
ATOM 2905 C C . ILE B 1 31 ? -66.064 -35.697 5.455 1.00 69.00 9 ILE B C 1
ATOM 2906 O O . ILE B 1 31 ? -66.297 -34.513 5.784 1.00 69.29 9 ILE B O 1
ATOM 2911 N N . GLY B 1 32 ? -65.514 -36.044 4.292 1.00 69.56 10 GLY B N 1
ATOM 2912 C CA . GLY B 1 32 ? -65.143 -35.074 3.272 1.00 71.17 10 GLY B CA 1
ATOM 2913 C C . GLY B 1 32 ? -63.640 -35.090 3.086 1.00 72.52 10 GLY B C 1
ATOM 2914 O O . GLY B 1 32 ? -62.895 -35.053 4.058 1.00 72.90 10 GLY B O 1
ATOM 2915 N N . THR B 1 33 ? -63.181 -35.175 1.845 1.00 73.39 11 THR B N 1
ATOM 2916 C CA . THR B 1 33 ? -61.744 -35.250 1.583 1.00 74.14 11 THR B CA 1
ATOM 2917 C C . THR B 1 33 ? -61.343 -34.110 0.662 1.00 74.58 11 THR B C 1
ATOM 2918 O O . THR B 1 33 ? -60.205 -34.042 0.192 1.00 74.97 11 THR B O 1
ATOM 2922 N N . GLY B 1 34 ? -62.288 -33.206 0.422 1.00 74.78 12 GLY B N 1
ATOM 2923 C CA . GLY B 1 34 ? -62.038 -32.033 -0.398 1.00 75.23 12 GLY B CA 1
ATOM 2924 C C . GLY B 1 34 ? -61.002 -31.120 0.236 1.00 75.54 12 GLY B C 1
ATOM 2925 O O . GLY B 1 34 ? -60.332 -31.478 1.213 1.00 75.20 12 GLY B O 1
ATOM 2926 N N . TYR B 1 35 ? -60.879 -29.922 -0.317 1.00 75.53 13 TYR B N 1
ATOM 2927 C CA . TYR B 1 35 ? -59.833 -29.011 0.110 1.00 75.20 13 TYR B CA 1
ATOM 2928 C C . TYR B 1 35 ? -60.315 -28.176 1.272 1.00 74.72 13 TYR B C 1
ATOM 2929 O O . TYR B 1 35 ? -60.255 -26.931 1.222 1.00 75.21 13 TYR B O 1
ATOM 2939 N N . GLY B 1 37 ? -61.815 -30.628 3.998 1.00 68.70 15 GLY B N 1
ATOM 2940 C CA . GLY B 1 37 ? -61.658 -31.772 4.862 1.00 65.70 15 GLY B CA 1
ATOM 2941 C C . GLY B 1 37 ? -60.196 -31.813 5.204 1.00 63.75 15 GLY B C 1
ATOM 2942 O O . GLY B 1 37 ? -59.820 -32.136 6.349 1.00 64.00 15 GLY B O 1
ATOM 2943 N N . LYS B 1 38 ? -59.374 -31.446 4.215 1.00 61.99 16 LYS B N 1
ATOM 2944 C CA . LYS B 1 38 ? -57.916 -31.403 4.376 1.00 60.18 16 LYS B CA 1
ATOM 2945 C C . LYS B 1 38 ? -57.624 -30.474 5.527 1.00 59.04 16 LYS B C 1
ATOM 2946 O O . LYS B 1 38 ? -56.948 -30.830 6.481 1.00 58.49 16 LYS B O 1
ATOM 2952 N N . CYS B 1 39 ? -58.199 -29.289 5.438 1.00 57.92 17 CYS B N 1
ATOM 2953 C CA . CYS B 1 39 ? -58.100 -28.303 6.483 1.00 57.33 17 CYS B CA 1
ATOM 2954 C C . CYS B 1 39 ? -58.454 -28.844 7.906 1.00 55.73 17 CYS B C 1
ATOM 2955 O O . CYS B 1 39 ? -57.738 -28.585 8.877 1.00 55.41 17 CYS B O 1
ATOM 2958 N N . HIS B 1 40 ? -59.533 -29.616 8.017 1.00 54.40 18 HIS B N 1
ATOM 2959 C CA . HIS B 1 40 ? -59.952 -30.195 9.304 1.00 52.86 18 HIS B CA 1
ATOM 2960 C C . HIS B 1 40 ? -58.896 -31.156 9.842 1.00 52.49 18 HIS B C 1
ATOM 2961 O O . HIS B 1 40 ? -58.621 -31.208 11.053 1.00 51.92 18 HIS B O 1
ATOM 2968 N N . ALA B 1 41 ? -58.274 -31.890 8.926 1.00 51.75 19 ALA B N 1
ATOM 2969 C CA . ALA B 1 41 ? -57.277 -32.880 9.337 1.00 51.30 19 ALA B CA 1
ATOM 2970 C C . ALA B 1 41 ? -55.987 -32.220 9.750 1.00 50.63 19 ALA B C 1
ATOM 2971 O O . ALA B 1 41 ? -55.384 -32.584 10.771 1.00 51.26 19 ALA B O 1
ATOM 2973 N N . LEU B 1 42 ? -55.555 -31.257 8.939 1.00 49.63 20 LEU B N 1
ATOM 2974 C CA . LEU B 1 42 ? -54.441 -30.405 9.311 1.00 47.93 20 LEU B CA 1
ATOM 2975 C C . LEU B 1 42 ? -54.697 -29.868 10.680 1.00 46.46 20 LEU B C 1
ATOM 2976 O O . LEU B 1 42 ? -53.905 -30.096 11.581 1.00 46.35 20 LEU B O 1
ATOM 2981 N N . ALA B 1 43 ? -55.827 -29.206 10.854 1.00 44.82 21 ALA B N 1
ATOM 2982 C CA . ALA B 1 43 ? -56.160 -28.723 12.173 1.00 44.46 21 ALA B CA 1
ATOM 2983 C C . ALA B 1 43 ? -56.004 -29.817 13.250 1.00 44.77 21 ALA B C 1
ATOM 2984 O O . ALA B 1 43 ? -55.141 -29.666 14.138 1.00 44.60 21 ALA B O 1
ATOM 2986 N N . TRP B 1 44 ? -56.773 -30.922 13.164 1.00 44.13 22 TRP B N 1
ATOM 2987 C CA . TRP B 1 44 ? -56.763 -31.911 14.264 1.00 43.82 22 TRP B CA 1
ATOM 2988 C C . TRP B 1 44 ? -55.365 -32.454 14.522 1.00 44.56 22 TRP B C 1
ATOM 2989 O O . TRP B 1 44 ? -54.939 -32.658 15.683 1.00 44.43 22 TRP B O 1
ATOM 3000 N N . ASN B 1 45 ? -54.662 -32.695 13.429 1.00 44.95 23 ASN B N 1
ATOM 3001 C CA . ASN B 1 45 ? -53.299 -33.131 13.533 1.00 45.89 23 ASN B CA 1
ATOM 3002 C C . ASN B 1 45 ? -52.444 -32.147 14.342 1.00 45.83 23 ASN B C 1
ATOM 3003 O O . ASN B 1 45 ? -51.564 -32.563 15.099 1.00 46.69 23 ASN B O 1
ATOM 3008 N N . ALA B 1 46 ? -52.732 -30.857 14.239 1.00 45.55 24 ALA B N 1
ATOM 3009 C CA . ALA B 1 46 ? -51.791 -29.834 14.744 1.00 45.17 24 ALA B CA 1
ATOM 3010 C C . ALA B 1 46 ? -52.053 -29.215 16.124 1.00 44.89 24 ALA B C 1
ATOM 3011 O O . ALA B 1 46 ? -51.089 -28.850 16.824 1.00 44.54 24 ALA B O 1
ATOM 3013 N N . VAL B 1 47 ? -53.329 -29.071 16.501 1.00 44.47 25 VAL B N 1
ATOM 3014 C CA . VAL B 1 47 ? -53.692 -28.361 17.734 1.00 45.12 25 VAL B CA 1
ATOM 3015 C C . VAL B 1 47 ? -52.795 -28.592 18.957 1.00 45.44 25 VAL B C 1
ATOM 3016 O O . VAL B 1 47 ? -52.399 -27.646 19.650 1.00 45.39 25 VAL B O 1
ATOM 3020 N N . LYS B 1 48 ? -52.522 -29.850 19.251 1.00 45.12 26 LYS B N 1
ATOM 3021 C CA . LYS B 1 48 ? -51.805 -30.149 20.467 1.00 45.14 26 LYS B CA 1
ATOM 3022 C C . LYS B 1 48 ? -50.453 -29.475 20.424 1.00 44.27 26 LYS B C 1
ATOM 3023 O O . LYS B 1 48 ? -50.130 -28.688 21.297 1.00 44.42 26 LYS B O 1
ATOM 3029 N N . THR B 1 49 ? -49.678 -29.779 19.397 1.00 43.16 27 THR B N 1
ATOM 3030 C CA . THR B 1 49 ? -48.338 -29.236 19.277 1.00 43.10 27 THR B CA 1
ATOM 3031 C C . THR B 1 49 ? -48.339 -27.694 19.364 1.00 42.86 27 THR B C 1
ATOM 3032 O O . THR B 1 49 ? -47.445 -27.118 19.966 1.00 43.25 27 THR B O 1
ATOM 3036 N N . VAL B 1 50 ? -49.345 -27.037 18.788 1.00 41.63 28 VAL B N 1
ATOM 3037 C CA . VAL B 1 50 ? -49.357 -25.610 18.758 1.00 40.59 28 VAL B CA 1
ATOM 3038 C C . VAL B 1 50 ? -49.716 -25.093 20.132 1.00 41.82 28 VAL B C 1
ATOM 3039 O O . VAL B 1 50 ? -48.942 -24.326 20.733 1.00 41.89 28 VAL B O 1
ATOM 3043 N N . PHE B 1 51 ? -50.892 -25.490 20.632 1.00 42.36 29 PHE B N 1
ATOM 3044 C CA . PHE B 1 51 ? -51.410 -24.927 21.880 1.00 43.02 29 PHE B CA 1
ATOM 3045 C C . PHE B 1 51 ? -50.860 -25.507 23.194 1.00 45.19 29 PHE B C 1
ATOM 3046 O O . PHE B 1 51 ? -50.737 -24.763 24.192 1.00 45.49 29 PHE B O 1
ATOM 3054 N N . GLY B 1 52 ? -50.539 -26.811 23.200 1.00 46.96 30 GLY B N 1
ATOM 3055 C CA . GLY B 1 52 ? -49.902 -27.468 24.359 1.00 49.53 30 GLY B CA 1
ATOM 3056 C C . GLY B 1 52 ? -50.824 -27.972 25.474 1.00 51.39 30 GLY B C 1
ATOM 3057 O O . GLY B 1 52 ? -50.467 -28.852 26.222 1.00 52.05 30 GLY B O 1
ATOM 3058 N N . ASP B 1 53 ? -52.033 -27.448 25.562 1.00 53.28 31 ASP B N 1
ATOM 3059 C CA . ASP B 1 53 ? -52.844 -27.614 26.749 1.00 55.14 31 ASP B CA 1
ATOM 3060 C C . ASP B 1 53 ? -54.163 -28.387 26.466 1.00 56.31 31 ASP B C 1
ATOM 3061 O O . ASP B 1 53 ? -55.253 -27.993 26.920 1.00 55.65 31 ASP B O 1
ATOM 3066 N N . VAL B 1 54 ? -54.061 -29.474 25.695 1.00 57.56 32 VAL B N 1
ATOM 3067 C CA . VAL B 1 54 ? -55.205 -30.355 25.420 1.00 58.03 32 VAL B CA 1
ATOM 3068 C C . VAL B 1 54 ? -54.680 -31.732 25.175 1.00 58.99 32 VAL B C 1
ATOM 3069 O O . VAL B 1 54 ? -53.463 -31.934 25.048 1.00 59.60 32 VAL B O 1
ATOM 3073 N N . GLU B 1 55 ? -55.580 -32.690 25.067 1.00 59.69 33 GLU B N 1
ATOM 3074 C CA . GLU B 1 55 ? -55.103 -34.018 24.820 1.00 60.89 33 GLU B CA 1
ATOM 3075 C C . GLU B 1 55 ? -55.050 -34.237 23.333 1.00 60.10 33 GLU B C 1
ATOM 3076 O O . GLU B 1 55 ? -55.846 -33.666 22.616 1.00 59.67 33 GLU B O 1
ATOM 3082 N N . ARG B 1 56 ? -54.100 -35.048 22.878 1.00 60.28 34 ARG B N 1
ATOM 3083 C CA . ARG B 1 56 ? -53.881 -35.232 21.445 1.00 60.27 34 ARG B CA 1
ATOM 3084 C C . ARG B 1 56 ? -55.032 -35.955 20.760 1.00 60.36 34 ARG B C 1
ATOM 3085 O O . ARG B 1 56 ? -55.239 -37.142 20.989 1.00 59.90 34 ARG B O 1
ATOM 3093 N N . PRO B 1 57 ? -55.762 -35.248 19.885 1.00 61.01 35 PRO B N 1
ATOM 3094 C CA . PRO B 1 57 ? -56.945 -35.837 19.293 1.00 61.89 35 PRO B CA 1
ATOM 3095 C C . PRO B 1 57 ? -56.548 -36.996 18.391 1.00 63.05 35 PRO B C 1
ATOM 3096 O O . PRO B 1 57 ? -55.568 -36.898 17.652 1.00 63.18 35 PRO B O 1
ATOM 3100 N N . ARG B 1 58 ? -57.288 -38.098 18.493 1.00 64.63 36 ARG B N 1
ATOM 3101 C CA . ARG B 1 58 ? -56.935 -39.339 17.800 1.00 66.28 36 ARG B CA 1
ATOM 3102 C C . ARG B 1 58 ? -57.697 -39.408 16.491 1.00 66.35 36 ARG B C 1
ATOM 3103 O O . ARG B 1 58 ? -58.894 -39.099 16.423 1.00 65.88 36 ARG B O 1
ATOM 3111 N N . LEU B 1 59 ? -56.978 -39.762 15.440 1.00 67.23 37 LEU B N 1
ATOM 3112 C CA . LEU B 1 59 ? -57.578 -39.791 14.123 1.00 68.89 37 LEU B CA 1
ATOM 3113 C C . LEU B 1 59 ? -58.110 -41.197 13.865 1.00 70.36 37 LEU B C 1
ATOM 3114 O O . LEU B 1 59 ? -57.331 -42.162 13.673 1.00 70.33 37 LEU B O 1
ATOM 3119 N N . VAL B 1 60 ? -59.441 -41.300 13.894 1.00 71.37 38 VAL B N 1
ATOM 3120 C CA . VAL B 1 60 ? -60.099 -42.587 13.952 1.00 72.79 38 VAL B CA 1
ATOM 3121 C C . VAL B 1 60 ? -60.719 -42.983 12.617 1.00 73.91 38 VAL B C 1
ATOM 3122 O O . VAL B 1 60 ? -60.360 -44.015 12.025 1.00 74.09 38 VAL B O 1
ATOM 3126 N N . HIS B 1 61 ? -61.622 -42.150 12.130 1.00 74.99 39 HIS B N 1
ATOM 3127 C CA . HIS B 1 61 ? -62.465 -42.580 11.067 1.00 76.60 39 HIS B CA 1
ATOM 3128 C C . HIS B 1 61 ? -62.600 -41.523 9.980 1.00 76.87 39 HIS B C 1
ATOM 3129 O O . HIS B 1 61 ? -62.920 -40.374 10.264 1.00 76.88 39 HIS B O 1
ATOM 3136 N N . LEU B 1 62 ? -62.354 -41.938 8.737 1.00 77.69 40 LEU B N 1
ATOM 3137 C CA . LEU B 1 62 ? -62.471 -41.076 7.559 1.00 78.55 40 LEU B CA 1
ATOM 3138 C C . LEU B 1 62 ? -63.460 -41.631 6.517 1.00 79.19 40 LEU B C 1
ATOM 3139 O O . LEU B 1 62 ? -63.430 -42.812 6.181 1.00 79.33 40 LEU B O 1
ATOM 3144 N N . ALA B 1 63 ? -64.281 -40.740 5.972 1.00 80.15 41 ALA B N 1
ATOM 3145 C CA . ALA B 1 63 ? -65.362 -41.081 5.044 1.00 81.04 41 ALA B CA 1
ATOM 3146 C C . ALA B 1 63 ? -65.241 -40.439 3.667 1.00 81.42 41 ALA B C 1
ATOM 3147 O O . ALA B 1 63 ? -65.021 -39.239 3.554 1.00 81.60 41 ALA B O 1
ATOM 3149 N N . GLU B 1 64 ? -65.438 -41.227 2.620 1.00 82.24 42 GLU B N 1
ATOM 3150 C CA . GLU B 1 64 ? -65.580 -40.643 1.294 1.00 82.93 42 GLU B CA 1
ATOM 3151 C C . GLU B 1 64 ? -66.809 -41.148 0.508 1.00 83.09 42 GLU B C 1
ATOM 3152 O O . GLU B 1 64 ? -66.867 -42.307 0.079 1.00 83.40 42 GLU B O 1
ATOM 3158 N N . ALA B 1 67 ? -67.240 -41.899 -2.973 1.00 87.49 45 ALA B N 1
ATOM 3159 C CA . ALA B 1 67 ? -66.360 -42.565 -3.940 1.00 88.05 45 ALA B CA 1
ATOM 3160 C C . ALA B 1 67 ? -65.499 -43.694 -3.318 1.00 88.23 45 ALA B C 1
ATOM 3161 O O . ALA B 1 67 ? -65.908 -44.316 -2.337 1.00 88.22 45 ALA B O 1
ATOM 3163 N N . GLY B 1 68 ? -64.329 -43.972 -3.899 1.00 88.40 46 GLY B N 1
ATOM 3164 C CA . GLY B 1 68 ? -63.503 -45.113 -3.477 1.00 88.55 46 GLY B CA 1
ATOM 3165 C C . GLY B 1 68 ? -62.137 -44.735 -2.924 1.00 88.87 46 GLY B C 1
ATOM 3166 O O . GLY B 1 68 ? -61.403 -45.598 -2.417 1.00 88.78 46 GLY B O 1
ATOM 3167 N N . LEU B 1 69 ? -61.814 -43.439 -3.007 1.00 88.74 47 LEU B N 1
ATOM 3168 C CA . LEU B 1 69 ? -60.511 -42.872 -2.598 1.00 88.49 47 LEU B CA 1
ATOM 3169 C C . LEU B 1 69 ? -60.145 -43.065 -1.117 1.00 88.14 47 LEU B C 1
ATOM 3170 O O . LEU B 1 69 ? -58.967 -43.246 -0.794 1.00 87.98 47 LEU B O 1
ATOM 3175 N N . ALA B 1 70 ? -61.155 -43.003 -0.240 1.00 87.71 48 ALA B N 1
ATOM 3176 C CA . ALA B 1 70 ? -61.027 -43.211 1.227 1.00 87.01 48 ALA B CA 1
ATOM 3177 C C . ALA B 1 70 ? -59.705 -43.807 1.738 1.00 86.88 48 ALA B C 1
ATOM 3178 O O . ALA B 1 70 ? -58.938 -43.133 2.427 1.00 86.83 48 ALA B O 1
ATOM 3180 N N . GLU B 1 71 ? -59.461 -45.072 1.391 1.00 86.92 49 GLU B N 1
ATOM 3181 C CA . GLU B 1 71 ? -58.266 -45.828 1.801 1.00 86.81 49 GLU B CA 1
ATOM 3182 C C . GLU B 1 71 ? -56.966 -45.019 1.729 1.00 86.14 49 GLU B C 1
ATOM 3183 O O . GLU B 1 71 ? -56.214 -44.954 2.708 1.00 85.68 49 GLU B O 1
ATOM 3189 N N . ALA B 1 72 ? -56.729 -44.398 0.570 1.00 85.71 50 ALA B N 1
ATOM 3190 C CA . ALA B 1 72 ? -55.525 -43.592 0.313 1.00 85.09 50 ALA B CA 1
ATOM 3191 C C . ALA B 1 72 ? -55.569 -42.276 1.076 1.00 84.70 50 ALA B C 1
ATOM 3192 O O . ALA B 1 72 ? -54.576 -41.868 1.687 1.00 84.47 50 ALA B O 1
ATOM 3194 N N . ARG B 1 73 ? -56.733 -41.628 1.041 1.00 84.12 51 ARG B N 1
ATOM 3195 C CA . ARG B 1 73 ? -56.927 -40.368 1.720 1.00 83.59 51 ARG B CA 1
ATOM 3196 C C . ARG B 1 73 ? -56.528 -40.488 3.181 1.00 82.90 51 ARG B C 1
ATOM 3197 O O . ARG B 1 73 ? -55.714 -39.703 3.665 1.00 83.08 51 ARG B O 1
ATOM 3205 N N . ALA B 1 74 ? -57.064 -41.495 3.866 1.00 81.97 52 ALA B N 1
ATOM 3206 C CA . ALA B 1 74 ? -56.704 -41.753 5.260 1.00 80.78 52 ALA B CA 1
ATOM 3207 C C . ALA B 1 74 ? -55.209 -42.018 5.435 1.00 80.01 52 ALA B C 1
ATOM 3208 O O . ALA B 1 74 ? -54.616 -41.610 6.437 1.00 79.82 52 ALA B O 1
ATOM 3210 N N . GLY B 1 75 ? -54.605 -42.691 4.459 1.00 79.19 53 GLY B N 1
ATOM 3211 C CA . GLY B 1 75 ? -53.156 -42.849 4.423 1.00 78.40 53 GLY B CA 1
ATOM 3212 C C . GLY B 1 75 ? -52.499 -41.488 4.583 1.00 77.94 53 GLY B C 1
ATOM 3213 O O . GLY B 1 75 ? -51.599 -41.318 5.416 1.00 78.06 53 GLY B O 1
ATOM 3214 N N . GLU B 1 76 ? -52.994 -40.515 3.814 1.00 77.06 54 GLU B N 1
ATOM 3215 C CA . GLU B 1 76 ? -52.465 -39.144 3.784 1.00 76.40 54 GLU B CA 1
ATOM 3216 C C . GLU B 1 76 ? -52.744 -38.360 5.072 1.00 75.51 54 GLU B C 1
ATOM 3217 O O . GLU B 1 76 ? -51.839 -37.816 5.693 1.00 75.24 54 GLU B O 1
ATOM 3223 N N . PHE B 1 77 ? -54.001 -38.335 5.478 1.00 74.70 55 PHE B N 1
ATOM 3224 C CA . PHE B 1 77 ? -54.426 -37.567 6.625 1.00 74.40 55 PHE B CA 1
ATOM 3225 C C . PHE B 1 77 ? -54.213 -38.314 7.934 1.00 74.86 55 PHE B C 1
ATOM 3226 O O . PHE B 1 77 ? -54.882 -38.011 8.920 1.00 74.85 55 PHE B O 1
ATOM 3234 N N . GLY B 1 78 ? -53.303 -39.290 7.936 1.00 75.56 56 GLY B N 1
ATOM 3235 C CA . GLY B 1 78 ? -53.021 -40.135 9.111 1.00 76.44 56 GLY B CA 1
ATOM 3236 C C . GLY B 1 78 ? -54.200 -40.651 9.948 1.00 76.99 56 GLY B C 1
ATOM 3237 O O . GLY B 1 78 ? -54.174 -40.572 11.183 1.00 76.97 56 GLY B O 1
ATOM 3238 N N . PHE B 1 79 ? -55.233 -41.174 9.288 1.00 77.47 57 PHE B N 1
ATOM 3239 C CA . PHE B 1 79 ? -56.369 -41.820 9.981 1.00 78.00 57 PHE B CA 1
ATOM 3240 C C . PHE B 1 79 ? -56.233 -43.356 10.111 1.00 78.46 57 PHE B C 1
ATOM 3241 O O . PHE B 1 79 ? -55.432 -43.988 9.405 1.00 77.94 57 PHE B O 1
ATOM 3249 N N . GLU B 1 80 ? -57.038 -43.938 11.006 1.00 79.12 58 GLU B N 1
ATOM 3250 C CA . GLU B 1 80 ? -56.960 -45.371 11.342 1.00 80.09 58 GLU B CA 1
ATOM 3251 C C . GLU B 1 80 ? -57.770 -46.265 10.386 1.00 80.24 58 GLU B C 1
ATOM 3252 O O . GLU B 1 80 ? -57.248 -47.246 9.838 1.00 79.70 58 GLU B O 1
ATOM 3258 N N . LYS B 1 81 ? -59.040 -45.897 10.209 1.00 80.41 59 LYS B N 1
ATOM 3259 C CA . LYS B 1 81 ? -60.018 -46.692 9.489 1.00 80.82 59 LYS B CA 1
ATOM 3260 C C . LYS B 1 81 ? -60.659 -45.889 8.356 1.00 81.23 59 LYS B C 1
ATOM 3261 O O . LYS B 1 81 ? -61.252 -44.836 8.593 1.00 81.47 59 LYS B O 1
ATOM 3267 N N . ALA B 1 82 ? -60.565 -46.399 7.132 1.00 81.73 60 ALA B N 1
ATOM 3268 C CA . ALA B 1 82 ? -61.242 -45.782 5.985 1.00 82.36 60 ALA B CA 1
ATOM 3269 C C . ALA B 1 82 ? -62.498 -46.560 5.574 1.00 82.92 60 ALA B C 1
ATOM 3270 O O . ALA B 1 82 ? -62.478 -47.801 5.533 1.00 83.13 60 ALA B O 1
ATOM 3272 N N . THR B 1 83 ? -63.585 -45.836 5.288 1.00 83.34 61 THR B N 1
ATOM 3273 C CA . THR B 1 83 ? -64.842 -46.440 4.803 1.00 83.76 61 THR B CA 1
ATOM 3274 C C . THR B 1 83 ? -65.632 -45.484 3.897 1.00 83.93 61 THR B C 1
ATOM 3275 O O . THR B 1 83 ? -65.529 -44.263 4.038 1.00 84.10 61 THR B O 1
ATOM 3279 N N . ALA B 1 84 ? -66.427 -46.042 2.980 1.00 83.83 62 ALA B N 1
ATOM 3280 C CA . ALA B 1 84 ? -67.282 -45.238 2.093 1.00 83.68 62 ALA B CA 1
ATOM 3281 C C . ALA B 1 84 ? -68.681 -45.077 2.680 1.00 83.53 62 ALA B C 1
ATOM 3282 O O . ALA B 1 84 ? -69.507 -44.314 2.169 1.00 82.99 62 ALA B O 1
ATOM 3284 N N . ASP B 1 85 ? -68.930 -45.818 3.752 1.00 83.49 63 ASP B N 1
ATOM 3285 C CA . ASP B 1 85 ? -70.170 -45.727 4.479 1.00 83.78 63 ASP B CA 1
ATOM 3286 C C . ASP B 1 85 ? -69.982 -44.599 5.451 1.00 83.24 63 ASP B C 1
ATOM 3287 O O . ASP B 1 85 ? -69.017 -44.599 6.207 1.00 82.78 63 ASP B O 1
ATOM 3292 N N . TRP B 1 86 ? -70.894 -43.642 5.441 1.00 82.90 64 TRP B N 1
ATOM 3293 C CA . TRP B 1 86 ? -70.763 -42.539 6.364 1.00 82.89 64 TRP B CA 1
ATOM 3294 C C . TRP B 1 86 ? -71.638 -42.653 7.601 1.00 83.06 64 TRP B C 1
ATOM 3295 O O . TRP B 1 86 ? -71.577 -41.806 8.499 1.00 83.04 64 TRP B O 1
ATOM 3306 N N . ARG B 1 87 ? -72.448 -43.701 7.649 1.00 83.03 65 ARG B N 1
ATOM 3307 C CA . ARG B 1 87 ? -73.237 -43.973 8.832 1.00 83.02 65 ARG B CA 1
ATOM 3308 C C . ARG B 1 87 ? -72.451 -44.898 9.739 1.00 83.11 65 ARG B C 1
ATOM 3309 O O . ARG B 1 87 ? -72.551 -44.811 10.977 1.00 82.56 65 ARG B O 1
ATOM 3317 N N . ALA B 1 88 ? -71.670 -45.776 9.102 1.00 83.32 66 ALA B N 1
ATOM 3318 C CA . ALA B 1 88 ? -70.717 -46.635 9.792 1.00 83.71 66 ALA B CA 1
ATOM 3319 C C . ALA B 1 88 ? -69.827 -45.752 10.650 1.00 84.16 66 ALA B C 1
ATOM 3320 O O . ALA B 1 88 ? -69.314 -46.195 11.688 1.00 84.39 66 ALA B O 1
ATOM 3322 N N . LEU B 1 89 ? -69.669 -44.496 10.210 1.00 84.48 67 LEU B N 1
ATOM 3323 C CA . LEU B 1 89 ? -68.868 -43.491 10.919 1.00 84.38 67 LEU B CA 1
ATOM 3324 C C . LEU B 1 89 ? -69.582 -43.025 12.169 1.00 83.95 67 LEU B C 1
ATOM 3325 O O . LEU B 1 89 ? -69.098 -43.240 13.279 1.00 83.99 67 LEU B O 1
ATOM 3330 N N . ILE B 1 90 ? -70.744 -42.413 11.969 1.00 83.77 68 ILE B N 1
ATOM 3331 C CA . ILE B 1 90 ? -71.650 -42.052 13.053 1.00 83.60 68 ILE B CA 1
ATOM 3332 C C . ILE B 1 90 ? -71.925 -43.219 13.989 1.00 83.36 68 ILE B C 1
ATOM 3333 O O . ILE B 1 90 ? -72.433 -43.014 15.083 1.00 83.60 68 ILE B O 1
ATOM 3338 N N . ALA B 1 91 ? -71.584 -44.431 13.550 1.00 83.02 69 ALA B N 1
ATOM 3339 C CA . ALA B 1 91 ? -71.703 -45.627 14.378 1.00 82.68 69 ALA B CA 1
ATOM 3340 C C . ALA B 1 91 ? -70.497 -45.775 15.307 1.00 82.39 69 ALA B C 1
ATOM 3341 O O . ALA B 1 91 ? -70.651 -45.710 16.539 1.00 82.19 69 ALA B O 1
ATOM 3343 N N . ASP B 1 92 ? -69.313 -45.954 14.708 1.00 81.76 70 ASP B N 1
ATOM 3344 C CA . ASP B 1 92 ? -68.072 -46.251 15.435 1.00 81.42 70 ASP B CA 1
ATOM 3345 C C . ASP B 1 92 ? -68.084 -45.649 16.836 1.00 80.87 70 ASP B C 1
ATOM 3346 O O . ASP B 1 92 ? -68.020 -44.431 16.974 1.00 80.70 70 ASP B O 1
ATOM 3351 N N . PRO B 1 93 ? -68.182 -46.510 17.883 1.00 80.40 71 PRO B N 1
ATOM 3352 C CA . PRO B 1 93 ? -68.307 -46.008 19.270 1.00 79.46 71 PRO B CA 1
ATOM 3353 C C . PRO B 1 93 ? -67.087 -45.167 19.671 1.00 78.24 71 PRO B C 1
ATOM 3354 O O . PRO B 1 93 ? -67.146 -44.405 20.633 1.00 78.46 71 PRO B O 1
ATOM 3358 N N . GLU B 1 94 ? -65.997 -45.318 18.921 1.00 76.50 72 GLU B N 1
ATOM 3359 C CA . GLU B 1 94 ? -64.727 -44.686 19.239 1.00 75.00 72 GLU B CA 1
ATOM 3360 C C . GLU B 1 94 ? -64.639 -43.239 18.715 1.00 73.69 72 GLU B C 1
ATOM 3361 O O . GLU B 1 94 ? -63.674 -42.542 18.988 1.00 74.06 72 GLU B O 1
ATOM 3367 N N . VAL B 1 95 ? -65.652 -42.799 17.980 1.00 71.79 73 VAL B N 1
ATOM 3368 C CA . VAL B 1 95 ? -65.723 -41.460 17.421 1.00 70.07 73 VAL B CA 1
ATOM 3369 C C . VAL B 1 95 ? -66.524 -40.562 18.329 1.00 69.33 73 VAL B C 1
ATOM 3370 O O . VAL B 1 95 ? -67.632 -40.918 18.714 1.00 69.21 73 VAL B O 1
ATOM 3374 N N . ASP B 1 96 ? -65.967 -39.388 18.647 1.00 68.47 74 ASP B N 1
ATOM 3375 C CA . ASP B 1 96 ? -66.575 -38.426 19.583 1.00 67.09 74 ASP B CA 1
ATOM 3376 C C . ASP B 1 96 ? -66.975 -37.136 18.891 1.00 66.12 74 ASP B C 1
ATOM 3377 O O . ASP B 1 96 ? -67.968 -36.490 19.269 1.00 65.65 74 ASP B O 1
ATOM 3382 N N . VAL B 1 97 ? -66.180 -36.752 17.888 1.00 65.18 75 VAL B N 1
ATOM 3383 C CA . VAL B 1 97 ? -66.402 -35.516 17.135 1.00 63.85 75 VAL B CA 1
ATOM 3384 C C . VAL B 1 97 ? -66.600 -35.883 15.703 1.00 63.47 75 VAL B C 1
ATOM 3385 O O . VAL B 1 97 ? -65.870 -36.720 15.146 1.00 63.41 75 VAL B O 1
ATOM 3389 N N . VAL B 1 98 ? -67.585 -35.244 15.093 1.00 63.22 76 VAL B N 1
ATOM 3390 C CA . VAL B 1 98 ? -67.806 -35.430 13.671 1.00 63.25 76 VAL B CA 1
ATOM 3391 C C . VAL B 1 98 ? -67.532 -34.132 12.932 1.00 63.30 76 VAL B C 1
ATOM 3392 O O . VAL B 1 98 ? -68.179 -33.104 13.213 1.00 63.37 76 VAL B O 1
ATOM 3396 N N . SER B 1 99 ? -66.548 -34.190 12.027 1.00 63.41 77 SER B N 1
ATOM 3397 C CA . SER B 1 99 ? -66.208 -33.084 11.112 1.00 64.09 77 SER B CA 1
ATOM 3398 C C . SER B 1 99 ? -66.954 -33.198 9.809 1.00 64.86 77 SER B C 1
ATOM 3399 O O . SER B 1 99 ? -66.649 -34.070 8.975 1.00 65.11 77 SER B O 1
ATOM 3402 N N . VAL B 1 100 ? -67.895 -32.292 9.601 1.00 65.45 78 VAL B N 1
ATOM 3403 C CA . VAL B 1 100 ? -68.710 -32.365 8.406 1.00 66.68 78 VAL B CA 1
ATOM 3404 C C . VAL B 1 100 ? -68.224 -31.373 7.360 1.00 67.15 78 VAL B C 1
ATOM 3405 O O . VAL B 1 100 ? -68.478 -30.171 7.475 1.00 66.86 78 VAL B O 1
ATOM 3409 N N . THR B 1 101 ? -67.545 -31.895 6.338 1.00 68.16 79 THR B N 1
ATOM 3410 C CA . THR B 1 101 ? -66.927 -31.066 5.306 1.00 69.23 79 THR B CA 1
ATOM 3411 C C . THR B 1 101 ? -67.303 -31.482 3.882 1.00 70.71 79 THR B C 1
ATOM 3412 O O . THR B 1 101 ? -66.440 -31.818 3.078 1.00 70.65 79 THR B O 1
ATOM 3416 N N . THR B 1 102 ? -68.592 -31.450 3.565 1.00 73.04 80 THR B N 1
ATOM 3417 C CA . THR B 1 102 ? -69.095 -31.941 2.265 1.00 75.16 80 THR B CA 1
ATOM 3418 C C . THR B 1 102 ? -69.927 -30.901 1.511 1.00 76.57 80 THR B C 1
ATOM 3419 O O . THR B 1 102 ? -70.120 -29.787 2.013 1.00 77.20 80 THR B O 1
ATOM 3423 N N . PRO B 1 103 ? -70.419 -31.253 0.299 1.00 77.86 81 PRO B N 1
ATOM 3424 C CA . PRO B 1 103 ? -71.355 -30.324 -0.387 1.00 78.84 81 PRO B CA 1
ATOM 3425 C C . PRO B 1 103 ? -72.522 -29.838 0.504 1.00 79.83 81 PRO B C 1
ATOM 3426 O O . PRO B 1 103 ? -72.987 -30.579 1.381 1.00 79.63 81 PRO B O 1
ATOM 3430 N N . ASN B 1 104 ? -72.964 -28.599 0.287 1.00 81.10 82 ASN B N 1
ATOM 3431 C CA . ASN B 1 104 ? -73.928 -27.925 1.183 1.00 82.88 82 ASN B CA 1
ATOM 3432 C C . ASN B 1 104 ? -75.224 -28.672 1.472 1.00 83.83 82 ASN B C 1
ATOM 3433 O O . ASN B 1 104 ? -75.896 -28.398 2.477 1.00 84.09 82 ASN B O 1
ATOM 3438 N N . GLN B 1 105 ? -75.585 -29.590 0.573 1.00 85.08 83 GLN B N 1
ATOM 3439 C CA . GLN B 1 105 ? -76.905 -30.240 0.590 1.00 85.91 83 GLN B CA 1
ATOM 3440 C C . GLN B 1 105 ? -76.936 -31.266 1.702 1.00 85.72 83 GLN B C 1
ATOM 3441 O O . GLN B 1 105 ? -77.904 -31.331 2.464 1.00 86.13 83 GLN B O 1
ATOM 3447 N N . PHE B 1 106 ? -75.850 -32.031 1.808 1.00 85.43 84 PHE B N 1
ATOM 3448 C CA . PHE B 1 106 ? -75.770 -33.159 2.723 1.00 85.27 84 PHE B CA 1
ATOM 3449 C C . PHE B 1 106 ? -75.515 -32.692 4.170 1.00 84.64 84 PHE B C 1
ATOM 3450 O O . PHE B 1 106 ? -75.477 -33.525 5.075 1.00 84.50 84 PHE B O 1
ATOM 3458 N N . HIS B 1 107 ? -75.349 -31.381 4.397 1.00 84.04 85 HIS B N 1
ATOM 3459 C CA . HIS B 1 107 ? -74.892 -30.887 5.715 1.00 83.59 85 HIS B CA 1
ATOM 3460 C C . HIS B 1 107 ? -75.887 -31.262 6.792 1.00 83.80 85 HIS B C 1
ATOM 3461 O O . HIS B 1 107 ? -75.560 -32.026 7.706 1.00 83.66 85 HIS B O 1
ATOM 3468 N N . ALA B 1 108 ? -77.092 -30.713 6.665 1.00 83.95 86 ALA B N 1
ATOM 3469 C CA . ALA B 1 108 ? -78.218 -31.000 7.556 1.00 84.49 86 ALA B CA 1
ATOM 3470 C C . ALA B 1 108 ? -78.339 -32.490 7.966 1.00 85.04 86 ALA B C 1
ATOM 3471 O O . ALA B 1 108 ? -77.994 -32.869 9.102 1.00 85.34 86 ALA B O 1
ATOM 3473 N N . GLU B 1 109 ? -78.815 -33.335 7.052 1.00 84.89 87 GLU B N 1
ATOM 3474 C CA . GLU B 1 109 ? -78.966 -34.755 7.354 1.00 84.85 87 GLU B CA 1
ATOM 3475 C C . GLU B 1 109 ? -77.784 -35.290 8.212 1.00 84.20 87 GLU B C 1
ATOM 3476 O O . GLU B 1 109 ? -78.007 -35.917 9.256 1.00 84.08 87 GLU B O 1
ATOM 3490 N N . ALA B 1 111 ? -75.270 -33.672 10.084 1.00 79.90 89 ALA B N 1
ATOM 3491 C CA . ALA B 1 111 ? -75.096 -33.068 11.398 1.00 78.63 89 ALA B CA 1
ATOM 3492 C C . ALA B 1 111 ? -76.079 -33.684 12.387 1.00 78.02 89 ALA B C 1
ATOM 3493 O O . ALA B 1 111 ? -75.736 -33.951 13.548 1.00 77.54 89 ALA B O 1
ATOM 3495 N N . ILE B 1 112 ? -77.299 -33.910 11.900 1.00 77.14 90 ILE B N 1
ATOM 3496 C CA . ILE B 1 112 ? -78.408 -34.425 12.702 1.00 76.00 90 ILE B CA 1
ATOM 3497 C C . ILE B 1 112 ? -78.173 -35.877 13.118 1.00 75.23 90 ILE B C 1
ATOM 3498 O O . ILE B 1 112 ? -78.318 -36.224 14.297 1.00 74.51 90 ILE B O 1
ATOM 3503 N N . ALA B 1 113 ? -77.750 -36.698 12.163 1.00 74.67 91 ALA B N 1
ATOM 3504 C CA . ALA B 1 113 ? -77.458 -38.105 12.440 1.00 74.71 91 ALA B CA 1
ATOM 3505 C C . ALA B 1 113 ? -76.280 -38.246 13.386 1.00 74.66 91 ALA B C 1
ATOM 3506 O O . ALA B 1 113 ? -76.093 -39.297 14.010 1.00 74.91 91 ALA B O 1
ATOM 3508 N N . ALA B 1 114 ? -75.463 -37.198 13.475 1.00 74.52 92 ALA B N 1
ATOM 3509 C CA . ALA B 1 114 ? -74.339 -37.218 14.414 1.00 73.57 92 ALA B CA 1
ATOM 3510 C C . ALA B 1 114 ? -74.794 -36.687 15.761 1.00 72.53 92 ALA B C 1
ATOM 3511 O O . ALA B 1 114 ? -74.505 -37.281 16.784 1.00 72.13 92 ALA B O 1
ATOM 3513 N N . LEU B 1 115 ? -75.534 -35.589 15.744 1.00 71.86 93 LEU B N 1
ATOM 3514 C CA . LEU B 1 115 ? -76.071 -35.007 16.963 1.00 72.18 93 LEU B CA 1
ATOM 3515 C C . LEU B 1 115 ? -76.980 -35.957 17.718 1.00 72.62 93 LEU B C 1
ATOM 3516 O O . LEU B 1 115 ? -76.775 -36.208 18.918 1.00 72.56 93 LEU B O 1
ATOM 3521 N N . GLU B 1 116 ? -77.985 -36.480 17.009 1.00 72.63 94 GLU B N 1
ATOM 3522 C CA . GLU B 1 116 ? -78.879 -37.461 17.599 1.00 72.13 94 GLU B CA 1
ATOM 3523 C C . GLU B 1 116 ? -78.102 -38.697 18.056 1.00 71.65 94 GLU B C 1
ATOM 3524 O O . GLU B 1 116 ? -78.364 -39.213 19.136 1.00 71.99 94 GLU B O 1
ATOM 3530 N N . ALA B 1 117 ? -77.104 -39.131 17.295 1.00 70.95 95 ALA B N 1
ATOM 3531 C CA . ALA B 1 117 ? -76.312 -40.294 17.728 1.00 70.39 95 ALA B CA 1
ATOM 3532 C C . ALA B 1 117 ? -75.276 -39.950 18.805 1.00 70.10 95 ALA B C 1
ATOM 3533 O O . ALA B 1 117 ? -74.338 -40.732 19.044 1.00 69.91 95 ALA B O 1
ATOM 3535 N N . GLY B 1 118 ? -75.450 -38.787 19.448 1.00 69.77 96 GLY B N 1
ATOM 3536 C CA . GLY B 1 118 ? -74.594 -38.348 20.585 1.00 69.59 96 GLY B CA 1
ATOM 3537 C C . GLY B 1 118 ? -73.117 -37.977 20.327 1.00 69.08 96 GLY B C 1
ATOM 3538 O O . GLY B 1 118 ? -72.253 -38.179 21.193 1.00 69.00 96 GLY B O 1
ATOM 3539 N N . LYS B 1 119 ? -72.828 -37.442 19.137 1.00 68.21 97 LYS B N 1
ATOM 3540 C CA . LYS B 1 119 ? -71.468 -37.032 18.738 1.00 67.30 97 LYS B CA 1
ATOM 3541 C C . LYS B 1 119 ? -71.324 -35.478 18.640 1.00 65.59 97 LYS B C 1
ATOM 3542 O O . LYS B 1 119 ? -72.286 -34.761 18.334 1.00 65.27 97 LYS B O 1
ATOM 3548 N N . HIS B 1 120 ? -70.146 -34.945 18.944 1.00 63.34 98 HIS B N 1
ATOM 3549 C CA . HIS B 1 120 ? -69.987 -33.498 18.825 1.00 61.27 98 HIS B CA 1
ATOM 3550 C C . HIS B 1 120 ? -69.872 -33.135 17.358 1.00 60.55 98 HIS B C 1
ATOM 3551 O O . HIS B 1 120 ? -69.322 -33.907 16.545 1.00 60.11 98 HIS B O 1
ATOM 3558 N N . VAL B 1 121 ? -70.366 -31.958 17.012 1.00 59.66 99 VAL B N 1
ATOM 3559 C CA . VAL B 1 121 ? -70.280 -31.552 15.613 1.00 59.47 99 VAL B CA 1
ATOM 3560 C C . VAL B 1 121 ? -69.476 -30.290 15.294 1.00 58.79 99 VAL B C 1
ATOM 3561 O O . VAL B 1 121 ? -69.723 -29.216 15.837 1.00 57.71 99 VAL B O 1
ATOM 3565 N N . TRP B 1 122 ? -68.508 -30.459 14.392 1.00 58.94 100 TRP B N 1
ATOM 3566 C CA . TRP B 1 122 ? -67.771 -29.343 13.778 1.00 58.52 100 TRP B CA 1
ATOM 3567 C C . TRP B 1 122 ? -68.139 -29.330 12.322 1.00 58.38 100 TRP B C 1
ATOM 3568 O O . TRP B 1 122 ? -67.646 -30.160 11.538 1.00 58.08 100 TRP B O 1
ATOM 3579 N N . CYS B 1 123 ? -69.002 -28.386 11.970 1.00 58.63 101 CYS B N 1
ATOM 3580 C CA . CYS B 1 123 ? -69.592 -28.354 10.645 1.00 60.10 101 CYS B CA 1
ATOM 3581 C C . CYS B 1 123 ? -69.289 -27.089 9.849 1.00 59.72 101 CYS B C 1
ATOM 3582 O O . CYS B 1 123 ? -69.455 -25.976 10.337 1.00 59.09 101 CYS B O 1
ATOM 3585 N N . GLU B 1 124 ? -68.882 -27.295 8.600 1.00 60.28 102 GLU B N 1
ATOM 3586 C CA . GLU B 1 124 ? -68.709 -26.218 7.629 1.00 61.24 102 GLU B CA 1
ATOM 3587 C C . GLU B 1 124 ? -69.994 -25.456 7.315 1.00 62.43 102 GLU B C 1
ATOM 3588 O O . GLU B 1 124 ? -71.069 -26.030 7.296 1.00 63.68 102 GLU B O 1
ATOM 3594 N N . LYS B 1 125 ? -69.892 -24.162 7.061 1.00 63.73 103 LYS B N 1
ATOM 3595 C CA . LYS B 1 125 ? -71.058 -23.395 6.660 1.00 64.62 103 LYS B CA 1
ATOM 3596 C C . LYS B 1 125 ? -71.475 -23.804 5.221 1.00 65.35 103 LYS B C 1
ATOM 3597 O O . LYS B 1 125 ? -70.685 -24.436 4.494 1.00 64.63 103 LYS B O 1
ATOM 3603 N N . PRO B 1 126 ? -72.741 -23.514 4.830 1.00 66.46 104 PRO B N 1
ATOM 3604 C CA . PRO B 1 126 ? -73.834 -22.954 5.646 1.00 67.08 104 PRO B CA 1
ATOM 3605 C C . PRO B 1 126 ? -74.524 -24.102 6.390 1.00 67.66 104 PRO B C 1
ATOM 3606 O O . PRO B 1 126 ? -74.229 -25.280 6.098 1.00 67.85 104 PRO B O 1
ATOM 3618 N N . ALA B 1 128 ? -77.752 -24.857 6.233 1.00 69.01 106 ALA B N 1
ATOM 3619 C CA . ALA B 1 128 ? -78.368 -25.374 4.999 1.00 69.13 106 ALA B CA 1
ATOM 3620 C C . ALA B 1 128 ? -79.167 -24.331 4.220 1.00 69.03 106 ALA B C 1
ATOM 3621 O O . ALA B 1 128 ? -79.552 -23.286 4.775 1.00 68.40 106 ALA B O 1
ATOM 3623 N N . PRO B 1 129 ? -79.431 -24.635 2.929 1.00 69.39 107 PRO B N 1
ATOM 3624 C CA . PRO B 1 129 ? -79.949 -23.658 1.965 1.00 70.01 107 PRO B CA 1
ATOM 3625 C C . PRO B 1 129 ? -81.259 -22.981 2.382 1.00 70.63 107 PRO B C 1
ATOM 3626 O O . PRO B 1 129 ? -81.556 -21.886 1.900 1.00 70.84 107 PRO B O 1
ATOM 3630 N N . ALA B 1 130 ? -82.022 -23.625 3.267 1.00 71.08 108 ALA B N 1
ATOM 3631 C CA . ALA B 1 130 ? -83.366 -23.171 3.625 1.00 71.17 108 ALA B CA 1
ATOM 3632 C C . ALA B 1 130 ? -83.551 -23.074 5.132 1.00 71.26 108 ALA B C 1
ATOM 3633 O O . ALA B 1 130 ? -83.145 -23.951 5.897 1.00 70.95 108 ALA B O 1
ATOM 3635 N N . TYR B 1 131 ? -84.198 -22.000 5.548 1.00 71.80 109 TYR B N 1
ATOM 3636 C CA . TYR B 1 131 ? -84.261 -21.640 6.947 1.00 72.52 109 TYR B CA 1
ATOM 3637 C C . TYR B 1 131 ? -84.672 -22.768 7.911 1.00 72.92 109 TYR B C 1
ATOM 3638 O O . TYR B 1 131 ? -84.171 -22.853 9.037 1.00 72.88 109 TYR B O 1
ATOM 3647 N N . ALA B 1 132 ? -85.553 -23.653 7.439 1.00 73.67 110 ALA B N 1
ATOM 3648 C CA . ALA B 1 132 ? -86.248 -24.649 8.287 1.00 73.46 110 ALA B CA 1
ATOM 3649 C C . ALA B 1 132 ? -85.475 -25.965 8.456 1.00 73.44 110 ALA B C 1
ATOM 3650 O O . ALA B 1 132 ? -85.577 -26.626 9.492 1.00 73.16 110 ALA B O 1
ATOM 3652 N N . ASP B 1 133 ? -84.682 -26.334 7.460 1.00 73.56 111 ASP B N 1
ATOM 3653 C CA . ASP B 1 133 ? -83.750 -27.427 7.652 1.00 74.25 111 ASP B CA 1
ATOM 3654 C C . ASP B 1 133 ? -82.709 -27.003 8.676 1.00 74.11 111 ASP B C 1
ATOM 3655 O O . ASP B 1 133 ? -82.171 -27.828 9.392 1.00 73.87 111 ASP B O 1
ATOM 3660 N N . ALA B 1 134 ? -82.441 -25.704 8.742 1.00 74.31 112 ALA B N 1
ATOM 3661 C CA . ALA B 1 134 ? -81.505 -25.160 9.716 1.00 74.67 112 ALA B CA 1
ATOM 3662 C C . ALA B 1 134 ? -82.121 -25.109 11.114 1.00 74.85 112 ALA B C 1
ATOM 3663 O O . ALA B 1 134 ? -81.543 -25.649 12.064 1.00 74.54 112 ALA B O 1
ATOM 3665 N N . GLU B 1 135 ? -83.273 -24.426 11.221 1.00 74.91 113 GLU B N 1
ATOM 3666 C CA . GLU B 1 135 ? -84.155 -24.434 12.411 1.00 74.84 113 GLU B CA 1
ATOM 3667 C C . GLU B 1 135 ? -84.265 -25.822 13.043 1.00 74.27 113 GLU B C 1
ATOM 3668 O O . GLU B 1 135 ? -84.294 -25.955 14.263 1.00 73.97 113 GLU B O 1
ATOM 3674 N N . ARG B 1 136 ? -84.341 -26.838 12.188 1.00 73.90 114 ARG B N 1
ATOM 3675 C CA . ARG B 1 136 ? -84.350 -28.227 12.599 1.00 74.01 114 ARG B CA 1
ATOM 3676 C C . ARG B 1 136 ? -83.021 -28.529 13.261 1.00 73.34 114 ARG B C 1
ATOM 3677 O O . ARG B 1 136 ? -82.979 -28.949 14.415 1.00 73.40 114 ARG B O 1
ATOM 3693 N N . LEU B 1 138 ? -80.703 -26.781 14.549 1.00 69.78 116 LEU B N 1
ATOM 3694 C CA . LEU B 1 138 ? -80.680 -26.150 15.854 1.00 69.11 116 LEU B CA 1
ATOM 3695 C C . LEU B 1 138 ? -81.300 -27.049 16.924 1.00 69.22 116 LEU B C 1
ATOM 3696 O O . LEU B 1 138 ? -80.575 -27.600 17.770 1.00 69.03 116 LEU B O 1
ATOM 3701 N N . ALA B 1 139 ? -82.625 -27.203 16.869 1.00 69.18 117 ALA B N 1
ATOM 3702 C CA . ALA B 1 139 ? -83.365 -27.990 17.864 1.00 69.38 117 ALA B CA 1
ATOM 3703 C C . ALA B 1 139 ? -82.808 -29.389 18.043 1.00 69.31 117 ALA B C 1
ATOM 3704 O O . ALA B 1 139 ? -82.694 -29.862 19.166 1.00 69.62 117 ALA B O 1
ATOM 3706 N N . THR B 1 140 ? -82.429 -30.038 16.952 1.00 69.18 118 THR B N 1
ATOM 3707 C CA . THR B 1 140 ? -81.785 -31.348 17.040 1.00 69.42 118 THR B CA 1
ATOM 3708 C C . THR B 1 140 ? -80.608 -31.356 18.010 1.00 70.36 118 THR B C 1
ATOM 3709 O O . THR B 1 140 ? -80.390 -32.345 18.722 1.00 70.60 118 THR B O 1
ATOM 3713 N N . ALA B 1 141 ? -79.838 -30.262 18.019 1.00 71.14 119 ALA B N 1
ATOM 3714 C CA . ALA B 1 141 ? -78.571 -30.194 18.773 1.00 71.45 119 ALA B CA 1
ATOM 3715 C C . ALA B 1 141 ? -78.769 -29.596 20.144 1.00 71.68 119 ALA B C 1
ATOM 3716 O O . ALA B 1 141 ? -78.130 -29.999 21.113 1.00 71.34 119 ALA B O 1
ATOM 3718 N N . GLU B 1 142 ? -79.633 -28.589 20.170 1.00 72.46 120 GLU B N 1
ATOM 3719 C CA . GLU B 1 142 ? -80.096 -27.911 21.363 1.00 73.96 120 GLU B CA 1
ATOM 3720 C C . GLU B 1 142 ? -80.755 -28.926 22.311 1.00 74.22 120 GLU B C 1
ATOM 3721 O O . GLU B 1 142 ? -80.644 -28.790 23.529 1.00 74.22 120 GLU B O 1
ATOM 3727 N N . ARG B 1 143 ? -81.443 -29.933 21.744 1.00 74.44 121 ARG B N 1
ATOM 3728 C CA . ARG B 1 143 ? -82.057 -31.025 22.528 1.00 73.96 121 ARG B CA 1
ATOM 3729 C C . ARG B 1 143 ? -81.037 -32.110 22.818 1.00 73.14 121 ARG B C 1
ATOM 3730 O O . ARG B 1 143 ? -81.069 -32.709 23.881 1.00 73.31 121 ARG B O 1
ATOM 3732 N N . SER B 1 144 ? -80.136 -32.358 21.874 1.00 72.16 122 SER B N 1
ATOM 3733 C CA . SER B 1 144 ? -79.051 -33.325 22.070 1.00 71.25 122 SER B CA 1
ATOM 3734 C C . SER B 1 144 ? -78.155 -32.835 23.206 1.00 70.41 122 SER B C 1
ATOM 3735 O O . SER B 1 144 ? -78.260 -31.672 23.622 1.00 70.53 122 SER B O 1
ATOM 3738 N N . GLY B 1 145 ? -77.270 -33.692 23.706 1.00 69.11 123 GLY B N 1
ATOM 3739 C CA . GLY B 1 145 ? -76.271 -33.234 24.688 1.00 68.14 123 GLY B CA 1
ATOM 3740 C C . GLY B 1 145 ? -75.182 -32.294 24.134 1.00 67.47 123 GLY B C 1
ATOM 3741 O O . GLY B 1 145 ? -74.830 -31.264 24.743 1.00 66.82 123 GLY B O 1
ATOM 3742 N N . LYS B 1 146 ? -74.689 -32.650 22.948 1.00 66.02 124 LYS B N 1
ATOM 3743 C CA . LYS B 1 146 ? -73.419 -32.194 22.394 1.00 64.38 124 LYS B CA 1
ATOM 3744 C C . LYS B 1 146 ? -73.162 -30.685 22.099 1.00 62.94 124 LYS B C 1
ATOM 3745 O O . LYS B 1 146 ? -74.015 -29.815 22.320 1.00 62.02 124 LYS B O 1
ATOM 3751 N N . VAL B 1 147 ? -71.936 -30.422 21.627 1.00 61.11 125 VAL B N 1
ATOM 3752 C CA . VAL B 1 147 ? -71.512 -29.129 21.092 1.00 59.40 125 VAL B CA 1
ATOM 3753 C C . VAL B 1 147 ? -71.498 -29.238 19.573 1.00 57.70 125 VAL B C 1
ATOM 3754 O O . VAL B 1 147 ? -71.040 -30.258 19.011 1.00 57.02 125 VAL B O 1
ATOM 3758 N N . ALA B 1 148 ? -71.998 -28.173 18.937 1.00 55.96 126 ALA B N 1
ATOM 3759 C CA . ALA B 1 148 ? -72.002 -27.990 17.480 1.00 54.35 126 ALA B CA 1
ATOM 3760 C C . ALA B 1 148 ? -71.374 -26.668 17.090 1.00 53.16 126 ALA B C 1
ATOM 3761 O O . ALA B 1 148 ? -71.805 -25.608 17.541 1.00 53.77 126 ALA B O 1
ATOM 3763 N N . ALA B 1 149 ? -70.386 -26.723 16.215 1.00 52.02 127 ALA B N 1
ATOM 3764 C CA . ALA B 1 149 ? -69.688 -25.511 15.769 1.00 50.72 127 ALA B CA 1
ATOM 3765 C C . ALA B 1 149 ? -69.737 -25.410 14.265 1.00 50.12 127 ALA B C 1
ATOM 3766 O O . ALA B 1 149 ? -69.705 -26.422 13.550 1.00 49.48 127 ALA B O 1
ATOM 3768 N N . LEU B 1 150 ? -69.855 -24.172 13.800 1.00 49.87 128 LEU B N 1
ATOM 3769 C CA . LEU B 1 150 ? -69.770 -23.861 12.388 1.00 49.53 128 LEU B CA 1
ATOM 3770 C C . LEU B 1 150 ? -68.376 -23.363 12.086 1.00 49.39 128 LEU B C 1
ATOM 3771 O O . LEU B 1 150 ? -67.718 -22.792 12.951 1.00 49.50 128 LEU B O 1
ATOM 3776 N N . GLY B 1 151 ? -67.910 -23.583 10.867 1.00 49.16 129 GLY B N 1
ATOM 3777 C CA . GLY B 1 151 ? -66.589 -23.089 10.482 1.00 48.65 129 GLY B CA 1
ATOM 3778 C C . GLY B 1 151 ? -66.546 -21.660 9.959 1.00 48.10 129 GLY B C 1
ATOM 3779 O O . GLY B 1 151 ? -66.125 -21.437 8.833 1.00 48.33 129 GLY B O 1
ATOM 3780 N N . TYR B 1 152 ? -67.006 -20.694 10.753 1.00 47.66 130 TYR B N 1
ATOM 3781 C CA . TYR B 1 152 ? -66.685 -19.289 10.480 1.00 47.51 130 TYR B CA 1
ATOM 3782 C C . TYR B 1 152 ? -65.300 -18.929 10.992 1.00 46.60 130 TYR B C 1
ATOM 3783 O O . TYR B 1 152 ? -65.165 -18.387 12.087 1.00 46.42 130 TYR B O 1
ATOM 3792 N N . ASN B 1 153 ? -64.276 -19.220 10.197 1.00 45.36 131 ASN B N 1
ATOM 3793 C CA . ASN B 1 153 ? -62.892 -19.101 10.691 1.00 45.08 131 ASN B CA 1
ATOM 3794 C C . ASN B 1 153 ? -62.200 -17.734 10.680 1.00 43.64 131 ASN B C 1
ATOM 3795 O O . ASN B 1 153 ? -61.277 -17.499 11.429 1.00 43.98 131 ASN B O 1
ATOM 3800 N N . TYR B 1 154 ? -62.642 -16.834 9.838 1.00 42.24 132 TYR B N 1
ATOM 3801 C CA . TYR B 1 154 ? -62.037 -15.529 9.790 1.00 41.61 132 TYR B CA 1
ATOM 3802 C C . TYR B 1 154 ? -62.098 -14.803 11.107 1.00 41.31 132 TYR B C 1
ATOM 3803 O O . TYR B 1 154 ? -61.307 -13.906 11.385 1.00 40.89 132 TYR B O 1
ATOM 3812 N N . ILE B 1 155 ? -63.067 -15.224 11.893 1.00 40.81 133 ILE B N 1
ATOM 3813 C CA . ILE B 1 155 ? -63.286 -14.823 13.253 1.00 40.44 133 ILE B CA 1
ATOM 3814 C C . ILE B 1 155 ? -62.073 -15.024 14.142 1.00 39.68 133 ILE B C 1
ATOM 3815 O O . ILE B 1 155 ? -61.888 -14.295 15.117 1.00 39.92 133 ILE B O 1
ATOM 3820 N N . GLN B 1 156 ? -61.245 -16.008 13.804 1.00 38.61 134 GLN B N 1
ATOM 3821 C CA . GLN B 1 156 ? -60.271 -16.522 14.742 1.00 38.29 134 GLN B CA 1
ATOM 3822 C C . GLN B 1 156 ? -58.888 -15.896 14.642 1.00 37.52 134 GLN B C 1
ATOM 3823 O O . GLN B 1 156 ? -57.985 -16.282 15.358 1.00 38.17 134 GLN B O 1
ATOM 3829 N N . ASN B 1 157 ? -58.735 -14.928 13.757 1.00 36.39 135 ASN B N 1
ATOM 3830 C CA . ASN B 1 157 ? -57.497 -14.225 13.542 1.00 35.08 135 ASN B CA 1
ATOM 3831 C C . ASN B 1 157 ? -57.052 -13.472 14.800 1.00 34.06 135 ASN B C 1
ATOM 3832 O O . ASN B 1 157 ? -57.818 -12.710 15.378 1.00 33.81 135 ASN B O 1
ATOM 3837 N N . PRO B 1 158 ? -55.817 -13.706 15.243 1.00 32.77 136 PRO B N 1
ATOM 3838 C CA . PRO B 1 158 ? -55.279 -12.862 16.306 1.00 32.90 136 PRO B CA 1
ATOM 3839 C C . PRO B 1 158 ? -55.546 -11.366 16.047 1.00 33.16 136 PRO B C 1
ATOM 3840 O O . PRO B 1 158 ? -55.830 -10.599 17.005 1.00 31.91 136 PRO B O 1
ATOM 3844 N N . VAL B 1 159 ? -55.510 -10.967 14.769 1.00 32.91 137 VAL B N 1
ATOM 3845 C CA . VAL B 1 159 ? -55.758 -9.582 14.424 1.00 32.80 137 VAL B CA 1
ATOM 3846 C C . VAL B 1 159 ? -57.206 -9.227 14.747 1.00 33.87 137 VAL B C 1
ATOM 3847 O O . VAL B 1 159 ? -57.500 -8.129 15.292 1.00 34.29 137 VAL B O 1
ATOM 3859 N N . ARG B 1 161 ? -59.378 -10.843 16.810 1.00 34.00 139 ARG B N 1
ATOM 3860 C CA . ARG B 1 161 ? -59.449 -10.849 18.240 1.00 34.40 139 ARG B CA 1
ATOM 3861 C C . ARG B 1 161 ? -58.919 -9.539 18.818 1.00 33.44 139 ARG B C 1
ATOM 3862 O O . ARG B 1 161 ? -59.432 -8.996 19.795 1.00 35.08 139 ARG B O 1
ATOM 3870 N N . HIS B 1 162 ? -57.944 -8.954 18.175 1.00 32.54 140 HIS B N 1
ATOM 3871 C CA . HIS B 1 162 ? -57.361 -7.784 18.775 1.00 31.76 140 HIS B CA 1
ATOM 3872 C C . HIS B 1 162 ? -58.159 -6.530 18.468 1.00 31.68 140 HIS B C 1
ATOM 3873 O O . HIS B 1 162 ? -58.209 -5.619 19.292 1.00 32.50 140 HIS B O 1
ATOM 3880 N N . ILE B 1 163 ? -58.775 -6.481 17.287 1.00 30.68 141 ILE B N 1
ATOM 3881 C CA . ILE B 1 163 ? -59.664 -5.392 16.927 1.00 30.14 141 ILE B CA 1
ATOM 3882 C C . ILE B 1 163 ? -60.866 -5.391 17.892 1.00 30.82 141 ILE B C 1
ATOM 3883 O O . ILE B 1 163 ? -61.313 -4.324 18.343 1.00 30.21 141 ILE B O 1
ATOM 3888 N N . ARG B 1 164 ? -61.371 -6.580 18.215 1.00 31.99 142 ARG B N 1
ATOM 3889 C CA . ARG B 1 164 ? -62.424 -6.698 19.213 1.00 34.29 142 ARG B CA 1
ATOM 3890 C C . ARG B 1 164 ? -61.992 -6.027 20.529 1.00 34.70 142 ARG B C 1
ATOM 3891 O O . ARG B 1 164 ? -62.686 -5.180 21.084 1.00 34.54 142 ARG B O 1
ATOM 3899 N N . LYS B 1 165 ? -60.814 -6.358 20.998 1.00 35.44 143 LYS B N 1
ATOM 3900 C CA . LYS B 1 165 ? -60.395 -5.753 22.223 1.00 35.97 143 LYS B CA 1
ATOM 3901 C C . LYS B 1 165 ? -60.314 -4.265 22.093 1.00 36.63 143 LYS B C 1
ATOM 3902 O O . LYS B 1 165 ? -60.747 -3.532 22.986 1.00 36.48 143 LYS B O 1
ATOM 3908 N N . LEU B 1 166 ? -59.746 -3.771 21.001 1.00 37.48 144 LEU B N 1
ATOM 3909 C CA . LEU B 1 166 ? -59.567 -2.307 20.986 1.00 38.57 144 LEU B CA 1
ATOM 3910 C C . LEU B 1 166 ? -60.915 -1.590 20.941 1.00 38.53 144 LEU B C 1
ATOM 3911 O O . LEU B 1 166 ? -61.083 -0.547 21.565 1.00 38.88 144 LEU B O 1
ATOM 3916 N N . VAL B 1 167 ? -61.842 -2.137 20.167 1.00 38.50 145 VAL B N 1
ATOM 3917 C CA . VAL B 1 167 ? -63.180 -1.577 20.084 1.00 39.52 145 VAL B CA 1
ATOM 3918 C C . VAL B 1 167 ? -63.803 -1.509 21.484 1.00 39.74 145 VAL B C 1
ATOM 3919 O O . VAL B 1 167 ? -64.102 -0.407 21.934 1.00 39.31 145 VAL B O 1
ATOM 3923 N N . GLY B 1 168 ? -64.000 -2.685 22.121 1.00 39.46 146 GLY B N 1
ATOM 3924 C CA . GLY B 1 168 ? -64.156 -2.871 23.588 1.00 38.30 146 GLY B CA 1
ATOM 3925 C C . GLY B 1 168 ? -63.510 -1.812 24.470 1.00 38.68 146 GLY B C 1
ATOM 3926 O O . GLY B 1 168 ? -64.208 -1.141 25.207 1.00 38.90 146 GLY B O 1
ATOM 3927 N N . ASP B 1 169 ? -62.195 -1.601 24.378 1.00 38.44 147 ASP B N 1
ATOM 3928 C CA . ASP B 1 169 ? -61.547 -0.628 25.271 1.00 38.20 147 ASP B CA 1
ATOM 3929 C C . ASP B 1 169 ? -61.871 0.812 24.975 1.00 37.70 147 ASP B C 1
ATOM 3930 O O . ASP B 1 169 ? -61.348 1.714 25.642 1.00 38.46 147 ASP B O 1
ATOM 3935 N N . GLY B 1 170 ? -62.729 1.058 24.008 1.00 36.80 148 GLY B N 1
ATOM 3936 C CA . GLY B 1 170 ? -63.023 2.436 23.659 1.00 37.31 148 GLY B CA 1
ATOM 3937 C C . GLY B 1 170 ? -61.884 3.171 22.967 1.00 38.04 148 GLY B C 1
ATOM 3938 O O . GLY B 1 170 ? -61.878 4.414 22.923 1.00 37.61 148 GLY B O 1
ATOM 3939 N N . VAL B 1 171 ? -60.937 2.429 22.379 1.00 38.13 149 VAL B N 1
ATOM 3940 C CA . VAL B 1 171 ? -59.851 3.104 21.702 1.00 38.82 149 VAL B CA 1
ATOM 3941 C C . VAL B 1 171 ? -60.328 4.027 20.562 1.00 39.70 149 VAL B C 1
ATOM 3942 O O . VAL B 1 171 ? -59.804 5.133 20.424 1.00 39.83 149 VAL B O 1
ATOM 3946 N N . ILE B 1 172 ? -61.330 3.596 19.780 1.00 40.51 150 ILE B N 1
ATOM 3947 C CA . ILE B 1 172 ? -61.887 4.432 18.694 1.00 41.78 150 ILE B CA 1
ATOM 3948 C C . ILE B 1 172 ? -63.174 5.217 19.049 1.00 42.59 150 ILE B C 1
ATOM 3949 O O . ILE B 1 172 ? -63.739 5.893 18.205 1.00 42.50 150 ILE B O 1
ATOM 3954 N N . GLY B 1 173 ? -63.602 5.154 20.317 1.00 43.86 151 GLY B N 1
ATOM 3955 C CA . GLY B 1 173 ? -64.894 5.741 20.770 1.00 43.55 151 GLY B CA 1
ATOM 3956 C C . GLY B 1 173 ? -66.091 4.865 20.435 1.00 43.78 151 GLY B C 1
ATOM 3957 O O . GLY B 1 173 ? -65.968 3.630 20.329 1.00 42.85 151 GLY B O 1
ATOM 3958 N N . ARG B 1 174 ? -67.245 5.500 20.244 1.00 44.35 152 ARG B N 1
ATOM 3959 C CA . ARG B 1 174 ? -68.471 4.772 19.932 1.00 45.31 152 ARG B CA 1
ATOM 3960 C C . ARG B 1 174 ? -68.546 4.573 18.420 1.00 44.51 152 ARG B C 1
ATOM 3961 O O . ARG B 1 174 ? -68.312 5.497 17.628 1.00 44.89 152 ARG B O 1
ATOM 3969 N N . VAL B 1 175 ? -68.839 3.352 18.026 1.00 43.46 153 VAL B N 1
ATOM 3970 C CA . VAL B 1 175 ? -68.827 2.984 16.625 1.00 42.76 153 VAL B CA 1
ATOM 3971 C C . VAL B 1 175 ? -70.183 3.297 15.991 1.00 42.66 153 VAL B C 1
ATOM 3972 O O . VAL B 1 175 ? -71.202 2.790 16.432 1.00 42.72 153 VAL B O 1
ATOM 3976 N N . ASN B 1 176 ? -70.184 4.130 14.961 1.00 42.81 154 ASN B N 1
ATOM 3977 C CA . ASN B 1 176 ? -71.395 4.445 14.211 1.00 42.45 154 ASN B CA 1
ATOM 3978 C C . ASN B 1 176 ? -71.504 3.785 12.840 1.00 43.11 154 ASN B C 1
ATOM 3979 O O . ASN B 1 176 ? -72.564 3.281 12.507 1.00 45.39 154 ASN B O 1
ATOM 3984 N N . HIS B 1 177 ? -70.422 3.745 12.061 1.00 42.57 155 HIS B N 1
ATOM 3985 C CA . HIS B 1 177 ? -70.458 3.244 10.688 1.00 41.21 155 HIS B CA 1
ATOM 3986 C C . HIS B 1 177 ? -69.524 2.056 10.439 1.00 39.95 155 HIS B C 1
ATOM 3987 O O . HIS B 1 177 ? -68.436 2.039 10.997 1.00 40.21 155 HIS B O 1
ATOM 3994 N N . VAL B 1 178 ? -69.919 1.087 9.606 1.00 38.30 156 VAL B N 1
ATOM 3995 C CA . VAL B 1 178 ? -69.045 -0.049 9.249 1.00 37.33 156 VAL B CA 1
ATOM 3996 C C . VAL B 1 178 ? -69.204 -0.595 7.811 1.00 37.45 156 VAL B C 1
ATOM 3997 O O . VAL B 1 178 ? -70.292 -0.947 7.448 1.00 38.37 156 VAL B O 1
ATOM 4001 N N . ARG B 1 179 ? -68.133 -0.688 7.010 1.00 36.73 157 ARG B N 1
ATOM 4002 C CA . ARG B 1 179 ? -68.191 -1.288 5.659 1.00 36.53 157 ARG B CA 1
ATOM 4003 C C . ARG B 1 179 ? -67.479 -2.620 5.647 1.00 37.57 157 ARG B C 1
ATOM 4004 O O . ARG B 1 179 ? -66.487 -2.781 6.330 1.00 38.21 157 ARG B O 1
ATOM 4012 N N . VAL B 1 180 ? -67.983 -3.592 4.903 1.00 38.84 158 VAL B N 1
ATOM 4013 C CA . VAL B 1 180 ? -67.335 -4.911 4.787 1.00 39.91 158 VAL B CA 1
ATOM 4014 C C . VAL B 1 180 ? -67.541 -5.377 3.358 1.00 41.21 158 VAL B C 1
ATOM 4015 O O . VAL B 1 180 ? -68.652 -5.301 2.834 1.00 41.80 158 VAL B O 1
ATOM 4019 N N . GLU B 1 181 ? -66.472 -5.842 2.724 1.00 42.22 159 GLU B N 1
ATOM 4020 C CA . GLU B 1 181 ? -66.489 -6.252 1.327 1.00 42.96 159 GLU B CA 1
ATOM 4021 C C . GLU B 1 181 ? -65.878 -7.629 1.349 1.00 43.24 159 GLU B C 1
ATOM 4022 O O . GLU B 1 181 ? -64.822 -7.808 1.957 1.00 44.82 159 GLU B O 1
ATOM 4036 N N . ASP B 1 183 ? -64.701 -10.218 -1.582 1.00 41.08 161 ASP B N 1
ATOM 4037 C CA . ASP B 1 183 ? -64.572 -10.412 -3.021 1.00 40.61 161 ASP B CA 1
ATOM 4038 C C . ASP B 1 183 ? -63.599 -11.517 -3.413 1.00 39.93 161 ASP B C 1
ATOM 4039 O O . ASP B 1 183 ? -62.505 -11.633 -2.893 1.00 39.04 161 ASP B O 1
ATOM 4044 N N . GLU B 1 184 ? -64.021 -12.323 -4.363 1.00 40.12 162 GLU B N 1
ATOM 4045 C CA . GLU B 1 184 ? -63.139 -13.190 -5.092 1.00 40.77 162 GLU B CA 1
ATOM 4046 C C . GLU B 1 184 ? -63.525 -13.014 -6.549 1.00 40.77 162 GLU B C 1
ATOM 4047 O O . GLU B 1 184 ? -64.382 -12.174 -6.875 1.00 40.15 162 GLU B O 1
ATOM 4053 N N . ASP B 1 185 ? -62.874 -13.775 -7.430 1.00 41.83 163 ASP B N 1
ATOM 4054 C CA . ASP B 1 185 ? -63.094 -13.653 -8.873 1.00 42.61 163 ASP B CA 1
ATOM 4055 C C . ASP B 1 185 ? -63.194 -15.022 -9.556 1.00 43.92 163 ASP B C 1
ATOM 4056 O O . ASP B 1 185 ? -63.004 -15.122 -10.759 1.00 44.16 163 ASP B O 1
ATOM 4061 N N . PHE B 1 186 ? -63.473 -16.073 -8.791 1.00 45.50 164 PHE B N 1
ATOM 4062 C CA . PHE B 1 186 ? -63.622 -17.413 -9.368 1.00 47.27 164 PHE B CA 1
ATOM 4063 C C . PHE B 1 186 ? -64.900 -17.604 -10.234 1.00 48.30 164 PHE B C 1
ATOM 4064 O O . PHE B 1 186 ? -64.999 -18.602 -10.921 1.00 48.34 164 PHE B O 1
ATOM 4080 N N . ALA B 1 188 ? -65.521 -15.103 -12.366 1.00 54.21 166 ALA B N 1
ATOM 4081 C CA . ALA B 1 188 ? -65.357 -13.848 -13.081 1.00 55.12 166 ALA B CA 1
ATOM 4082 C C . ALA B 1 188 ? -65.307 -14.074 -14.576 1.00 55.74 166 ALA B C 1
ATOM 4083 O O . ALA B 1 188 ? -65.766 -13.232 -15.351 1.00 54.99 166 ALA B O 1
ATOM 4085 N N . ASP B 1 189 ? -64.747 -15.210 -14.974 1.00 56.70 167 ASP B N 1
ATOM 4086 C CA . ASP B 1 189 ? -64.606 -15.492 -16.388 1.00 58.34 167 ASP B CA 1
ATOM 4087 C C . ASP B 1 189 ? -65.971 -15.916 -16.933 1.00 59.24 167 ASP B C 1
ATOM 4088 O O . ASP B 1 189 ? -66.479 -16.973 -16.565 1.00 60.31 167 ASP B O 1
ATOM 4093 N N . PRO B 1 190 ? -66.565 -15.109 -17.831 1.00 59.55 168 PRO B N 1
ATOM 4094 C CA . PRO B 1 190 ? -67.918 -15.489 -18.242 1.00 59.67 168 PRO B CA 1
ATOM 4095 C C . PRO B 1 190 ? -67.984 -16.826 -19.055 1.00 60.05 168 PRO B C 1
ATOM 4096 O O . PRO B 1 190 ? -69.049 -17.444 -19.144 1.00 59.37 168 PRO B O 1
ATOM 4100 N N . ASP B 1 191 ? -66.850 -17.286 -19.576 1.00 60.02 169 ASP B N 1
ATOM 4101 C CA . ASP B 1 191 ? -66.865 -18.404 -20.486 1.00 60.88 169 ASP B CA 1
ATOM 4102 C C . ASP B 1 191 ? -66.500 -19.715 -19.810 1.00 61.42 169 ASP B C 1
ATOM 4103 O O . ASP B 1 191 ? -66.169 -20.698 -20.501 1.00 61.44 169 ASP B O 1
ATOM 4108 N N . ILE B 1 192 ? -66.597 -19.744 -18.474 1.00 61.79 170 ILE B N 1
ATOM 4109 C CA . ILE B 1 192 ? -66.426 -21.003 -17.715 1.00 62.12 170 ILE B CA 1
ATOM 4110 C C . ILE B 1 192 ? -67.736 -21.778 -17.710 1.00 62.73 170 ILE B C 1
ATOM 4111 O O . ILE B 1 192 ? -68.778 -21.210 -17.387 1.00 62.51 170 ILE B O 1
ATOM 4116 N N . PHE B 1 193 ? -67.687 -23.070 -18.054 1.00 64.08 171 PHE B N 1
ATOM 4117 C CA . PHE B 1 193 ? -68.904 -23.928 -18.075 1.00 65.14 171 PHE B CA 1
ATOM 4118 C C . PHE B 1 193 ? -69.737 -23.863 -16.793 1.00 65.70 171 PHE B C 1
ATOM 4119 O O . PHE B 1 193 ? -69.233 -24.161 -15.684 1.00 66.36 171 PHE B O 1
ATOM 4127 N N . PHE B 1 194 ? -70.997 -23.454 -16.976 1.00 65.92 172 PHE B N 1
ATOM 4128 C CA . PHE B 1 194 ? -72.105 -23.605 -16.013 1.00 65.87 172 PHE B CA 1
ATOM 4129 C C . PHE B 1 194 ? -71.966 -24.823 -15.084 1.00 66.15 172 PHE B C 1
ATOM 4130 O O . PHE B 1 194 ? -71.830 -25.975 -15.545 1.00 65.73 172 PHE B O 1
ATOM 4138 N N . TYR B 1 195 ? -72.001 -24.564 -13.776 1.00 66.28 173 TYR B N 1
ATOM 4139 C CA . TYR B 1 195 ? -72.088 -25.654 -12.810 1.00 66.01 173 TYR B CA 1
ATOM 4140 C C . TYR B 1 195 ? -72.911 -25.258 -11.596 1.00 65.93 173 TYR B C 1
ATOM 4141 O O . TYR B 1 195 ? -73.621 -24.231 -11.643 1.00 65.35 173 TYR B O 1
ATOM 4150 N N . TRP B 1 196 ? -72.824 -26.063 -10.532 1.00 66.12 174 TRP B N 1
ATOM 4151 C CA . TRP B 1 196 ? -73.803 -26.027 -9.445 1.00 66.74 174 TRP B CA 1
ATOM 4152 C C . TRP B 1 196 ? -73.850 -24.694 -8.702 1.00 66.42 174 TRP B C 1
ATOM 4153 O O . TRP B 1 196 ? -74.924 -24.215 -8.242 1.00 66.07 174 TRP B O 1
ATOM 4164 N N . LYS B 1 197 ? -72.670 -24.085 -8.618 1.00 66.12 175 LYS B N 1
ATOM 4165 C CA . LYS B 1 197 ? -72.533 -22.682 -8.199 1.00 65.46 175 LYS B CA 1
ATOM 4166 C C . LYS B 1 197 ? -73.528 -21.722 -8.892 1.00 64.84 175 LYS B C 1
ATOM 4167 O O . LYS B 1 197 ? -73.837 -20.665 -8.352 1.00 64.32 175 LYS B O 1
ATOM 4173 N N . SER B 1 198 ? -74.046 -22.104 -10.057 1.00 64.31 176 SER B N 1
ATOM 4174 C CA . SER B 1 198 ? -74.894 -21.206 -10.797 1.00 64.69 176 SER B CA 1
ATOM 4175 C C . SER B 1 198 ? -76.417 -21.507 -10.668 1.00 65.36 176 SER B C 1
ATOM 4176 O O . SER B 1 198 ? -77.243 -20.730 -11.192 1.00 65.85 176 SER B O 1
ATOM 4179 N N . GLU B 1 199 ? -76.800 -22.572 -9.940 1.00 65.32 177 GLU B N 1
ATOM 4180 C CA . GLU B 1 199 ? -78.234 -22.909 -9.746 1.00 65.70 177 GLU B CA 1
ATOM 4181 C C . GLU B 1 199 ? -78.867 -22.290 -8.499 1.00 66.06 177 GLU B C 1
ATOM 4182 O O . GLU B 1 199 ? -78.329 -22.456 -7.406 1.00 66.67 177 GLU B O 1
ATOM 4188 N N . LEU B 1 200 ? -80.022 -21.624 -8.640 1.00 66.12 178 LEU B N 1
ATOM 4189 C CA . LEU B 1 200 ? -80.784 -21.131 -7.471 1.00 66.36 178 LEU B CA 1
ATOM 4190 C C . LEU B 1 200 ? -81.147 -22.245 -6.506 1.00 66.80 178 LEU B C 1
ATOM 4191 O O . LEU B 1 200 ? -81.214 -22.041 -5.280 1.00 66.83 178 LEU B O 1
ATOM 4196 N N . SER B 1 201 ? -81.401 -23.417 -7.092 1.00 67.29 179 SER B N 1
ATOM 4197 C CA . SER B 1 201 ? -81.551 -24.690 -6.376 1.00 66.65 179 SER B CA 1
ATOM 4198 C C . SER B 1 201 ? -80.602 -24.736 -5.177 1.00 66.51 179 SER B C 1
ATOM 4199 O O . SER B 1 201 ? -81.042 -24.952 -4.027 1.00 66.95 179 SER B O 1
ATOM 4202 N N . ALA B 1 202 ? -79.317 -24.480 -5.459 1.00 65.24 180 ALA B N 1
ATOM 4203 C CA . ALA B 1 202 ? -78.222 -24.790 -4.537 1.00 63.96 180 ALA B CA 1
ATOM 4204 C C . ALA B 1 202 ? -77.671 -23.593 -3.746 1.00 63.22 180 ALA B C 1
ATOM 4205 O O . ALA B 1 202 ? -76.711 -23.741 -2.995 1.00 63.01 180 ALA B O 1
ATOM 4207 N N . GLY B 1 203 ? -78.269 -22.416 -3.925 1.00 62.48 181 GLY B N 1
ATOM 4208 C CA . GLY B 1 203 ? -78.000 -21.268 -3.051 1.00 61.34 181 GLY B CA 1
ATOM 4209 C C . GLY B 1 203 ? -78.260 -19.972 -3.773 1.00 60.72 181 GLY B C 1
ATOM 4210 O O . GLY B 1 203 ? -78.334 -19.965 -4.990 1.00 60.21 181 GLY B O 1
ATOM 4211 N N . TYR B 1 204 ? -78.400 -18.874 -3.038 1.00 60.58 182 TYR B N 1
ATOM 4212 C CA . TYR B 1 204 ? -78.591 -17.577 -3.682 1.00 61.52 182 TYR B CA 1
ATOM 4213 C C . TYR B 1 204 ? -77.364 -17.098 -4.476 1.00 61.16 182 TYR B C 1
ATOM 4214 O O . TYR B 1 204 ? -77.460 -16.125 -5.231 1.00 60.58 182 TYR B O 1
ATOM 4223 N N . GLY B 1 205 ? -76.222 -17.764 -4.273 1.00 60.97 183 GLY B N 1
ATOM 4224 C CA . GLY B 1 205 ? -74.929 -17.351 -4.848 1.00 61.24 183 GLY B CA 1
ATOM 4225 C C . GLY B 1 205 ? -74.011 -16.504 -3.948 1.00 60.88 183 GLY B C 1
ATOM 4226 O O . GLY B 1 205 ? -73.332 -17.028 -3.057 1.00 60.98 183 GLY B O 1
ATOM 4227 N N . ALA B 1 206 ? -73.984 -15.195 -4.167 1.00 60.05 184 ALA B N 1
ATOM 4228 C CA . ALA B 1 206 ? -73.058 -14.363 -3.416 1.00 59.82 184 ALA B CA 1
ATOM 4229 C C . ALA B 1 206 ? -73.497 -14.279 -1.953 1.00 59.57 184 ALA B C 1
ATOM 4230 O O . ALA B 1 206 ? -72.677 -14.311 -1.039 1.00 60.08 184 ALA B O 1
ATOM 4232 N N . LEU B 1 207 ? -74.799 -14.212 -1.734 1.00 59.42 185 LEU B N 1
ATOM 4233 C CA . LEU B 1 207 ? -75.347 -14.174 -0.380 1.00 58.65 185 LEU B CA 1
ATOM 4234 C C . LEU B 1 207 ? -74.973 -15.337 0.511 1.00 58.98 185 LEU B C 1
ATOM 4235 O O . LEU B 1 207 ? -74.456 -15.115 1.594 1.00 59.56 185 LEU B O 1
ATOM 4240 N N . ASP B 1 208 ? -75.233 -16.575 0.117 1.00 58.87 186 ASP B N 1
ATOM 4241 C CA . ASP B 1 208 ? -74.994 -17.605 1.120 1.00 59.47 186 ASP B CA 1
ATOM 4242 C C . ASP B 1 208 ? -73.557 -18.023 1.105 1.00 58.60 186 ASP B C 1
ATOM 4243 O O . ASP B 1 208 ? -73.004 -18.397 2.132 1.00 58.74 186 ASP B O 1
ATOM 4248 N N . ASP B 1 209 ? -72.958 -17.921 -0.072 1.00 57.93 187 ASP B N 1
ATOM 4249 C CA . ASP B 1 209 ? -71.606 -18.389 -0.285 1.00 57.16 187 ASP B CA 1
ATOM 4250 C C . ASP B 1 209 ? -70.612 -17.453 0.425 1.00 56.10 187 ASP B C 1
ATOM 4251 O O . ASP B 1 209 ? -69.682 -17.918 1.088 1.00 55.69 187 ASP B O 1
ATOM 4256 N N . PHE B 1 210 ? -70.846 -16.149 0.289 1.00 54.76 188 PHE B N 1
ATOM 4257 C CA . PHE B 1 210 ? -69.936 -15.119 0.781 1.00 54.03 188 PHE B CA 1
ATOM 4258 C C . PHE B 1 210 ? -70.434 -14.257 1.927 1.00 53.32 188 PHE B C 1
ATOM 4259 O O . PHE B 1 210 ? -69.692 -14.080 2.879 1.00 54.81 188 PHE B O 1
ATOM 4267 N N . ALA B 1 211 ? -71.624 -13.666 1.846 1.00 51.08 189 ALA B N 1
ATOM 4268 C CA . ALA B 1 211 ? -71.998 -12.681 2.874 1.00 49.84 189 ALA B CA 1
ATOM 4269 C C . ALA B 1 211 ? -71.975 -13.239 4.288 1.00 49.08 189 ALA B C 1
ATOM 4270 O O . ALA B 1 211 ? -71.826 -12.501 5.262 1.00 49.54 189 ALA B O 1
ATOM 4272 N N . VAL B 1 212 ? -72.094 -14.545 4.413 1.00 47.41 190 VAL B N 1
ATOM 4273 C CA . VAL B 1 212 ? -72.095 -15.097 5.724 1.00 46.82 190 VAL B CA 1
ATOM 4274 C C . VAL B 1 212 ? -70.825 -14.790 6.540 1.00 46.45 190 VAL B C 1
ATOM 4275 O O . VAL B 1 212 ? -70.901 -14.503 7.757 1.00 46.38 190 VAL B O 1
ATOM 4279 N N . HIS B 1 213 ? -69.667 -14.837 5.886 1.00 45.16 191 HIS B N 1
ATOM 4280 C CA . HIS B 1 213 ? -68.412 -14.573 6.579 1.00 43.06 191 HIS B CA 1
ATOM 4281 C C . HIS B 1 213 ? -68.370 -13.184 7.133 1.00 42.22 191 HIS B C 1
ATOM 4282 O O . HIS B 1 213 ? -68.155 -13.009 8.339 1.00 42.64 191 HIS B O 1
ATOM 4289 N N . PRO B 1 214 ? -68.614 -12.176 6.283 1.00 41.76 192 PRO B N 1
ATOM 4290 C CA . PRO B 1 214 ? -68.684 -10.843 6.856 1.00 41.84 192 PRO B CA 1
ATOM 4291 C C . PRO B 1 214 ? -69.685 -10.763 7.997 1.00 42.83 192 PRO B C 1
ATOM 4292 O O . PRO B 1 214 ? -69.486 -10.025 8.940 1.00 43.64 192 PRO B O 1
ATOM 4296 N N . LEU B 1 215 ? -70.745 -11.561 7.944 1.00 44.34 193 LEU B N 1
ATOM 4297 C CA . LEU B 1 215 ? -71.738 -11.582 9.033 1.00 44.19 193 LEU B CA 1
ATOM 4298 C C . LEU B 1 215 ? -71.189 -12.102 10.345 1.00 43.70 193 LEU B C 1
ATOM 4299 O O . LEU B 1 215 ? -71.338 -11.440 11.384 1.00 44.30 193 LEU B O 1
ATOM 4304 N N . SER B 1 216 ? -70.527 -13.255 10.309 1.00 43.11 194 SER B N 1
ATOM 4305 C CA . SER B 1 216 ? -69.834 -13.735 11.514 1.00 42.36 194 SER B CA 1
ATOM 4306 C C . SER B 1 216 ? -68.842 -12.689 12.035 1.00 42.18 194 SER B C 1
ATOM 4307 O O . SER B 1 216 ? -68.722 -12.513 13.250 1.00 41.42 194 SER B O 1
ATOM 4310 N N . LEU B 1 217 ? -68.171 -11.980 11.122 1.00 41.19 195 LEU B N 1
ATOM 4311 C CA . LEU B 1 217 ? -67.248 -10.940 11.543 1.00 41.03 195 LEU B CA 1
ATOM 4312 C C . LEU B 1 217 ? -67.981 -9.859 12.294 1.00 42.06 195 LEU B C 1
ATOM 4313 O O . LEU B 1 217 ? -67.534 -9.454 13.371 1.00 42.98 195 LEU B O 1
ATOM 4318 N N . LEU B 1 218 ? -69.089 -9.378 11.725 1.00 42.41 196 LEU B N 1
ATOM 4319 C CA . LEU B 1 218 ? -69.895 -8.343 12.338 1.00 42.34 196 LEU B CA 1
ATOM 4320 C C . LEU B 1 218 ? -70.583 -8.862 13.596 1.00 42.81 196 LEU B C 1
ATOM 4321 O O . LEU B 1 218 ? -70.820 -8.113 14.570 1.00 42.79 196 LEU B O 1
ATOM 4326 N N . TRP B 1 219 ? -70.905 -10.147 13.578 1.00 42.80 197 TRP B N 1
ATOM 4327 C CA . TRP B 1 219 ? -71.460 -10.731 14.770 1.00 44.03 197 TRP B CA 1
ATOM 4328 C C . TRP B 1 219 ? -70.402 -10.766 15.878 1.00 43.69 197 TRP B C 1
ATOM 4329 O O . TRP B 1 219 ? -70.718 -10.673 17.058 1.00 44.24 197 TRP B O 1
ATOM 4340 N N . TYR B 1 220 ? -69.145 -10.905 15.493 1.00 43.52 198 TYR B N 1
ATOM 4341 C CA . TYR B 1 220 ? -68.097 -11.127 16.465 1.00 43.23 198 TYR B CA 1
ATOM 4342 C C . TYR B 1 220 ? -67.687 -9.848 17.192 1.00 43.22 198 TYR B C 1
ATOM 4343 O O . TYR B 1 220 ? -67.300 -9.875 18.369 1.00 42.60 198 TYR B O 1
ATOM 4352 N N . LEU B 1 221 ? -67.815 -8.734 16.498 1.00 43.12 199 LEU B N 1
ATOM 4353 C CA . LEU B 1 221 ? -67.407 -7.485 17.038 1.00 43.84 199 LEU B CA 1
ATOM 4354 C C . LEU B 1 221 ? -68.594 -6.693 17.512 1.00 45.72 199 LEU B C 1
ATOM 4355 O O . LEU B 1 221 ? -68.459 -5.796 18.328 1.00 46.12 199 LEU B O 1
ATOM 4360 N N . PHE B 1 222 ? -69.765 -6.980 16.965 1.00 47.54 200 PHE B N 1
ATOM 4361 C CA . PHE B 1 222 ? -70.835 -6.012 17.083 1.00 48.25 200 PHE B CA 1
ATOM 4362 C C . PHE B 1 222 ? -72.150 -6.625 17.488 1.00 49.32 200 PHE B C 1
ATOM 4363 O O . PHE B 1 222 ? -72.695 -6.242 18.521 1.00 49.28 200 PHE B O 1
ATOM 4371 N N . GLY B 1 223 ? -72.636 -7.580 16.692 1.00 50.27 201 GLY B N 1
ATOM 4372 C CA . GLY B 1 223 ? -73.882 -8.317 16.984 1.00 50.81 201 GLY B CA 1
ATOM 4373 C C . GLY B 1 223 ? -74.581 -8.756 15.708 1.00 51.40 201 GLY B C 1
ATOM 4374 O O . GLY B 1 223 ? -73.972 -8.787 14.639 1.00 52.44 201 GLY B O 1
ATOM 4375 N N . HIS B 1 224 ? -75.866 -9.074 15.797 1.00 51.37 202 HIS B N 1
ATOM 4376 C CA . HIS B 1 224 ? -76.636 -9.517 14.638 1.00 50.77 202 HIS B CA 1
ATOM 4377 C C . HIS B 1 224 ? -77.301 -8.391 13.883 1.00 51.39 202 HIS B C 1
ATOM 4378 O O . HIS B 1 224 ? -77.494 -7.298 14.431 1.00 51.52 202 HIS B O 1
ATOM 4385 N N . VAL B 1 225 ? -77.678 -8.656 12.632 1.00 52.28 203 VAL B N 1
ATOM 4386 C CA . VAL B 1 225 ? -78.225 -7.599 11.781 1.00 53.28 203 VAL B CA 1
ATOM 4387 C C . VAL B 1 225 ? -79.703 -7.403 12.061 1.00 54.55 203 VAL B C 1
ATOM 4388 O O . VAL B 1 225 ? -80.467 -8.392 12.167 1.00 54.41 203 VAL B O 1
ATOM 4392 N N . GLU B 1 226 ? -80.104 -6.137 12.165 1.00 55.28 204 GLU B N 1
ATOM 4393 C CA . GLU B 1 226 ? -81.500 -5.800 12.444 1.00 56.91 204 GLU B CA 1
ATOM 4394 C C . GLU B 1 226 ? -82.356 -5.488 11.213 1.00 57.03 204 GLU B C 1
ATOM 4395 O O . GLU B 1 226 ? -83.442 -6.058 11.040 1.00 58.11 204 GLU B O 1
ATOM 4401 N N . ALA B 1 227 ? -81.874 -4.599 10.357 1.00 56.34 205 ALA B N 1
ATOM 4402 C CA . ALA B 1 227 ? -82.612 -4.237 9.164 1.00 56.05 205 ALA B CA 1
ATOM 4403 C C . ALA B 1 227 ? -81.753 -4.324 7.865 1.00 55.80 205 ALA B C 1
ATOM 4404 O O . ALA B 1 227 ? -80.661 -3.773 7.800 1.00 55.63 205 ALA B O 1
ATOM 4406 N N . VAL B 1 228 ? -82.235 -5.029 6.851 1.00 54.98 206 VAL B N 1
ATOM 4407 C CA . VAL B 1 228 ? -81.503 -5.120 5.604 1.00 54.98 206 VAL B CA 1
ATOM 4408 C C . VAL B 1 228 ? -82.207 -4.401 4.441 1.00 55.81 206 VAL B C 1
ATOM 4409 O O . VAL B 1 228 ? -83.258 -3.778 4.610 1.00 56.13 206 VAL B O 1
ATOM 4413 N N . ILE B 1 229 ? -81.564 -4.452 3.278 1.00 56.16 207 ILE B N 1
ATOM 4414 C CA . ILE B 1 229 ? -82.093 -4.004 1.972 1.00 55.75 207 ILE B CA 1
ATOM 4415 C C . ILE B 1 229 ? -80.956 -4.255 1.003 1.00 55.21 207 ILE B C 1
ATOM 4416 O O . ILE B 1 229 ? -79.853 -3.747 1.189 1.00 55.13 207 ILE B O 1
ATOM 4421 N N . THR B 1 230 ? -81.243 -5.061 -0.004 1.00 54.51 208 THR B N 1
ATOM 4422 C CA . THR B 1 230 ? -80.231 -5.656 -0.856 1.00 54.53 208 THR B CA 1
ATOM 4423 C C . THR B 1 230 ? -80.370 -5.192 -2.303 1.00 54.67 208 THR B C 1
ATOM 4424 O O . THR B 1 230 ? -81.463 -5.000 -2.765 1.00 55.20 208 THR B O 1
ATOM 4428 N N . ASP B 1 231 ? -79.278 -4.985 -3.023 1.00 55.21 209 ASP B N 1
ATOM 4429 C CA . ASP B 1 231 ? -79.375 -4.999 -4.477 1.00 55.87 209 ASP B CA 1
ATOM 4430 C C . ASP B 1 231 ? -78.599 -6.212 -4.949 1.00 56.93 209 ASP B C 1
ATOM 4431 O O . ASP B 1 231 ? -77.620 -6.588 -4.339 1.00 57.40 209 ASP B O 1
ATOM 4444 N N . VAL B 1 233 ? -76.854 -8.653 -8.251 1.00 59.72 211 VAL B N 1
ATOM 4445 C CA . VAL B 1 233 ? -76.287 -8.485 -9.568 1.00 60.26 211 VAL B CA 1
ATOM 4446 C C . VAL B 1 233 ? -76.076 -9.812 -10.239 1.00 60.30 211 VAL B C 1
ATOM 4447 O O . VAL B 1 233 ? -75.511 -10.727 -9.646 1.00 60.14 211 VAL B O 1
ATOM 4451 N N . LYS B 1 234 ? -76.561 -9.897 -11.477 1.00 60.90 212 LYS B N 1
ATOM 4452 C CA . LYS B 1 234 ? -76.295 -11.020 -12.361 1.00 61.39 212 LYS B CA 1
ATOM 4453 C C . LYS B 1 234 ? -75.472 -10.462 -13.510 1.00 61.28 212 LYS B C 1
ATOM 4454 O O . LYS B 1 234 ? -75.994 -9.828 -14.441 1.00 60.56 212 LYS B O 1
ATOM 4460 N N . PRO B 1 235 ? -74.156 -10.626 -13.395 1.00 61.66 213 PRO B N 1
ATOM 4461 C CA . PRO B 1 235 ? -73.256 -10.060 -14.388 1.00 62.01 213 PRO B CA 1
ATOM 4462 C C . PRO B 1 235 ? -73.405 -10.727 -15.759 1.00 62.10 213 PRO B C 1
ATOM 4463 O O . PRO B 1 235 ? -73.413 -10.042 -16.777 1.00 62.18 213 PRO B O 1
ATOM 4467 N N . TYR B 1 236 ? -73.513 -12.042 -15.795 1.00 62.32 214 TYR B N 1
ATOM 4468 C CA . TYR B 1 236 ? -73.641 -12.697 -17.074 1.00 63.47 214 TYR B CA 1
ATOM 4469 C C . TYR B 1 236 ? -74.948 -13.504 -17.132 1.00 64.32 214 TYR B C 1
ATOM 4470 O O . TYR B 1 236 ? -75.082 -14.507 -16.396 1.00 63.82 214 TYR B O 1
ATOM 4479 N N . PRO B 1 237 ? -75.898 -13.085 -18.018 1.00 65.37 215 PRO B N 1
ATOM 4480 C CA . PRO B 1 237 ? -77.240 -13.714 -18.137 1.00 66.21 215 PRO B CA 1
ATOM 4481 C C . PRO B 1 237 ? -77.220 -15.248 -18.297 1.00 66.64 215 PRO B C 1
ATOM 4482 O O . PRO B 1 237 ? -78.115 -15.919 -17.780 1.00 65.68 215 PRO B O 1
ATOM 4486 N N . ASP B 1 238 ? -76.183 -15.796 -18.942 1.00 67.95 216 ASP B N 1
ATOM 4487 C CA . ASP B 1 238 ? -75.999 -17.260 -18.988 1.00 69.43 216 ASP B CA 1
ATOM 4488 C C . ASP B 1 238 ? -74.535 -17.725 -19.065 1.00 69.82 216 ASP B C 1
ATOM 4489 O O . ASP B 1 238 ? -73.636 -16.930 -18.879 1.00 69.76 216 ASP B O 1
ATOM 4494 N N . ARG B 1 239 ? -74.319 -19.019 -19.312 1.00 71.19 217 ARG B N 1
ATOM 4495 C CA . ARG B 1 239 ? -72.976 -19.627 -19.477 1.00 72.74 217 ARG B CA 1
ATOM 4496 C C . ARG B 1 239 ? -73.031 -20.808 -20.460 1.00 74.08 217 ARG B C 1
ATOM 4497 O O . ARG B 1 239 ? -74.048 -21.471 -20.571 1.00 73.96 217 ARG B O 1
ATOM 4505 N N . PRO B 1 240 ? -71.915 -21.116 -21.136 1.00 75.68 218 PRO B N 1
ATOM 4506 C CA . PRO B 1 240 ? -71.943 -22.314 -21.969 1.00 76.98 218 PRO B CA 1
ATOM 4507 C C . PRO B 1 240 ? -72.085 -23.607 -21.139 1.00 78.40 218 PRO B C 1
ATOM 4508 O O . PRO B 1 240 ? -71.736 -23.627 -19.949 1.00 78.21 218 PRO B O 1
ATOM 4512 N N . LEU B 1 241 ? -72.592 -24.668 -21.776 1.00 80.03 219 LEU B N 1
ATOM 4513 C CA . LEU B 1 241 ? -72.760 -25.966 -21.121 1.00 81.51 219 LEU B CA 1
ATOM 4514 C C . LEU B 1 241 ? -71.606 -26.888 -21.484 1.00 82.04 219 LEU B C 1
ATOM 4515 O O . LEU B 1 241 ? -71.111 -26.847 -22.616 1.00 81.87 219 LEU B O 1
ATOM 4520 N N . SER B 1 242 ? -71.178 -27.701 -20.516 1.00 83.00 220 SER B N 1
ATOM 4521 C CA . SER B 1 242 ? -70.008 -28.575 -20.699 1.00 84.33 220 SER B CA 1
ATOM 4522 C C . SER B 1 242 ? -70.133 -29.533 -21.904 1.00 85.02 220 SER B C 1
ATOM 4523 O O . SER B 1 242 ? -69.171 -29.710 -22.658 1.00 85.28 220 SER B O 1
ATOM 4526 N N . GLU B 1 243 ? -71.314 -30.128 -22.087 1.00 85.56 221 GLU B N 1
ATOM 4527 C CA . GLU B 1 243 ? -71.611 -30.889 -23.307 1.00 86.05 221 GLU B CA 1
ATOM 4528 C C . GLU B 1 243 ? -72.585 -30.090 -24.242 1.00 85.53 221 GLU B C 1
ATOM 4529 O O . GLU B 1 243 ? -73.765 -30.430 -24.392 1.00 85.60 221 GLU B O 1
ATOM 4535 N N . GLY B 1 244 ? -72.059 -28.999 -24.826 1.00 84.90 222 GLY B N 1
ATOM 4536 C CA . GLY B 1 244 ? -72.736 -28.190 -25.862 1.00 83.15 222 GLY B CA 1
ATOM 4537 C C . GLY B 1 244 ? -73.884 -27.312 -25.394 1.00 82.46 222 GLY B C 1
ATOM 4538 O O . GLY B 1 244 ? -74.644 -27.688 -24.490 1.00 82.28 222 GLY B O 1
ATOM 4539 N N . GLY B 1 245 ? -74.016 -26.138 -26.013 1.00 81.65 223 GLY B N 1
ATOM 4540 C CA . GLY B 1 245 ? -75.132 -25.234 -25.721 1.00 80.78 223 GLY B CA 1
ATOM 4541 C C . GLY B 1 245 ? -74.915 -24.289 -24.547 1.00 80.54 223 GLY B C 1
ATOM 4542 O O . GLY B 1 245 ? -73.788 -23.817 -24.321 1.00 80.61 223 GLY B O 1
ATOM 4543 N N . ARG B 1 246 ? -75.994 -24.030 -23.796 1.00 79.71 224 ARG B N 1
ATOM 4544 C CA . ARG B 1 246 ? -76.102 -22.877 -22.882 1.00 79.02 224 ARG B CA 1
ATOM 4545 C C . ARG B 1 246 ? -77.295 -22.951 -21.870 1.00 78.30 224 ARG B C 1
ATOM 4546 O O . ARG B 1 246 ? -78.454 -23.061 -22.296 1.00 78.54 224 ARG B O 1
ATOM 4554 N N . ARG B 1 247 ? -77.047 -22.870 -20.552 1.00 76.75 225 ARG B N 1
ATOM 4555 C CA . ARG B 1 247 ? -78.162 -22.565 -19.608 1.00 75.14 225 ARG B CA 1
ATOM 4556 C C . ARG B 1 247 ? -78.100 -21.158 -19.012 1.00 74.34 225 ARG B C 1
ATOM 4557 O O . ARG B 1 247 ? -77.014 -20.646 -18.756 1.00 74.87 225 ARG B O 1
ATOM 4565 N N . ALA B 1 248 ? -79.268 -20.554 -18.779 1.00 72.80 226 ALA B N 1
ATOM 4566 C CA . ALA B 1 248 ? -79.365 -19.320 -17.999 1.00 71.59 226 ALA B CA 1
ATOM 4567 C C . ALA B 1 248 ? -78.811 -19.464 -16.565 1.00 70.38 226 ALA B C 1
ATOM 4568 O O . ALA B 1 248 ? -78.740 -20.553 -16.012 1.00 69.97 226 ALA B O 1
ATOM 4570 N N . VAL B 1 249 ? -78.399 -18.351 -15.974 1.00 69.13 227 VAL B N 1
ATOM 4571 C CA . VAL B 1 249 ? -77.893 -18.375 -14.611 1.00 67.76 227 VAL B CA 1
ATOM 4572 C C . VAL B 1 249 ? -79.016 -17.925 -13.715 1.00 66.63 227 VAL B C 1
ATOM 4573 O O . VAL B 1 249 ? -79.595 -16.862 -13.925 1.00 66.05 227 VAL B O 1
ATOM 4577 N N . GLU B 1 250 ? -79.328 -18.752 -12.728 1.00 65.84 228 GLU B N 1
ATOM 4578 C CA . GLU B 1 250 ? -80.518 -18.565 -11.910 1.00 65.70 228 GLU B CA 1
ATOM 4579 C C . GLU B 1 250 ? -80.164 -17.680 -10.725 1.00 65.18 228 GLU B C 1
ATOM 4580 O O . GLU B 1 250 ? -81.013 -17.020 -10.123 1.00 65.51 228 GLU B O 1
ATOM 4586 N N . ASN B 1 251 ? -78.868 -17.661 -10.450 1.00 64.69 229 ASN B N 1
ATOM 4587 C CA . ASN B 1 251 ? -78.233 -17.018 -9.306 1.00 63.35 229 ASN B CA 1
ATOM 4588 C C . ASN B 1 251 ? -77.953 -15.549 -9.393 1.00 62.89 229 ASN B C 1
ATOM 4589 O O . ASN B 1 251 ? -78.370 -14.866 -10.324 1.00 63.32 229 ASN B O 1
ATOM 4594 N N . HIS B 1 252 ? -77.205 -15.092 -8.391 1.00 62.00 230 HIS B N 1
ATOM 4595 C CA . HIS B 1 252 ? -76.613 -13.757 -8.332 1.00 60.98 230 HIS B CA 1
ATOM 4596 C C . HIS B 1 252 ? -75.192 -13.762 -7.684 1.00 60.11 230 HIS B C 1
ATOM 4597 O O . HIS B 1 252 ? -75.037 -14.055 -6.475 1.00 59.48 230 HIS B O 1
ATOM 4604 N N . ASP B 1 253 ? -74.181 -13.434 -8.507 1.00 58.64 231 ASP B N 1
ATOM 4605 C CA . ASP B 1 253 ? -72.760 -13.410 -8.096 1.00 57.64 231 ASP B CA 1
ATOM 4606 C C . ASP B 1 253 ? -72.269 -12.141 -7.378 1.00 55.90 231 ASP B C 1
ATOM 4607 O O . ASP B 1 253 ? -71.119 -12.074 -6.996 1.00 55.63 231 ASP B O 1
ATOM 4612 N N . ALA B 1 254 ? -73.155 -11.166 -7.185 1.00 54.37 232 ALA B N 1
ATOM 4613 C CA . ALA B 1 254 ? -72.869 -9.972 -6.388 1.00 52.83 232 ALA B CA 1
ATOM 4614 C C . ALA B 1 254 ? -74.081 -9.418 -5.620 1.00 51.94 232 ALA B C 1
ATOM 4615 O O . ALA B 1 254 ? -75.158 -9.196 -6.201 1.00 52.50 232 ALA B O 1
ATOM 4617 N N . ALA B 1 255 ? -73.906 -9.192 -4.316 1.00 50.31 233 ALA B N 1
ATOM 4618 C CA . ALA B 1 255 ? -74.905 -8.463 -3.537 1.00 48.91 233 ALA B CA 1
ATOM 4619 C C . ALA B 1 255 ? -74.315 -7.306 -2.796 1.00 47.83 233 ALA B C 1
ATOM 4620 O O . ALA B 1 255 ? -73.209 -7.404 -2.307 1.00 48.32 233 ALA B O 1
ATOM 4622 N N . ASN B 1 256 ? -75.081 -6.231 -2.684 1.00 46.58 234 ASN B N 1
ATOM 4623 C CA . ASN B 1 256 ? -74.724 -5.057 -1.914 1.00 45.79 234 ASN B CA 1
ATOM 4624 C C . ASN B 1 256 ? -75.858 -4.724 -0.967 1.00 45.39 234 ASN B C 1
ATOM 4625 O O . ASN B 1 256 ? -76.976 -4.533 -1.381 1.00 46.37 234 ASN B O 1
ATOM 4630 N N . VAL B 1 257 ? -75.572 -4.597 0.307 1.00 45.00 235 VAL B N 1
ATOM 4631 C CA . VAL B 1 257 ? -76.613 -4.574 1.306 1.00 44.28 235 VAL B CA 1
ATOM 4632 C C . VAL B 1 257 ? -76.403 -3.416 2.263 1.00 45.14 235 VAL B C 1
ATOM 4633 O O . VAL B 1 257 ? -75.348 -3.363 2.880 1.00 45.80 235 VAL B O 1
ATOM 4637 N N . LEU B 1 258 ? -77.360 -2.491 2.388 1.00 45.35 236 LEU B N 1
ATOM 4638 C CA . LEU B 1 258 ? -77.379 -1.539 3.524 1.00 46.05 236 LEU B CA 1
ATOM 4639 C C . LEU B 1 258 ? -77.978 -2.205 4.778 1.00 46.85 236 LEU B C 1
ATOM 4640 O O . LEU B 1 258 ? -78.877 -3.023 4.653 1.00 46.46 236 LEU B O 1
ATOM 4653 N N . ARG B 1 260 ? -78.663 -2.233 9.418 1.00 52.32 238 ARG B N 1
ATOM 4654 C CA . ARG B 1 260 ? -78.566 -1.779 10.823 1.00 53.42 238 ARG B CA 1
ATOM 4655 C C . ARG B 1 260 ? -78.300 -2.965 11.717 1.00 54.28 238 ARG B C 1
ATOM 4656 O O . ARG B 1 260 ? -78.790 -4.083 11.446 1.00 54.51 238 ARG B O 1
ATOM 4664 N N . LEU B 1 261 ? -77.490 -2.735 12.755 1.00 55.66 239 LEU B N 1
ATOM 4665 C CA . LEU B 1 261 ? -77.165 -3.773 13.771 1.00 56.89 239 LEU B CA 1
ATOM 4666 C C . LEU B 1 261 ? -77.513 -3.285 15.160 1.00 58.19 239 LEU B C 1
ATOM 4667 O O . LEU B 1 261 ? -77.886 -2.126 15.342 1.00 59.20 239 LEU B O 1
ATOM 4672 N N . ASP B 1 262 ? -77.344 -4.175 16.130 1.00 59.53 240 ASP B N 1
ATOM 4673 C CA . ASP B 1 262 ? -77.434 -3.883 17.560 1.00 60.57 240 ASP B CA 1
ATOM 4674 C C . ASP B 1 262 ? -76.982 -2.480 18.050 1.00 60.30 240 ASP B C 1
ATOM 4675 O O . ASP B 1 262 ? -75.797 -2.221 18.312 1.00 60.22 240 ASP B O 1
ATOM 4680 N N . GLY B 1 263 ? -77.955 -1.592 18.215 1.00 59.84 241 GLY B N 1
ATOM 4681 C CA . GLY B 1 263 ? -77.687 -0.248 18.697 1.00 59.65 241 GLY B CA 1
ATOM 4682 C C . GLY B 1 263 ? -77.440 0.677 17.518 1.00 59.34 241 GLY B C 1
ATOM 4683 O O . GLY B 1 263 ? -76.668 1.662 17.606 1.00 59.61 241 GLY B O 1
ATOM 4684 N N . GLY B 1 264 ? -78.066 0.335 16.392 1.00 58.37 242 GLY B N 1
ATOM 4685 C CA . GLY B 1 264 ? -78.042 1.183 15.179 1.00 57.27 242 GLY B CA 1
ATOM 4686 C C . GLY B 1 264 ? -76.684 1.539 14.596 1.00 55.44 242 GLY B C 1
ATOM 4687 O O . GLY B 1 264 ? -76.442 2.661 14.152 1.00 56.10 242 GLY B O 1
ATOM 4688 N N . ILE B 1 265 ? -75.776 0.582 14.622 1.00 53.53 243 ILE B N 1
ATOM 4689 C CA . ILE B 1 265 ? -74.579 0.753 13.866 1.00 50.39 243 ILE B CA 1
ATOM 4690 C C . ILE B 1 265 ? -75.086 0.573 12.461 1.00 48.92 243 ILE B C 1
ATOM 4691 O O . ILE B 1 265 ? -75.693 -0.450 12.103 1.00 48.29 243 ILE B O 1
ATOM 4696 N N . SER B 1 266 ? -74.876 1.622 11.696 1.00 47.01 244 SER B N 1
ATOM 4697 C CA . SER B 1 266 ? -75.132 1.640 10.297 1.00 45.85 244 SER B CA 1
ATOM 4698 C C . SER B 1 266 ? -74.010 0.977 9.514 1.00 44.73 244 SER B C 1
ATOM 4699 O O . SER B 1 266 ? -72.901 1.479 9.507 1.00 45.66 244 SER B O 1
ATOM 4702 N N . ALA B 1 267 ? -74.289 -0.119 8.828 1.00 42.96 245 ALA B N 1
ATOM 4703 C CA . ALA B 1 267 ? -73.273 -0.814 8.061 1.00 41.57 245 ALA B CA 1
ATOM 4704 C C . ALA B 1 267 ? -73.626 -0.916 6.586 1.00 41.22 245 ALA B C 1
ATOM 4705 O O . ALA B 1 267 ? -74.763 -0.718 6.220 1.00 42.00 245 ALA B O 1
ATOM 4707 N N . VAL B 1 268 ? -72.647 -1.254 5.742 1.00 40.76 246 VAL B N 1
ATOM 4708 C CA . VAL B 1 268 ? -72.835 -1.579 4.315 1.00 39.25 246 VAL B CA 1
ATOM 4709 C C . VAL B 1 268 ? -72.090 -2.869 4.087 1.00 38.93 246 VAL B C 1
ATOM 4710 O O . VAL B 1 268 ? -71.026 -3.020 4.634 1.00 40.12 246 VAL B O 1
ATOM 4714 N N . LEU B 1 269 ? -72.607 -3.798 3.294 1.00 38.53 247 LEU B N 1
ATOM 4715 C CA . LEU B 1 269 ? -71.886 -5.034 3.011 1.00 38.32 247 LEU B CA 1
ATOM 4716 C C . LEU B 1 269 ? -71.892 -5.397 1.519 1.00 39.07 247 LEU B C 1
ATOM 4717 O O . LEU B 1 269 ? -72.916 -5.355 0.885 1.00 39.62 247 LEU B O 1
ATOM 4730 N N . ALA B 1 271 ? -70.750 -8.213 -1.490 1.00 39.50 249 ALA B N 1
ATOM 4731 C CA . ALA B 1 271 ? -70.192 -9.521 -1.799 1.00 39.39 249 ALA B CA 1
ATOM 4732 C C . ALA B 1 271 ? -70.211 -9.701 -3.324 1.00 39.74 249 ALA B C 1
ATOM 4733 O O . ALA B 1 271 ? -71.079 -9.183 -4.028 1.00 39.58 249 ALA B O 1
ATOM 4735 N N . ASN B 1 272 ? -69.217 -10.389 -3.847 1.00 39.46 250 ASN B N 1
ATOM 4736 C CA . ASN B 1 272 ? -69.039 -10.394 -5.265 1.00 39.12 250 ASN B CA 1
ATOM 4737 C C . ASN B 1 272 ? -68.045 -11.466 -5.621 1.00 40.58 250 ASN B C 1
ATOM 4738 O O . ASN B 1 272 ? -66.885 -11.401 -5.182 1.00 41.21 250 ASN B O 1
ATOM 4743 N N . ARG B 1 273 ? -68.489 -12.468 -6.381 1.00 41.01 251 ARG B N 1
ATOM 4744 C CA . ARG B 1 273 ? -67.602 -13.551 -6.781 1.00 41.75 251 ARG B CA 1
ATOM 4745 C C . ARG B 1 273 ? -67.060 -13.349 -8.176 1.00 41.37 251 ARG B C 1
ATOM 4746 O O . ARG B 1 273 ? -66.313 -14.202 -8.672 1.00 41.62 251 ARG B O 1
ATOM 4754 N N . ALA B 1 274 ? -67.433 -12.229 -8.793 1.00 40.24 252 ALA B N 1
ATOM 4755 C CA . ALA B 1 274 ? -67.056 -11.924 -10.160 1.00 39.87 252 ALA B CA 1
ATOM 4756 C C . ALA B 1 274 ? -66.226 -10.640 -10.177 1.00 38.87 252 ALA B C 1
ATOM 4757 O O . ALA B 1 274 ? -66.442 -9.744 -11.012 1.00 37.78 252 ALA B O 1
ATOM 4759 N N . ALA B 1 275 ? -65.305 -10.528 -9.224 1.00 38.18 253 ALA B N 1
ATOM 4760 C CA . ALA B 1 275 ? -64.532 -9.276 -9.099 1.00 37.23 253 ALA B CA 1
ATOM 4761 C C . ALA B 1 275 ? -63.107 -9.542 -9.490 1.00 36.91 253 ALA B C 1
ATOM 4762 O O . ALA B 1 275 ? -62.315 -10.011 -8.678 1.00 37.41 253 ALA B O 1
ATOM 4764 N N . TRP B 1 276 ? -62.770 -9.262 -10.736 1.00 36.67 254 TRP B N 1
ATOM 4765 C CA . TRP B 1 276 ? -61.473 -9.670 -11.254 1.00 36.44 254 TRP B CA 1
ATOM 4766 C C . TRP B 1 276 ? -60.348 -9.096 -10.391 1.00 37.05 254 TRP B C 1
ATOM 4767 O O . TRP B 1 276 ? -60.403 -7.942 -9.985 1.00 37.08 254 TRP B O 1
ATOM 4778 N N . GLY B 1 277 ? -59.357 -9.918 -10.073 1.00 36.82 255 GLY B N 1
ATOM 4779 C CA . GLY B 1 277 ? -58.226 -9.442 -9.309 1.00 36.83 255 GLY B CA 1
ATOM 4780 C C . GLY B 1 277 ? -58.325 -9.610 -7.802 1.00 36.46 255 GLY B C 1
ATOM 4781 O O . GLY B 1 277 ? -57.312 -9.760 -7.112 1.00 35.80 255 GLY B O 1
ATOM 4782 N N . ARG B 1 278 ? -59.544 -9.559 -7.292 1.00 36.25 256 ARG B N 1
ATOM 4783 C CA . ARG B 1 278 ? -59.784 -9.868 -5.887 1.00 36.07 256 ARG B CA 1
ATOM 4784 C C . ARG B 1 278 ? -59.674 -11.371 -5.683 1.00 36.52 256 ARG B C 1
ATOM 4785 O O . ARG B 1 278 ? -60.446 -12.128 -6.234 1.00 35.54 256 ARG B O 1
ATOM 4793 N N . LYS B 1 279 ? -58.671 -11.793 -4.916 1.00 37.87 257 LYS B N 1
ATOM 4794 C CA . LYS B 1 279 ? -58.368 -13.208 -4.753 1.00 38.45 257 LYS B CA 1
ATOM 4795 C C . LYS B 1 279 ? -58.925 -13.831 -3.451 1.00 39.27 257 LYS B C 1
ATOM 4796 O O . LYS B 1 279 ? -59.397 -14.984 -3.468 1.00 39.75 257 LYS B O 1
ATOM 4802 N N . GLY B 1 280 ? -58.864 -13.081 -2.340 1.00 38.81 258 GLY B N 1
ATOM 4803 C CA . GLY B 1 280 ? -59.195 -13.616 -1.009 1.00 37.80 258 GLY B CA 1
ATOM 4804 C C . GLY B 1 280 ? -59.475 -12.422 -0.124 1.00 38.00 258 GLY B C 1
ATOM 4805 O O . GLY B 1 280 ? -58.992 -12.331 1.002 1.00 38.84 258 GLY B O 1
ATOM 4806 N N . ARG B 1 281 ? -60.258 -11.488 -0.651 1.00 36.93 259 ARG B N 1
ATOM 4807 C CA . ARG B 1 281 ? -60.343 -10.183 -0.084 1.00 35.62 259 ARG B CA 1
ATOM 4808 C C . ARG B 1 281 ? -61.533 -10.109 0.846 1.00 36.40 259 ARG B C 1
ATOM 4809 O O . ARG B 1 281 ? -62.688 -10.352 0.431 1.00 37.63 259 ARG B O 1
ATOM 4817 N N . ILE B 1 282 ? -61.270 -9.809 2.117 1.00 35.83 260 ILE B N 1
ATOM 4818 C CA . ILE B 1 282 ? -62.317 -9.362 3.014 1.00 34.62 260 ILE B CA 1
ATOM 4819 C C . ILE B 1 282 ? -61.811 -8.040 3.552 1.00 33.74 260 ILE B C 1
ATOM 4820 O O . ILE B 1 282 ? -60.821 -8.052 4.267 1.00 32.91 260 ILE B O 1
ATOM 4825 N N . ALA B 1 283 ? -62.484 -6.933 3.211 1.00 32.27 261 ALA B N 1
ATOM 4826 C CA . ALA B 1 283 ? -62.073 -5.585 3.634 1.00 32.82 261 ALA B CA 1
ATOM 4827 C C . ALA B 1 283 ? -63.117 -4.969 4.579 1.00 34.11 261 ALA B C 1
ATOM 4828 O O . ALA B 1 283 ? -64.284 -4.879 4.247 1.00 35.18 261 ALA B O 1
ATOM 4830 N N . LEU B 1 284 ? -62.669 -4.519 5.743 1.00 34.86 262 LEU B N 1
ATOM 4831 C CA . LEU B 1 284 ? -63.508 -4.111 6.809 1.00 34.99 262 LEU B CA 1
ATOM 4832 C C . LEU B 1 284 ? -63.061 -2.706 7.151 1.00 35.37 262 LEU B C 1
ATOM 4833 O O . LEU B 1 284 ? -61.878 -2.494 7.362 1.00 35.48 262 LEU B O 1
ATOM 4838 N N . GLN B 1 285 ? -63.956 -1.724 7.165 1.00 34.54 263 GLN B N 1
ATOM 4839 C CA . GLN B 1 285 ? -63.563 -0.448 7.719 1.00 34.17 263 GLN B CA 1
ATOM 4840 C C . GLN B 1 285 ? -64.502 -0.176 8.860 1.00 34.90 263 GLN B C 1
ATOM 4841 O O . GLN B 1 285 ? -65.677 -0.447 8.720 1.00 37.12 263 GLN B O 1
ATOM 4847 N N . ILE B 1 286 ? -64.015 0.331 9.995 1.00 34.19 264 ILE B N 1
ATOM 4848 C CA . ILE B 1 286 ? -64.855 0.618 11.163 1.00 32.51 264 ILE B CA 1
ATOM 4849 C C . ILE B 1 286 ? -64.566 2.042 11.604 1.00 33.05 264 ILE B C 1
ATOM 4850 O O . ILE B 1 286 ? -63.419 2.403 11.732 1.00 32.36 264 ILE B O 1
ATOM 4855 N N . TYR B 1 287 ? -65.609 2.841 11.835 1.00 34.12 265 TYR B N 1
ATOM 4856 C CA . TYR B 1 287 ? -65.471 4.253 12.188 1.00 35.30 265 TYR B CA 1
ATOM 4857 C C . TYR B 1 287 ? -66.214 4.589 13.464 1.00 35.98 265 TYR B C 1
ATOM 4858 O O . TYR B 1 287 ? -67.390 4.215 13.632 1.00 36.89 265 TYR B O 1
ATOM 4867 N N . GLY B 1 288 ? -65.546 5.317 14.351 1.00 35.83 266 GLY B N 1
ATOM 4868 C CA . GLY B 1 288 ? -66.123 5.639 15.648 1.00 36.75 266 GLY B CA 1
ATOM 4869 C C . GLY B 1 288 ? -65.872 7.084 15.964 1.00 37.33 266 GLY B C 1
ATOM 4870 O O . GLY B 1 288 ? -65.283 7.790 15.157 1.00 37.77 266 GLY B O 1
ATOM 4871 N N . SER B 1 289 ? -66.299 7.528 17.142 1.00 38.17 267 SER B N 1
ATOM 4872 C CA . SER B 1 289 ? -66.186 8.954 17.514 1.00 38.19 267 SER B CA 1
ATOM 4873 C C . SER B 1 289 ? -64.767 9.368 17.835 1.00 38.82 267 SER B C 1
ATOM 4874 O O . SER B 1 289 ? -64.450 10.576 17.789 1.00 39.41 267 SER B O 1
ATOM 4877 N N . LYS B 1 290 ? -63.910 8.407 18.184 1.00 38.87 268 LYS B N 1
ATOM 4878 C CA . LYS B 1 290 ? -62.498 8.778 18.396 1.00 39.99 268 LYS B CA 1
ATOM 4879 C C . LYS B 1 290 ? -61.435 8.163 17.430 1.00 38.70 268 LYS B C 1
ATOM 4880 O O . LYS B 1 290 ? -60.245 8.483 17.555 1.00 38.96 268 LYS B O 1
ATOM 4886 N N . GLY B 1 291 ? -61.860 7.345 16.465 1.00 36.13 269 GLY B N 1
ATOM 4887 C CA . GLY B 1 291 ? -60.940 6.773 15.533 1.00 34.76 269 GLY B CA 1
ATOM 4888 C C . GLY B 1 291 ? -61.567 5.793 14.579 1.00 34.64 269 GLY B C 1
ATOM 4889 O O . GLY B 1 291 ? -62.776 5.741 14.469 1.00 35.66 269 GLY B O 1
ATOM 4890 N N . SER B 1 292 ? -60.736 4.992 13.908 1.00 33.63 270 SER B N 1
ATOM 4891 C CA . SER B 1 292 ? -61.139 4.104 12.809 1.00 32.35 270 SER B CA 1
ATOM 4892 C C . SER B 1 292 ? -60.246 2.883 12.746 1.00 31.24 270 SER B C 1
ATOM 4893 O O . SER B 1 292 ? -59.120 2.897 13.192 1.00 31.45 270 SER B O 1
ATOM 4896 N N . ILE B 1 293 ? -60.713 1.833 12.135 1.00 30.17 271 ILE B N 1
ATOM 4897 C CA . ILE B 1 293 ? -59.882 0.671 11.997 1.00 30.27 271 ILE B CA 1
ATOM 4898 C C . ILE B 1 293 ? -60.083 0.161 10.584 1.00 30.46 271 ILE B C 1
ATOM 4899 O O . ILE B 1 293 ? -61.236 0.062 10.150 1.00 31.31 271 ILE B O 1
ATOM 4904 N N . LEU B 1 294 ? -58.991 -0.115 9.854 1.00 29.25 272 LEU B N 1
ATOM 4905 C CA . LEU B 1 294 ? -59.095 -0.751 8.535 1.00 27.08 272 LEU B CA 1
ATOM 4906 C C . LEU B 1 294 ? -58.510 -2.119 8.595 1.00 25.97 272 LEU B C 1
ATOM 4907 O O . LEU B 1 294 ? -57.618 -2.360 9.332 1.00 26.91 272 LEU B O 1
ATOM 4912 N N . TYR B 1 295 ? -59.005 -3.047 7.818 1.00 26.43 273 TYR B N 1
ATOM 4913 C CA . TYR B 1 295 ? -58.435 -4.366 7.816 1.00 26.69 273 TYR B CA 1
ATOM 4914 C C . TYR B 1 295 ? -58.649 -4.997 6.439 1.00 27.77 273 TYR B C 1
ATOM 4915 O O . TYR B 1 295 ? -59.644 -4.734 5.805 1.00 26.63 273 TYR B O 1
ATOM 4924 N N . ASP B 1 296 ? -57.672 -5.791 5.987 1.00 29.33 274 ASP B N 1
ATOM 4925 C CA . ASP B 1 296 ? -57.757 -6.505 4.761 1.00 30.40 274 ASP B CA 1
ATOM 4926 C C . ASP B 1 296 ? -57.224 -7.941 4.873 1.00 30.84 274 ASP B C 1
ATOM 4927 O O . ASP B 1 296 ? -56.053 -8.173 5.126 1.00 31.18 274 ASP B O 1
ATOM 4932 N N . GLN B 1 297 ? -58.098 -8.897 4.613 1.00 30.92 275 GLN B N 1
ATOM 4933 C CA . GLN B 1 297 ? -57.757 -10.280 4.591 1.00 31.65 275 GLN B CA 1
ATOM 4934 C C . GLN B 1 297 ? -56.627 -10.600 3.619 1.00 32.19 275 GLN B C 1
ATOM 4935 O O . GLN B 1 297 ? -55.968 -11.606 3.796 1.00 31.45 275 GLN B O 1
ATOM 4941 N N . GLU B 1 298 ? -56.417 -9.815 2.566 1.00 33.65 276 GLU B N 1
ATOM 4942 C CA . GLU B 1 298 ? -55.271 -10.140 1.665 1.00 36.21 276 GLU B CA 1
ATOM 4943 C C . GLU B 1 298 ? -53.856 -9.881 2.272 1.00 36.78 276 GLU B C 1
ATOM 4944 O O . GLU B 1 298 ? -52.872 -10.461 1.834 1.00 36.45 276 GLU B O 1
ATOM 4950 N N . ARG B 1 299 ? -53.814 -8.977 3.263 1.00 37.11 277 ARG B N 1
ATOM 4951 C CA . ARG B 1 299 ? -52.725 -8.740 4.193 1.00 36.87 277 ARG B CA 1
ATOM 4952 C C . ARG B 1 299 ? -53.285 -9.043 5.610 1.00 36.49 277 ARG B C 1
ATOM 4953 O O . ARG B 1 299 ? -53.515 -8.159 6.454 1.00 36.62 277 ARG B O 1
ATOM 4969 N N . ASN B 1 301 ? -52.206 -10.387 8.349 1.00 32.75 279 ASN B N 1
ATOM 4970 C CA . ASN B 1 301 ? -51.434 -10.311 9.547 1.00 30.80 279 ASN B CA 1
ATOM 4971 C C . ASN B 1 301 ? -51.088 -8.860 9.832 1.00 29.95 279 ASN B C 1
ATOM 4972 O O . ASN B 1 301 ? -50.017 -8.597 10.384 1.00 29.86 279 ASN B O 1
ATOM 4977 N N . GLU B 1 302 ? -51.963 -7.935 9.455 1.00 27.66 280 GLU B N 1
ATOM 4978 C CA . GLU B 1 302 ? -51.782 -6.551 9.799 1.00 28.31 280 GLU B CA 1
ATOM 4979 C C . GLU B 1 302 ? -53.113 -5.847 9.864 1.00 27.96 280 GLU B C 1
ATOM 4980 O O . GLU B 1 302 ? -54.087 -6.392 9.423 1.00 28.87 280 GLU B O 1
ATOM 4986 N N . PHE B 1 303 ? -53.158 -4.664 10.455 1.00 26.65 281 PHE B N 1
ATOM 4987 C CA . PHE B 1 303 ? -54.301 -3.798 10.285 1.00 26.06 281 PHE B CA 1
ATOM 4988 C C . PHE B 1 303 ? -53.929 -2.374 10.583 1.00 25.70 281 PHE B C 1
ATOM 4989 O O . PHE B 1 303 ? -52.803 -2.082 10.954 1.00 25.52 281 PHE B O 1
ATOM 4997 N N . GLU B 1 304 ? -54.857 -1.484 10.390 1.00 25.64 282 GLU B N 1
ATOM 4998 C CA . GLU B 1 304 ? -54.565 -0.077 10.549 1.00 27.41 282 GLU B CA 1
ATOM 4999 C C . GLU B 1 304 ? -55.524 0.543 11.560 1.00 28.06 282 GLU B C 1
ATOM 5000 O O . GLU B 1 304 ? -56.748 0.292 11.526 1.00 28.22 282 GLU B O 1
ATOM 5006 N N . LEU B 1 305 ? -54.952 1.340 12.449 1.00 28.05 283 LEU B N 1
ATOM 5007 C CA . LEU B 1 305 ? -55.652 1.982 13.503 1.00 28.58 283 LEU B CA 1
ATOM 5008 C C . LEU B 1 305 ? -55.389 3.489 13.521 1.00 29.52 283 LEU B C 1
ATOM 5009 O O . LEU B 1 305 ? -54.250 3.925 13.578 1.00 28.97 283 LEU B O 1
ATOM 5014 N N . TYR B 1 306 ? -56.446 4.285 13.480 1.00 30.65 284 TYR B N 1
ATOM 5015 C CA . TYR B 1 306 ? -56.287 5.702 13.646 1.00 31.74 284 TYR B CA 1
ATOM 5016 C C . TYR B 1 306 ? -56.858 6.192 15.001 1.00 34.27 284 TYR B C 1
ATOM 5017 O O . TYR B 1 306 ? -58.037 6.004 15.276 1.00 35.43 284 TYR B O 1
ATOM 5026 N N . GLN B 1 307 ? -56.054 6.818 15.847 1.00 35.80 285 GLN B N 1
ATOM 5027 C CA . GLN B 1 307 ? -56.589 7.393 17.079 1.00 37.39 285 GLN B CA 1
ATOM 5028 C C . GLN B 1 307 ? -56.569 8.918 17.018 1.00 37.41 285 GLN B C 1
ATOM 5029 O O . GLN B 1 307 ? -55.529 9.484 16.873 1.00 36.98 285 GLN B O 1
ATOM 5035 N N . ALA B 1 308 ? -57.706 9.576 17.176 1.00 38.86 286 ALA B N 1
ATOM 5036 C CA . ALA B 1 308 ? -57.718 11.031 17.253 1.00 41.67 286 ALA B CA 1
ATOM 5037 C C . ALA B 1 308 ? -57.117 11.612 18.570 1.00 43.39 286 ALA B C 1
ATOM 5038 O O . ALA B 1 308 ? -57.834 11.992 19.475 1.00 43.85 286 ALA B O 1
ATOM 5040 N N . GLU B 1 309 ? -55.800 11.704 18.641 1.00 45.55 287 GLU B N 1
ATOM 5041 C CA . GLU B 1 309 ? -55.087 11.800 19.901 1.00 48.48 287 GLU B CA 1
ATOM 5042 C C . GLU B 1 309 ? -53.724 12.363 19.584 1.00 48.63 287 GLU B C 1
ATOM 5043 O O . GLU B 1 309 ? -53.116 11.948 18.612 1.00 49.08 287 GLU B O 1
ATOM 5049 N N . GLY B 1 310 ? -53.207 13.276 20.389 1.00 49.42 288 GLY B N 1
ATOM 5050 C CA . GLY B 1 310 ? -51.776 13.658 20.264 1.00 49.41 288 GLY B CA 1
ATOM 5051 C C . GLY B 1 310 ? -51.659 14.740 19.229 1.00 49.80 288 GLY B C 1
ATOM 5052 O O . GLY B 1 310 ? -52.674 15.148 18.655 1.00 49.95 288 GLY B O 1
ATOM 5053 N N . PRO B 1 311 ? -50.434 15.213 18.950 1.00 50.13 289 PRO B N 1
ATOM 5054 C CA . PRO B 1 311 ? -50.424 16.367 18.025 1.00 49.93 289 PRO B CA 1
ATOM 5055 C C . PRO B 1 311 ? -50.955 15.964 16.636 1.00 50.02 289 PRO B C 1
ATOM 5056 O O . PRO B 1 311 ? -50.582 14.909 16.068 1.00 50.05 289 PRO B O 1
ATOM 5060 N N . GLY B 1 312 ? -51.855 16.803 16.138 1.00 49.34 290 GLY B N 1
ATOM 5061 C CA . GLY B 1 312 ? -52.453 16.656 14.843 1.00 48.03 290 GLY B CA 1
ATOM 5062 C C . GLY B 1 312 ? -51.438 16.728 13.725 1.00 47.35 290 GLY B C 1
ATOM 5063 O O . GLY B 1 312 ? -51.693 16.215 12.629 1.00 48.79 290 GLY B O 1
ATOM 5064 N N . SER B 1 313 ? -50.285 17.342 13.940 1.00 45.14 291 SER B N 1
ATOM 5065 C CA . SER B 1 313 ? -49.294 17.204 12.887 1.00 43.52 291 SER B CA 1
ATOM 5066 C C . SER B 1 313 ? -48.742 15.733 12.717 1.00 42.32 291 SER B C 1
ATOM 5067 O O . SER B 1 313 ? -47.982 15.458 11.765 1.00 42.06 291 SER B O 1
ATOM 5070 N N . GLU B 1 314 ? -49.144 14.810 13.600 1.00 39.65 292 GLU B N 1
ATOM 5071 C CA . GLU B 1 314 ? -48.730 13.427 13.449 1.00 38.86 292 GLU B CA 1
ATOM 5072 C C . GLU B 1 314 ? -49.819 12.401 13.583 1.00 37.53 292 GLU B C 1
ATOM 5073 O O . GLU B 1 314 ? -49.555 11.292 14.035 1.00 37.67 292 GLU B O 1
ATOM 5079 N N . GLN B 1 315 ? -51.040 12.705 13.215 1.00 36.28 293 GLN B N 1
ATOM 5080 C CA . GLN B 1 315 ? -51.959 11.605 13.244 1.00 35.70 293 GLN B CA 1
ATOM 5081 C C . GLN B 1 315 ? -52.014 10.934 11.894 1.00 33.31 293 GLN B C 1
ATOM 5082 O O . GLN B 1 315 ? -51.810 11.551 10.842 1.00 33.30 293 GLN B O 1
ATOM 5088 N N . GLY B 1 316 ? -52.328 9.659 11.938 1.00 29.92 294 GLY B N 1
ATOM 5089 C CA . GLY B 1 316 ? -52.587 8.937 10.746 1.00 27.93 294 GLY B CA 1
ATOM 5090 C C . GLY B 1 316 ? -52.776 7.515 11.157 1.00 26.09 294 GLY B C 1
ATOM 5091 O O . GLY B 1 316 ? -52.627 7.177 12.283 1.00 24.49 294 GLY B O 1
ATOM 5092 N N . PHE B 1 317 ? -53.132 6.693 10.210 1.00 25.89 295 PHE B N 1
ATOM 5093 C CA . PHE B 1 317 ? -53.252 5.303 10.445 1.00 26.26 295 PHE B CA 1
ATOM 5094 C C . PHE B 1 317 ? -51.941 4.602 10.825 1.00 26.78 295 PHE B C 1
ATOM 5095 O O . PHE B 1 317 ? -50.926 4.668 10.087 1.00 27.27 295 PHE B O 1
ATOM 5103 N N . ARG B 1 318 ? -51.974 3.890 11.934 1.00 25.47 296 ARG B N 1
ATOM 5104 C CA . ARG B 1 318 ? -50.857 3.081 12.263 1.00 26.82 296 ARG B CA 1
ATOM 5105 C C . ARG B 1 318 ? -50.956 1.689 11.726 1.00 25.26 296 ARG B C 1
ATOM 5106 O O . ARG B 1 318 ? -51.935 1.031 11.965 1.00 24.19 296 ARG B O 1
ATOM 5114 N N . LYS B 1 319 ? -49.922 1.235 11.033 1.00 24.80 297 LYS B N 1
ATOM 5115 C CA . LYS B 1 319 ? -49.915 -0.109 10.508 1.00 25.50 297 LYS B CA 1
ATOM 5116 C C . LYS B 1 319 ? -49.348 -0.976 11.611 1.00 25.49 297 LYS B C 1
ATOM 5117 O O . LYS B 1 319 ? -48.150 -0.956 11.857 1.00 24.32 297 LYS B O 1
ATOM 5123 N N . ILE B 1 320 ? -50.229 -1.695 12.297 1.00 25.18 298 ILE B N 1
ATOM 5124 C CA . ILE B 1 320 ? -49.810 -2.653 13.288 1.00 25.60 298 ILE B CA 1
ATOM 5125 C C . ILE B 1 320 ? -49.763 -4.035 12.700 1.00 25.86 298 ILE B C 1
ATOM 5126 O O . ILE B 1 320 ? -50.727 -4.480 12.070 1.00 27.18 298 ILE B O 1
ATOM 5131 N N . LEU B 1 321 ? -48.637 -4.696 12.898 1.00 26.20 299 LEU B N 1
ATOM 5132 C CA . LEU B 1 321 ? -48.351 -6.057 12.400 1.00 26.70 299 LEU B CA 1
ATOM 5133 C C . LEU B 1 321 ? -48.563 -7.053 13.520 1.00 27.97 299 LEU B C 1
ATOM 5134 O O . LEU B 1 321 ? -48.066 -6.841 14.617 1.00 28.12 299 LEU B O 1
ATOM 5139 N N . ALA B 1 322 ? -49.321 -8.118 13.261 1.00 29.48 300 ALA B N 1
ATOM 5140 C CA . ALA B 1 322 ? -49.497 -9.191 14.226 1.00 30.56 300 ALA B CA 1
ATOM 5141 C C . ALA B 1 322 ? -48.184 -9.642 14.913 1.00 31.80 300 ALA B C 1
ATOM 5142 O O . ALA B 1 322 ? -47.134 -9.828 14.272 1.00 32.48 300 ALA B O 1
ATOM 5144 N N . ALA B 1 323 ? -48.296 -9.890 16.209 1.00 31.58 301 ALA B N 1
ATOM 5145 C CA . ALA B 1 323 ? -47.167 -10.078 17.060 1.00 32.00 301 ALA B CA 1
ATOM 5146 C C . ALA B 1 323 ? -47.595 -10.966 18.194 1.00 32.62 301 ALA B C 1
ATOM 5147 O O . ALA B 1 323 ? -48.772 -11.205 18.392 1.00 31.86 301 ALA B O 1
ATOM 5149 N N . PRO B 1 324 ? -46.624 -11.449 18.961 1.00 33.56 302 PRO B N 1
ATOM 5150 C CA . PRO B 1 324 ? -46.937 -12.311 20.118 1.00 33.85 302 PRO B CA 1
ATOM 5151 C C . PRO B 1 324 ? -47.932 -11.722 21.126 1.00 34.13 302 PRO B C 1
ATOM 5152 O O . PRO B 1 324 ? -48.708 -12.473 21.718 1.00 34.91 302 PRO B O 1
ATOM 5156 N N . ALA B 1 325 ? -47.930 -10.402 21.316 1.00 33.90 303 ALA B N 1
ATOM 5157 C CA . ALA B 1 325 ? -48.848 -9.775 22.266 1.00 34.19 303 ALA B CA 1
ATOM 5158 C C . ALA B 1 325 ? -50.317 -9.881 21.851 1.00 34.86 303 ALA B C 1
ATOM 5159 O O . ALA B 1 325 ? -51.182 -9.576 22.629 1.00 35.42 303 ALA B O 1
ATOM 5161 N N . HIS B 1 326 ? -50.592 -10.277 20.609 1.00 35.29 304 HIS B N 1
ATOM 5162 C CA . HIS B 1 326 ? -51.958 -10.468 20.122 1.00 34.69 304 HIS B CA 1
ATOM 5163 C C . HIS B 1 326 ? -52.189 -11.946 20.152 1.00 35.21 304 HIS B C 1
ATOM 5164 O O . HIS B 1 326 ? -51.917 -12.641 19.187 1.00 35.26 304 HIS B O 1
ATOM 5171 N N . ARG B 1 327 ? -52.652 -12.451 21.277 1.00 36.65 305 ARG B N 1
ATOM 5172 C CA . ARG B 1 327 ? -52.852 -13.888 21.420 1.00 37.37 305 ARG B CA 1
ATOM 5173 C C . ARG B 1 327 ? -53.895 -14.375 20.436 1.00 36.82 305 ARG B C 1
ATOM 5174 O O . ARG B 1 327 ? -54.861 -13.667 20.136 1.00 36.63 305 ARG B O 1
ATOM 5182 N N . PRO B 1 328 ? -53.729 -15.600 19.948 1.00 36.31 306 PRO B N 1
ATOM 5183 C CA . PRO B 1 328 ? -52.701 -16.538 20.359 1.00 35.84 306 PRO B CA 1
ATOM 5184 C C . PRO B 1 328 ? -51.608 -16.686 19.342 1.00 36.07 306 PRO B C 1
ATOM 5185 O O . PRO B 1 328 ? -51.092 -17.816 19.186 1.00 37.19 306 PRO B O 1
ATOM 5189 N N . TYR B 1 329 ? -51.268 -15.597 18.641 1.00 35.39 307 TYR B N 1
ATOM 5190 C CA . TYR B 1 329 ? -50.129 -15.579 17.695 1.00 35.05 307 TYR B CA 1
ATOM 5191 C C . TYR B 1 329 ? -48.864 -16.172 18.298 1.00 35.77 307 TYR B C 1
ATOM 5192 O O . TYR B 1 329 ? -48.139 -16.893 17.629 1.00 36.49 307 TYR B O 1
ATOM 5201 N N . ASP B 1 330 ? -48.598 -15.851 19.558 1.00 36.82 308 ASP B N 1
ATOM 5202 C CA . ASP B 1 330 ? -47.398 -16.322 20.274 1.00 38.28 308 ASP B CA 1
ATOM 5203 C C . ASP B 1 330 ? -47.346 -17.845 20.390 1.00 38.20 308 ASP B C 1
ATOM 5204 O O . ASP B 1 330 ? -46.283 -18.401 20.604 1.00 38.02 308 ASP B O 1
ATOM 5209 N N . ARG B 1 331 ? -48.486 -18.525 20.298 1.00 38.38 309 ARG B N 1
ATOM 5210 C CA . ARG B 1 331 ? -48.420 -19.968 20.347 1.00 39.68 309 ARG B CA 1
ATOM 5211 C C . ARG B 1 331 ? -47.953 -20.503 18.997 1.00 39.80 309 ARG B C 1
ATOM 5212 O O . ARG B 1 331 ? -47.581 -21.674 18.897 1.00 40.60 309 ARG B O 1
ATOM 5220 N N . PHE B 1 332 ? -47.931 -19.653 17.971 1.00 38.93 310 PHE B N 1
ATOM 5221 C CA . PHE B 1 332 ? -47.379 -20.061 16.690 1.00 38.56 310 PHE B CA 1
ATOM 5222 C C . PHE B 1 332 ? -45.925 -19.642 16.409 1.00 38.06 310 PHE B C 1
ATOM 5223 O O . PHE B 1 332 ? -45.113 -20.462 16.048 1.00 38.31 310 PHE B O 1
ATOM 5231 N N . ILE B 1 333 ? -45.616 -18.367 16.489 1.00 37.80 311 ILE B N 1
ATOM 5232 C CA . ILE B 1 333 ? -44.260 -17.918 16.226 1.00 38.45 311 ILE B CA 1
ATOM 5233 C C . ILE B 1 333 ? -43.910 -16.973 17.327 1.00 38.77 311 ILE B C 1
ATOM 5234 O O . ILE B 1 333 ? -44.791 -16.272 17.819 1.00 39.81 311 ILE B O 1
ATOM 5239 N N . PRO B 1 334 ? -42.637 -16.889 17.719 1.00 38.83 312 PRO B N 1
ATOM 5240 C CA . PRO B 1 334 ? -42.474 -15.930 18.809 1.00 38.59 312 PRO B CA 1
ATOM 5241 C C . PRO B 1 334 ? -41.914 -14.599 18.369 1.00 37.43 312 PRO B C 1
ATOM 5242 O O . PRO B 1 334 ? -41.428 -13.834 19.223 1.00 38.07 312 PRO B O 1
ATOM 5246 N N . ALA B 1 335 ? -41.944 -14.327 17.069 1.00 35.73 313 ALA B N 1
ATOM 5247 C CA . ALA B 1 335 ? -41.402 -13.054 16.563 1.00 34.58 313 ALA B CA 1
ATOM 5248 C C . ALA B 1 335 ? -42.452 -12.308 15.765 1.00 33.39 313 ALA B C 1
ATOM 5249 O O . ALA B 1 335 ? -43.197 -12.941 15.032 1.00 33.80 313 ALA B O 1
ATOM 5251 N N . PRO B 1 336 ? -42.523 -10.965 15.903 1.00 32.47 314 PRO B N 1
ATOM 5252 C CA . PRO B 1 336 ? -43.590 -10.242 15.186 1.00 32.38 314 PRO B CA 1
ATOM 5253 C C . PRO B 1 336 ? -43.317 -10.182 13.720 1.00 32.16 314 PRO B C 1
ATOM 5254 O O . PRO B 1 336 ? -42.164 -10.343 13.300 1.00 31.95 314 PRO B O 1
ATOM 5258 N N . GLY B 1 337 ? -44.359 -9.923 12.956 1.00 32.16 315 GLY B N 1
ATOM 5259 C CA . GLY B 1 337 ? -44.199 -9.574 11.557 1.00 32.70 315 GLY B CA 1
ATOM 5260 C C . GLY B 1 337 ? -44.007 -10.742 10.654 1.00 33.75 315 GLY B C 1
ATOM 5261 O O . GLY B 1 337 ? -43.774 -10.586 9.477 1.00 34.62 315 GLY B O 1
ATOM 5262 N N . HIS B 1 338 ? -44.172 -11.931 11.192 1.00 35.25 316 HIS B N 1
ATOM 5263 C CA . HIS B 1 338 ? -43.822 -13.117 10.459 1.00 36.53 316 HIS B CA 1
ATOM 5264 C C . HIS B 1 338 ? -44.980 -13.804 9.761 1.00 36.98 316 HIS B C 1
ATOM 5265 O O . HIS B 1 338 ? -44.773 -14.491 8.762 1.00 38.41 316 HIS B O 1
ATOM 5272 N N . GLY B 1 339 ? -46.187 -13.642 10.270 1.00 36.58 317 GLY B N 1
ATOM 5273 C CA . GLY B 1 339 ? -47.354 -14.148 9.552 1.00 35.58 317 GLY B CA 1
ATOM 5274 C C . GLY B 1 339 ? -47.867 -15.541 9.868 1.00 34.72 317 GLY B C 1
ATOM 5275 O O . GLY B 1 339 ? -47.136 -16.521 9.823 1.00 34.51 317 GLY B O 1
ATOM 5276 N N . LEU B 1 340 ? -49.160 -15.614 10.157 1.00 34.28 318 LEU B N 1
ATOM 5277 C CA . LEU B 1 340 ? -49.888 -16.865 10.116 1.00 34.26 318 LEU B CA 1
ATOM 5278 C C . LEU B 1 340 ? -50.459 -17.004 8.725 1.00 35.24 318 LEU B C 1
ATOM 5279 O O . LEU B 1 340 ? -50.713 -16.002 8.026 1.00 34.51 318 LEU B O 1
ATOM 5284 N N . GLY B 1 341 ? -50.608 -18.252 8.297 1.00 36.01 319 GLY B N 1
ATOM 5285 C CA . GLY B 1 341 ? -51.281 -18.528 7.043 1.00 37.06 319 GLY B CA 1
ATOM 5286 C C . GLY B 1 341 ? -52.746 -18.717 7.313 1.00 37.92 319 GLY B C 1
ATOM 5287 O O . GLY B 1 341 ? -53.199 -18.738 8.464 1.00 38.86 319 GLY B O 1
ATOM 5288 N N . PHE B 1 342 ? -53.491 -18.884 6.245 1.00 38.52 320 PHE B N 1
ATOM 5289 C CA . PHE B 1 342 ? -54.909 -19.161 6.330 1.00 39.56 320 PHE B CA 1
ATOM 5290 C C . PHE B 1 342 ? -55.252 -20.467 7.093 1.00 39.55 320 PHE B C 1
ATOM 5291 O O . PHE B 1 342 ? -56.249 -20.541 7.790 1.00 39.41 320 PHE B O 1
ATOM 5299 N N . ASN B 1 343 ? -54.437 -21.493 6.922 1.00 40.01 321 ASN B N 1
ATOM 5300 C CA . ASN B 1 343 ? -54.655 -22.759 7.612 1.00 40.88 321 ASN B CA 1
ATOM 5301 C C . ASN B 1 343 ? -54.531 -22.694 9.129 1.00 41.23 321 ASN B C 1
ATOM 5302 O O . ASN B 1 343 ? -55.252 -23.387 9.846 1.00 42.77 321 ASN B O 1
ATOM 5307 N N . ASP B 1 344 ? -53.665 -21.820 9.617 1.00 41.36 322 ASP B N 1
ATOM 5308 C CA . ASP B 1 344 ? -53.574 -21.562 11.034 1.00 40.67 322 ASP B CA 1
ATOM 5309 C C . ASP B 1 344 ? -54.926 -21.091 11.581 1.00 39.65 322 ASP B C 1
ATOM 5310 O O . ASP B 1 344 ? -55.264 -21.371 12.713 1.00 40.06 322 ASP B O 1
ATOM 5315 N N . LEU B 1 345 ? -55.742 -20.432 10.787 1.00 38.62 323 LEU B N 1
ATOM 5316 C CA . LEU B 1 345 ? -57.054 -20.083 11.289 1.00 38.61 323 LEU B CA 1
ATOM 5317 C C . LEU B 1 345 ? -57.871 -21.289 11.770 1.00 39.45 323 LEU B C 1
ATOM 5318 O O . LEU B 1 345 ? -58.638 -21.194 12.726 1.00 38.94 323 LEU B O 1
ATOM 5323 N N . LYS B 1 346 ? -57.695 -22.419 11.098 1.00 40.31 324 LYS B N 1
ATOM 5324 C CA . LYS B 1 346 ? -58.438 -23.624 11.415 1.00 41.19 324 LYS B CA 1
ATOM 5325 C C . LYS B 1 346 ? -57.934 -24.237 12.713 1.00 41.08 324 LYS B C 1
ATOM 5326 O O . LYS B 1 346 ? -58.730 -24.736 13.517 1.00 41.15 324 LYS B O 1
ATOM 5332 N N . ILE B 1 347 ? -56.616 -24.202 12.909 1.00 40.00 325 ILE B N 1
ATOM 5333 C CA . ILE B 1 347 ? -56.044 -24.706 14.128 1.00 38.98 325 ILE B CA 1
ATOM 5334 C C . ILE B 1 347 ? -56.627 -23.912 15.287 1.00 38.75 325 ILE B C 1
ATOM 5335 O O . ILE B 1 347 ? -57.041 -24.484 16.271 1.00 38.57 325 ILE B O 1
ATOM 5340 N N . ILE B 1 348 ? -56.747 -22.604 15.152 1.00 38.49 326 ILE B N 1
ATOM 5341 C CA . ILE B 1 348 ? -57.232 -21.845 16.291 1.00 38.87 326 ILE B CA 1
ATOM 5342 C C . ILE B 1 348 ? -58.678 -22.236 16.519 1.00 40.69 326 ILE B C 1
ATOM 5343 O O . ILE B 1 348 ? -59.101 -22.515 17.648 1.00 41.59 326 ILE B O 1
ATOM 5348 N N . GLU B 1 349 ? -59.456 -22.282 15.452 1.00 42.26 327 GLU B N 1
ATOM 5349 C CA . GLU B 1 349 ? -60.867 -22.657 15.596 1.00 43.73 327 GLU B CA 1
ATOM 5350 C C . GLU B 1 349 ? -60.983 -24.004 16.344 1.00 43.71 327 GLU B C 1
ATOM 5351 O O . GLU B 1 349 ? -61.760 -24.150 17.292 1.00 43.02 327 GLU B O 1
ATOM 5357 N N . CYS B 1 350 ? -60.155 -24.954 15.923 1.00 43.65 328 CYS B N 1
ATOM 5358 C CA . CYS B 1 350 ? -60.224 -26.287 16.424 1.00 43.97 328 CYS B CA 1
ATOM 5359 C C . CYS B 1 350 ? -59.923 -26.263 17.905 1.00 44.26 328 CYS B C 1
ATOM 5360 O O . CYS B 1 350 ? -60.469 -27.047 18.659 1.00 44.06 328 CYS B O 1
ATOM 5363 N N . ARG B 1 351 ? -59.042 -25.363 18.328 1.00 44.34 329 ARG B N 1
ATOM 5364 C CA . ARG B 1 351 ? -58.758 -25.230 19.740 1.00 43.89 329 ARG B CA 1
ATOM 5365 C C . ARG B 1 351 ? -59.982 -24.703 20.450 1.00 43.57 329 ARG B C 1
ATOM 5366 O O . ARG B 1 351 ? -60.310 -25.166 21.509 1.00 43.17 329 ARG B O 1
ATOM 5374 N N . GLU B 1 352 ? -60.651 -23.734 19.863 1.00 44.36 330 GLU B N 1
ATOM 5375 C CA . GLU B 1 352 ? -61.813 -23.156 20.500 1.00 46.05 330 GLU B CA 1
ATOM 5376 C C . GLU B 1 352 ? -62.956 -24.204 20.655 1.00 46.76 330 GLU B C 1
ATOM 5377 O O . GLU B 1 352 ? -63.685 -24.222 21.663 1.00 47.00 330 GLU B O 1
ATOM 5383 N N . LEU B 1 353 ? -63.103 -25.079 19.665 1.00 47.11 331 LEU B N 1
ATOM 5384 C CA . LEU B 1 353 ? -64.132 -26.101 19.714 1.00 47.23 331 LEU B CA 1
ATOM 5385 C C . LEU B 1 353 ? -63.881 -27.035 20.888 1.00 47.80 331 LEU B C 1
ATOM 5386 O O . LEU B 1 353 ? -64.814 -27.356 21.634 1.00 48.37 331 LEU B O 1
ATOM 5391 N N . ILE B 1 354 ? -62.624 -27.444 21.041 1.00 47.71 332 ILE B N 1
ATOM 5392 C CA . ILE B 1 354 ? -62.183 -28.253 22.163 1.00 47.95 332 ILE B CA 1
ATOM 5393 C C . ILE B 1 354 ? -62.448 -27.560 23.476 1.00 49.12 332 ILE B C 1
ATOM 5394 O O . ILE B 1 354 ? -62.884 -28.201 24.442 1.00 49.97 332 ILE B O 1
ATOM 5399 N N . ARG B 1 355 ? -62.224 -26.251 23.498 1.00 49.98 333 ARG B N 1
ATOM 5400 C CA . ARG B 1 355 ? -62.511 -25.459 24.669 1.00 50.81 333 ARG B CA 1
ATOM 5401 C C . ARG B 1 355 ? -63.974 -25.617 24.930 1.00 51.39 333 ARG B C 1
ATOM 5402 O O . ARG B 1 355 ? -64.367 -25.846 26.032 1.00 51.35 333 ARG B O 1
ATOM 5410 N N . ALA B 1 356 ? -64.787 -25.551 23.894 1.00 52.88 334 ALA B N 1
ATOM 5411 C CA . ALA B 1 356 ? -66.234 -25.564 24.110 1.00 54.49 334 ALA B CA 1
ATOM 5412 C C . ALA B 1 356 ? -66.693 -26.889 24.688 1.00 55.41 334 ALA B C 1
ATOM 5413 O O . ALA B 1 356 ? -67.585 -26.909 25.535 1.00 55.57 334 ALA B O 1
ATOM 5415 N N . ILE B 1 357 ? -66.067 -27.978 24.237 1.00 56.42 335 ILE B N 1
ATOM 5416 C CA . ILE B 1 357 ? -66.508 -29.316 24.569 1.00 57.35 335 ILE B CA 1
ATOM 5417 C C . ILE B 1 357 ? -66.311 -29.563 26.053 1.00 58.95 335 ILE B C 1
ATOM 5418 O O . ILE B 1 357 ? -67.233 -29.989 26.732 1.00 59.49 335 ILE B O 1
ATOM 5423 N N . THR B 1 358 ? -65.113 -29.289 26.554 1.00 60.37 336 THR B N 1
ATOM 5424 C CA . THR B 1 358 ? -64.915 -29.155 27.985 1.00 61.71 336 THR B CA 1
ATOM 5425 C C . THR B 1 358 ? -65.747 -27.942 28.443 1.00 62.69 336 THR B C 1
ATOM 5426 O O . THR B 1 358 ? -66.468 -28.002 29.413 1.00 62.42 336 THR B O 1
ATOM 5430 N N . GLY B 1 359 ? -65.605 -26.851 27.699 1.00 64.44 337 GLY B N 1
ATOM 5431 C CA . GLY B 1 359 ? -66.353 -25.589 27.830 1.00 65.81 337 GLY B CA 1
ATOM 5432 C C . GLY B 1 359 ? -67.127 -25.265 29.080 1.00 66.20 337 GLY B C 1
ATOM 5433 O O . GLY B 1 359 ? -68.184 -25.844 29.284 1.00 66.26 337 GLY B O 1
ATOM 5434 N N . GLU B 1 360 ? -66.678 -24.287 29.875 1.00 66.89 338 GLU B N 1
ATOM 5435 C CA . GLU B 1 360 ? -65.659 -23.239 29.535 1.00 67.48 338 GLU B CA 1
ATOM 5436 C C . GLU B 1 360 ? -65.948 -22.349 28.330 1.00 66.84 338 GLU B C 1
ATOM 5437 O O . GLU B 1 360 ? -65.898 -22.809 27.189 1.00 66.50 338 GLU B O 1
ATOM 5443 N N . PRO B 1 361 ? -66.212 -21.060 28.590 1.00 66.82 339 PRO B N 1
ATOM 5444 C CA . PRO B 1 361 ? -66.654 -20.159 27.511 1.00 66.53 339 PRO B CA 1
ATOM 5445 C C . PRO B 1 361 ? -65.625 -20.114 26.371 1.00 65.93 339 PRO B C 1
ATOM 5446 O O . PRO B 1 361 ? -64.415 -20.039 26.605 1.00 65.60 339 PRO B O 1
ATOM 5450 N N . SER B 1 362 ? -66.110 -20.219 25.147 1.00 65.13 340 SER B N 1
ATOM 5451 C CA . SER B 1 362 ? -65.236 -20.195 24.002 1.00 64.64 340 SER B CA 1
ATOM 5452 C C . SER B 1 362 ? -65.752 -19.184 23.004 1.00 64.37 340 SER B C 1
ATOM 5453 O O . SER B 1 362 ? -66.808 -18.579 23.196 1.00 63.79 340 SER B O 1
ATOM 5456 N N . SER B 1 363 ? -64.995 -18.978 21.937 1.00 64.17 341 SER B N 1
ATOM 5457 C CA . SER B 1 363 ? -65.465 -18.075 20.893 1.00 64.11 341 SER B CA 1
ATOM 5458 C C . SER B 1 363 ? -65.610 -18.847 19.586 1.00 63.17 341 SER B C 1
ATOM 5459 O O . SER B 1 363 ? -64.722 -18.926 18.744 1.00 63.48 341 SER B O 1
ATOM 5462 N N . ILE B 1 364 ? -66.782 -19.420 19.457 1.00 61.79 342 ILE B N 1
ATOM 5463 C CA . ILE B 1 364 ? -67.074 -20.363 18.444 1.00 60.02 342 ILE B CA 1
ATOM 5464 C C . ILE B 1 364 ? -68.401 -19.882 17.926 1.00 58.42 342 ILE B C 1
ATOM 5465 O O . ILE B 1 364 ? -69.068 -19.105 18.596 1.00 57.81 342 ILE B O 1
ATOM 5470 N N . VAL B 1 365 ? -68.774 -20.270 16.723 1.00 56.98 343 VAL B N 1
ATOM 5471 C CA . VAL B 1 365 ? -70.122 -19.942 16.318 1.00 56.29 343 VAL B CA 1
ATOM 5472 C C . VAL B 1 365 ? -70.943 -21.194 16.478 1.00 55.74 343 VAL B C 1
ATOM 5473 O O . VAL B 1 365 ? -70.663 -22.259 15.890 1.00 55.29 343 VAL B O 1
ATOM 5477 N N . THR B 1 366 ? -71.940 -21.067 17.334 1.00 55.61 344 THR B N 1
ATOM 5478 C CA . THR B 1 366 ? -72.862 -22.166 17.551 1.00 55.21 344 THR B CA 1
ATOM 5479 C C . THR B 1 366 ? -73.981 -22.069 16.539 1.00 55.23 344 THR B C 1
ATOM 5480 O O . THR B 1 366 ? -74.296 -20.965 16.018 1.00 54.62 344 THR B O 1
ATOM 5484 N N . PHE B 1 367 ? -74.568 -23.239 16.270 1.00 55.22 345 PHE B N 1
ATOM 5485 C CA . PHE B 1 367 ? -75.809 -23.359 15.499 1.00 54.16 345 PHE B CA 1
ATOM 5486 C C . PHE B 1 367 ? -76.811 -22.321 15.906 1.00 54.30 345 PHE B C 1
ATOM 5487 O O . PHE B 1 367 ? -77.478 -21.715 15.092 1.00 54.64 345 PHE B O 1
ATOM 5495 N N . LYS B 1 368 ? -76.884 -22.084 17.188 1.00 54.68 346 LYS B N 1
ATOM 5496 C CA . LYS B 1 368 ? -77.842 -21.151 17.692 1.00 55.82 346 LYS B CA 1
ATOM 5497 C C . LYS B 1 368 ? -77.606 -19.785 17.024 1.00 55.95 346 LYS B C 1
ATOM 5498 O O . LYS B 1 368 ? -78.539 -19.125 16.551 1.00 56.44 346 LYS B O 1
ATOM 5504 N N . ASP B 1 369 ? -76.342 -19.383 16.945 1.00 55.78 347 ASP B N 1
ATOM 5505 C CA . ASP B 1 369 ? -76.019 -18.075 16.390 1.00 54.84 347 ASP B CA 1
ATOM 5506 C C . ASP B 1 369 ? -75.863 -18.138 14.879 1.00 54.25 347 ASP B C 1
ATOM 5507 O O . ASP B 1 369 ? -76.098 -17.156 14.186 1.00 53.54 347 ASP B O 1
ATOM 5512 N N . GLY B 1 370 ? -75.482 -19.306 14.387 1.00 53.68 348 GLY B N 1
ATOM 5513 C CA . GLY B 1 370 ? -75.371 -19.522 12.960 1.00 54.42 348 GLY B CA 1
ATOM 5514 C C . GLY B 1 370 ? -76.711 -19.308 12.273 1.00 55.16 348 GLY B C 1
ATOM 5515 O O . GLY B 1 370 ? -76.808 -18.702 11.169 1.00 54.82 348 GLY B O 1
ATOM 5516 N N . LEU B 1 371 ? -77.749 -19.802 12.944 1.00 54.74 349 LEU B N 1
ATOM 5517 C CA . LEU B 1 371 ? -79.084 -19.656 12.467 1.00 54.40 349 LEU B CA 1
ATOM 5518 C C . LEU B 1 371 ? -79.455 -18.206 12.337 1.00 53.98 349 LEU B C 1
ATOM 5519 O O . LEU B 1 371 ? -79.880 -17.773 11.268 1.00 54.82 349 LEU B O 1
ATOM 5524 N N . ARG B 1 372 ? -79.281 -17.446 13.409 1.00 52.96 350 ARG B N 1
ATOM 5525 C CA . ARG B 1 372 ? -79.641 -16.049 13.360 1.00 52.56 350 ARG B CA 1
ATOM 5526 C C . ARG B 1 372 ? -78.856 -15.292 12.271 1.00 53.20 350 ARG B C 1
ATOM 5527 O O . ARG B 1 372 ? -79.297 -14.235 11.801 1.00 53.00 350 ARG B O 1
ATOM 5535 N N . ILE B 1 373 ? -77.724 -15.853 11.850 1.00 53.92 351 ILE B N 1
ATOM 5536 C CA . ILE B 1 373 ? -77.005 -15.320 10.687 1.00 55.59 351 ILE B CA 1
ATOM 5537 C C . ILE B 1 373 ? -77.707 -15.724 9.394 1.00 56.63 351 ILE B C 1
ATOM 5538 O O . ILE B 1 373 ? -77.990 -14.870 8.550 1.00 57.01 351 ILE B O 1
ATOM 5543 N N . GLU B 1 374 ? -77.958 -17.023 9.223 1.00 57.39 352 GLU B N 1
ATOM 5544 C CA . GLU B 1 374 ? -78.712 -17.467 8.047 1.00 58.10 352 GLU B CA 1
ATOM 5545 C C . GLU B 1 374 ? -80.096 -16.849 7.998 1.00 57.93 352 GLU B C 1
ATOM 5546 O O . GLU B 1 374 ? -80.622 -16.601 6.910 1.00 57.71 352 GLU B O 1
ATOM 5552 N N . LYS B 1 375 ? -80.655 -16.546 9.166 1.00 57.58 353 LYS B N 1
ATOM 5553 C CA . LYS B 1 375 ? -81.836 -15.710 9.177 1.00 57.63 353 LYS B CA 1
ATOM 5554 C C . LYS B 1 375 ? -81.537 -14.465 8.346 1.00 57.02 353 LYS B C 1
ATOM 5555 O O . LYS B 1 375 ? -82.167 -14.254 7.316 1.00 57.03 353 LYS B O 1
ATOM 5561 N N . SER B 1 376 ? -80.539 -13.683 8.773 1.00 56.84 354 SER B N 1
ATOM 5562 C CA . SER B 1 376 ? -80.171 -12.391 8.140 1.00 55.65 354 SER B CA 1
ATOM 5563 C C . SER B 1 376 ? -80.055 -12.512 6.640 1.00 54.98 354 SER B C 1
ATOM 5564 O O . SER B 1 376 ? -80.493 -11.625 5.885 1.00 53.94 354 SER B O 1
ATOM 5567 N N . VAL B 1 377 ? -79.458 -13.628 6.229 1.00 54.12 355 VAL B N 1
ATOM 5568 C CA . VAL B 1 377 ? -79.142 -13.867 4.842 1.00 54.04 355 VAL B CA 1
ATOM 5569 C C . VAL B 1 377 ? -80.399 -14.136 4.030 1.00 54.17 355 VAL B C 1
ATOM 5570 O O . VAL B 1 377 ? -80.499 -13.706 2.875 1.00 54.39 355 VAL B O 1
ATOM 5574 N N . HIS B 1 378 ? -81.347 -14.864 4.620 1.00 54.32 356 HIS B N 1
ATOM 5575 C CA . HIS B 1 378 ? -82.630 -15.127 3.951 1.00 53.97 356 HIS B CA 1
ATOM 5576 C C . HIS B 1 378 ? -83.371 -13.819 3.868 1.00 54.05 356 HIS B C 1
ATOM 5577 O O . HIS B 1 378 ? -83.794 -13.419 2.792 1.00 53.94 356 HIS B O 1
ATOM 5584 N N . ALA B 1 379 ? -83.444 -13.101 4.971 1.00 54.77 357 ALA B N 1
ATOM 5585 C CA . ALA B 1 379 ? -84.015 -11.778 4.897 1.00 57.04 357 ALA B CA 1
ATOM 5586 C C . ALA B 1 379 ? -83.304 -10.955 3.833 1.00 59.04 357 ALA B C 1
ATOM 5587 O O . ALA B 1 379 ? -83.920 -10.135 3.174 1.00 60.51 357 ALA B O 1
ATOM 5597 N N . ALA B 1 381 ? -81.911 -11.878 0.902 1.00 63.36 359 ALA B N 1
ATOM 5598 C CA . ALA B 1 381 ? -82.450 -12.298 -0.404 1.00 63.99 359 ALA B CA 1
ATOM 5599 C C . ALA B 1 381 ? -83.919 -11.956 -0.564 1.00 65.00 359 ALA B C 1
ATOM 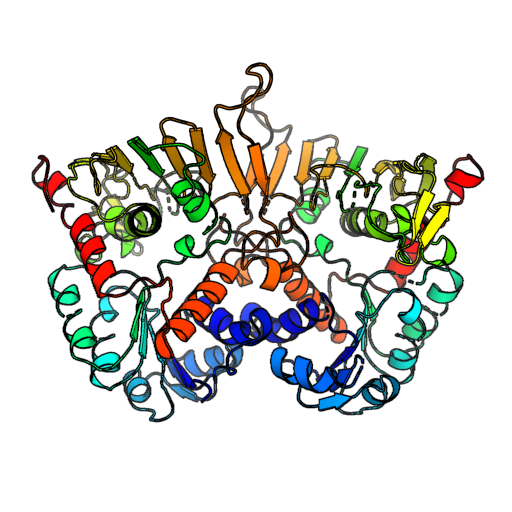5600 O O . ALA B 1 381 ? -84.425 -11.753 -1.663 1.00 65.57 359 ALA B O 1
ATOM 5602 N N . GLN B 1 382 ? -84.620 -11.883 0.544 1.00 66.00 360 GLN B N 1
ATOM 5603 C CA . GLN B 1 382 ? -85.989 -11.480 0.468 1.00 66.82 360 GLN B CA 1
ATOM 5604 C C . GLN B 1 382 ? -86.114 -9.992 0.110 1.00 66.08 360 GLN B C 1
ATOM 5605 O O . GLN B 1 382 ? -86.833 -9.657 -0.824 1.00 66.53 360 GLN B O 1
ATOM 5611 N N . SER B 1 383 ? -85.414 -9.116 0.833 1.00 65.35 361 SER B N 1
ATOM 5612 C CA . SER B 1 383 ? -85.519 -7.650 0.659 1.00 64.56 361 SER B CA 1
ATOM 5613 C C . SER B 1 383 ? -85.144 -7.213 -0.738 1.00 64.35 361 SER B C 1
ATOM 5614 O O . SER B 1 383 ? -85.346 -6.050 -1.113 1.00 64.39 361 SER B O 1
ATOM 5617 N N . PHE B 1 384 ? -84.522 -8.124 -1.484 1.00 63.71 362 PHE B N 1
ATOM 5618 C CA . PHE B 1 384 ? -84.291 -7.877 -2.895 1.00 63.08 362 PHE B CA 1
ATOM 5619 C C . PHE B 1 384 ? -85.563 -8.255 -3.645 1.00 63.07 362 PHE B C 1
ATOM 5620 O O . PHE B 1 384 ? -86.377 -7.379 -3.936 1.00 63.58 362 PHE B O 1
ATOM 5628 N N . HIS B 1 385 ? -85.763 -9.547 -3.908 1.00 62.17 363 HIS B N 1
ATOM 5629 C CA . HIS B 1 385 ? -87.010 -10.010 -4.519 1.00 61.47 363 HIS B CA 1
ATOM 5630 C C . HIS B 1 385 ? -88.284 -9.138 -4.207 1.00 60.53 363 HIS B C 1
ATOM 5631 O O . HIS B 1 385 ? -88.966 -8.714 -5.122 1.00 60.21 363 HIS B O 1
ATOM 5638 N N . GLU B 1 386 ? -88.525 -8.800 -2.943 1.00 60.23 364 GLU B N 1
ATOM 5639 C CA . GLU B 1 386 ? -89.613 -7.883 -2.500 1.00 59.39 364 GLU B CA 1
ATOM 5640 C C . GLU B 1 386 ? -89.405 -6.400 -2.795 1.00 59.30 364 GLU B C 1
ATOM 5641 O O . GLU B 1 386 ? -90.302 -5.617 -2.537 1.00 59.49 364 GLU B O 1
ATOM 5647 N N . ARG B 1 387 ? -88.219 -6.010 -3.258 1.00 59.40 365 ARG B N 1
ATOM 5648 C CA . ARG B 1 387 ? -87.757 -4.591 -3.362 1.00 59.87 365 ARG B CA 1
ATOM 5649 C C . ARG B 1 387 ? -88.152 -3.605 -2.233 1.00 59.46 365 ARG B C 1
ATOM 5650 O O . ARG B 1 387 ? -88.575 -2.477 -2.496 1.00 59.28 365 ARG B O 1
ATOM 5658 N N . ARG B 1 388 ? -87.971 -4.014 -0.980 1.00 59.61 366 ARG B N 1
ATOM 5659 C CA . ARG B 1 388 ? -88.175 -3.116 0.191 1.00 59.88 366 ARG B CA 1
ATOM 5660 C C . ARG B 1 388 ? -87.320 -3.595 1.367 1.00 59.94 366 ARG B C 1
ATOM 5661 O O . ARG B 1 388 ? -86.837 -4.752 1.375 1.00 60.31 366 ARG B O 1
ATOM 5669 N N . TRP B 1 389 ? -87.144 -2.697 2.340 1.00 59.43 367 TRP B N 1
ATOM 5670 C CA . TRP B 1 389 ? -86.512 -2.993 3.615 1.00 59.80 367 TRP B CA 1
ATOM 5671 C C . TRP B 1 389 ? -87.128 -4.193 4.303 1.00 60.14 367 TRP B C 1
ATOM 5672 O O . TRP B 1 389 ? -88.243 -4.555 3.991 1.00 61.32 367 TRP B O 1
ATOM 5683 N N . ILE B 1 390 ? -86.414 -4.837 5.212 1.00 60.21 368 ILE B N 1
ATOM 5684 C CA . ILE B 1 390 ? -86.938 -6.021 5.881 1.00 60.60 368 ILE B CA 1
ATOM 5685 C C . ILE B 1 390 ? -86.447 -6.031 7.288 1.00 61.99 368 ILE B C 1
ATOM 5686 O O . ILE B 1 390 ? -85.392 -5.492 7.555 1.00 63.46 368 ILE B O 1
ATOM 5691 N N . GLU B 1 391 ? -87.185 -6.611 8.220 1.00 63.01 369 GLU B N 1
ATOM 5692 C CA . GLU B 1 391 ? -86.711 -6.519 9.585 1.00 64.24 369 GLU B CA 1
ATOM 5693 C C . GLU B 1 391 ? -86.497 -7.859 10.234 1.00 64.98 369 GLU B C 1
ATOM 5694 O O . GLU B 1 391 ? -87.009 -8.881 9.761 1.00 65.34 369 GLU B O 1
ATOM 5700 N N . ILE B 1 392 ? -85.675 -7.878 11.276 1.00 65.28 370 ILE B N 1
ATOM 5701 C CA . ILE B 1 392 ? -85.262 -9.137 11.847 1.00 65.41 370 ILE B CA 1
ATOM 5702 C C . ILE B 1 392 ? -85.162 -8.966 13.366 1.00 66.02 370 ILE B C 1
ATOM 5703 O O . ILE B 1 392 ? -86.023 -9.444 14.115 1.00 66.49 370 ILE B O 1
#

B-factor: mean 51.16, std 16.34, range [14.47, 98.23]

Radius of gyration: 27.23 Å; Cα contacts (8 Å, |Δi|>4): 1601; chains: 2; bounding box: 80×64×64 Å

Secondary structure (DSSP, 8-state):
---EEEEE-----HHHHHHHTTHHHHH-SS---EEEEEE--TTHHHHHHHHT-SEEES-HHHHHH-TT--EEEE-S-GGGS---HHHHHTT-EEEE-----SHHHHH--HHHHHSSS-EEE--GGGG----HHHHHHHTTTT-SEEEEEE-------TTSPP-GGG-GGG--BHIIIIIHHHHHHHHHHT--B-EE-B-----SEEE-TTSSEEE--SBSB--B--BGGG-EEE--BS--TT-SS--EEEEEESSEEEEEETT--EEEEEES-S-GGG---EEEEP-TTSTTHHHH-SSTTS---TTHHHHHHHHHHHHHHH-S-----BHHHHHHHHHHHH--HHHHTTS-EE-/-PPEEEEE-----HHHHHHHHHHHHHH-SS---EEEEEE---THHHHHHHTT-SEEES-SHHHHH-TT--EEEE-S-TTSS---HHHHHTT-EEEE-----SHHHHH--HHHHHSSS-EEE--GGGG----HHHHHHHTTTT-SEEEEEE-------TTS---GGG-GGG--BHIIIIIHHHHHHHHHHT--B-EE-B---SSSEEE-TTSSEEE--SBSB--B--BTTTBEEE--BS--TT-SS--EEEEEESSEEEEEETT--EEEEEE--S-GGG---EEEE--TTSTTGGGT-SSTT----TTHHHHHHHHHHHHHHH-SS---EEHHHHHHHHHHHH--HHHHTTS-EE-

Sequence (710 aa):
KPLGIGLIGTGYGKCHALAWNAVKTVFGDVERPRLVHLAEAGLAEARAGEFGFEKATADWRALIADPEVDVVSVTTPNQFHAEAIAALEAGKHVWCEKPAPAYADAERLATAERSGKVAALGYNYIQNPVRHIRKLVGDGVIGRVNHVRVEDEDFADPDIFFYWKSELSAGYGALDDFAVHPLSLLWYLFGHVEAVITDVKPYPDRPLSEGGRRAVENHDAANVLRLDGGISAVLANRAAWGRKGRIALQIYGSKGSILYDQERNEFELYQAEGPGSEQGFRKILAAPAHRPYDRFIPAPGHGLGFNDLKIIECRELIRAITGEPSSIVTFKDGLRIEKSVHAAQSFHERRWIEIKPLGIGLIGTGYGKCHALAWNAVKTVFGDVERPRLVHLAEAGLAEARAGEFGFEKATADWRALIADPEVDVVSVTTPNQFHAEAIAALEAGKHVWCEKPAPAYADAERLATAERSGKVAALGYNYIQNPVRHIRKLVGDGVIGRVNHVRVEDEDFADPDIFFYWKSELSAGYGALDDFAVHPLSLLWYLFGHVEAVITDVKPYPDRPLSEGGRRAVENHDAANVLRLDGGISAVLANRAAWGRKGRIALQIYGSKGSILYDQERNEFELYQAEGPGSEQGFRKILAAPAHRPYDRFIPAPGHGLGFNDLKIIECRELIRAITGEPSSIVTFKDGLRIEKSVHAAQSFHERRWIEI

Organism: Rhizobium etli (strain ATCC 51251 / DSM 11541 / JCM 21823 / NBRC 15573 / CFN 42) (NCBI:txid347834)

InterPro domains:
  IPR000683 Gfo/Idh/MocA-like oxidoreductase, N-terminal [PF01408] (5-130)
  IPR036291 NAD(P)-binding domain superfamily [SSF51735] (2-160)
  IPR050463 Gfo/Idh/MocA family oxidoreductases and glycosidases [PTHR43818] (2-367)
  IPR055170 GFO/IDH/MocA-like oxidoreductase domain [PF22725] (139-271)

Foldseek 3Di:
DAAEEEEEDDVVSLLLLVLLQPLCVLPVPDDNHAAEEYEYVVCQVVVCVVSVYDYYDNDVLVSLLDPRHAEYEYDDAQCCQLVCLSNQVSQHEYEYEDDNQDLVSLVCVVSNVVGDFFYFYPLLVLQPLVCVVLVCVVVCQQHAWAEKEKEEAACQDQADADDPLQPVNRHQHFLRPPVLNVQVVCPSRPRHAWKKAKDADPDQWYAHPVGDIGGRPHGQDMWMWAHPPRHTYIYGGYRDPPDHPWMWMWIHGPFWIKIDIPVDQWIWIWGNDDDPVPTDIDIDHNAVVSPPVVSVDHGTPPDDDPSVSSNSQVVQSVCRSVDVDGPGAGSVRNSSSVVVSVSVVSHVVVHMDTD/DAAEAAEEDLPCSLLLLVQLQPLCLLPVPGHRHAAEEYEDVPCQVVSCVVSVHDDGDPDVVVRLVPPRHAEYEADDAQDVQLCCLSNQLSRHAYEYEDDNADLVSLVCVCSNVVGPYFYFYPLLVLQDLVLVVLVCVVVCQQHAWAEKEKEEAACAPQAPADDPLQDVVRHQRFLRVPPLNVQLVCCNRPRHFWKKAKEDDPHQWYAHPPGDIDGGPHGQDMWMWAGDPGRTYIYGGHNDPPHHQWIWMWIHHPFWIKIDIPVACWIWIWGNDDDPVDTDIDIGHHAVVSPPVCSPPHGTPPDDDPSVSSNSQVVQSVCPRVDDDGSGQGSVNSSSSVVVSVCVVSHVVVHMDGD

Nearest PDB structures (foldseek):
  4fb5-assembly1_A  TM=1.002E+00  e=1.571E-74  Rhizobium etli CFN 42
  5yab-assembly1_A  TM=9.687E-01  e=8.290E-41  Paracoccus laeviglucosivorans
  6ktk-assembly1_A  TM=9.691E-01  e=1.394E-39  Paracoccus laeviglucosivorans
  5ya8-assembly1_D  TM=9.567E-01  e=5.772E-38  Paracoccus laeviglucosivorans
  5yaq-assembly1_D  TM=9.515E-01  e=1.807E-37  Paracoccus laeviglucosivorans